Protein AF-A0A356DUK5-F1 (afdb_monomer_lite)

pLDDT: mean 92.83, std 6.84, range [61.03, 98.81]

Structure (mmCIF, N/CA/C/O backbone):
data_AF-A0A356DUK5-F1
#
_entry.id   AF-A0A356DUK5-F1
#
loop_
_atom_site.group_PDB
_atom_site.id
_atom_site.type_symbol
_atom_site.label_atom_id
_atom_site.label_alt_id
_atom_site.label_comp_id
_atom_site.label_asym_id
_atom_site.label_entity_id
_atom_site.label_seq_id
_atom_site.pdbx_PDB_ins_code
_atom_site.Cartn_x
_atom_site.Cartn_y
_atom_site.Cartn_z
_atom_site.occupancy
_atom_site.B_iso_or_equiv
_atom_site.auth_seq_id
_atom_site.auth_comp_id
_atom_site.auth_asym_id
_atom_site.auth_atom_id
_atom_site.pdbx_PDB_model_num
ATOM 1 N N . LEU A 1 1 ? -17.304 1.455 -17.296 1.00 93.19 1 LEU A N 1
ATOM 2 C CA . LEU A 1 1 ? -15.848 1.331 -17.062 1.00 93.19 1 LEU A CA 1
ATOM 3 C C . LEU A 1 1 ? -15.465 -0.087 -16.653 1.00 93.19 1 LEU A C 1
ATOM 5 O O . LEU A 1 1 ? -14.717 -0.710 -17.391 1.00 93.19 1 LEU A O 1
ATOM 9 N N . ASN A 1 2 ? -16.004 -0.648 -15.558 1.00 93.50 2 ASN A N 1
ATOM 10 C CA . ASN A 1 2 ? -15.660 -2.025 -15.156 1.00 93.50 2 ASN A CA 1
ATOM 11 C C . ASN A 1 2 ? -15.923 -3.066 -16.268 1.00 93.50 2 ASN A C 1
ATOM 13 O O . ASN A 1 2 ? -15.035 -3.828 -16.616 1.00 93.50 2 ASN A O 1
ATOM 17 N N . GLU A 1 3 ? -17.096 -3.022 -16.902 1.00 94.56 3 GLU A N 1
ATOM 18 C CA . GLU A 1 3 ? -17.495 -3.974 -17.960 1.00 94.56 3 GLU A CA 1
ATOM 19 C C . GLU A 1 3 ? -16.997 -3.605 -19.372 1.00 94.56 3 GLU A C 1
ATOM 21 O O . GLU A 1 3 ? -17.216 -4.355 -20.314 1.00 94.56 3 GLU A O 1
ATOM 26 N N . ASP A 1 4 ? -16.354 -2.447 -19.551 1.00 96.31 4 ASP A N 1
ATOM 27 C CA . ASP A 1 4 ? -15.941 -1.962 -20.877 1.00 96.31 4 ASP A CA 1
ATOM 28 C C . ASP A 1 4 ? -14.585 -2.544 -21.293 1.00 96.31 4 ASP A C 1
ATOM 30 O O . ASP A 1 4 ? -13.565 -2.145 -20.742 1.00 96.31 4 ASP A O 1
ATOM 34 N N . GLU A 1 5 ? -14.541 -3.441 -22.275 1.00 94.12 5 GLU A N 1
ATOM 35 C CA . GLU A 1 5 ? -13.305 -4.091 -22.744 1.00 94.12 5 GLU A CA 1
ATOM 36 C C . GLU A 1 5 ? -12.209 -3.111 -23.203 1.00 94.12 5 GLU A C 1
ATOM 38 O O . GLU A 1 5 ? -11.033 -3.452 -23.131 1.00 94.12 5 GLU A O 1
ATOM 43 N N . SER A 1 6 ? -12.564 -1.884 -23.609 1.00 94.38 6 SER A N 1
ATOM 44 C CA . SER A 1 6 ? -11.586 -0.859 -24.019 1.00 94.38 6 SER A CA 1
ATOM 45 C C . SER A 1 6 ? -10.944 -0.114 -22.841 1.00 94.38 6 SER A C 1
ATOM 47 O O . SER A 1 6 ? -9.972 0.615 -23.021 1.00 94.38 6 SER A O 1
ATOM 49 N N . THR A 1 7 ? -11.472 -0.276 -21.625 1.00 94.19 7 THR A N 1
ATOM 50 C CA . THR A 1 7 ? -10.896 0.297 -20.403 1.00 94.19 7 THR A CA 1
ATOM 51 C C . THR A 1 7 ? -9.955 -0.725 -19.761 1.00 94.19 7 THR A C 1
ATOM 53 O O . THR A 1 7 ? -10.429 -1.763 -19.303 1.00 94.19 7 THR A O 1
ATOM 56 N N . SER A 1 8 ? -8.662 -0.421 -19.635 1.00 91.62 8 SER A N 1
ATOM 57 C CA . SER A 1 8 ? -7.704 -1.233 -18.857 1.00 91.62 8 SER A CA 1
ATOM 58 C C . SER A 1 8 ? -7.520 -0.735 -17.419 1.00 91.62 8 SER A C 1
ATOM 60 O O . SER A 1 8 ? -7.224 -1.521 -16.524 1.00 91.62 8 SER A O 1
ATOM 62 N N . CYS A 1 9 ? -7.749 0.558 -17.179 1.00 94.69 9 CYS A N 1
ATOM 63 C CA . CYS A 1 9 ? -7.469 1.237 -15.918 1.00 94.69 9 CYS A CA 1
ATOM 64 C C . CYS A 1 9 ? -8.460 2.395 -15.689 1.00 94.69 9 CYS A C 1
ATOM 66 O O . CYS A 1 9 ? -8.948 2.988 -16.653 1.00 94.69 9 CYS A O 1
ATOM 68 N N . ILE A 1 10 ? -8.796 2.708 -14.433 1.00 97.00 10 ILE A N 1
ATOM 69 C CA . ILE A 1 10 ? -9.741 3.777 -14.073 1.00 97.00 10 ILE A CA 1
ATOM 70 C C . ILE A 1 10 ? -9.037 4.807 -13.195 1.00 97.00 10 ILE A C 1
ATOM 72 O O . ILE A 1 10 ? -8.613 4.492 -12.088 1.00 97.00 10 ILE A O 1
ATOM 76 N N . THR A 1 11 ? -9.007 6.059 -13.637 1.00 97.12 11 THR A N 1
ATOM 77 C CA . THR A 1 11 ? -8.388 7.159 -12.888 1.00 97.12 11 THR A CA 1
ATOM 78 C C . THR A 1 11 ? -9.445 8.177 -12.475 1.00 97.12 11 THR A C 1
ATOM 80 O O . THR A 1 11 ? -10.261 8.609 -13.290 1.00 97.12 11 THR A O 1
ATOM 83 N N . LEU A 1 12 ? -9.454 8.553 -11.196 1.00 97.50 12 LEU A N 1
ATOM 84 C CA . LEU A 1 12 ? -10.467 9.401 -10.578 1.00 97.50 12 LEU A CA 1
ATOM 85 C C . LEU A 1 12 ? -9.819 10.624 -9.927 1.00 97.50 12 LEU A C 1
ATOM 87 O O . LEU A 1 12 ? -8.996 10.489 -9.029 1.00 97.50 12 LEU A O 1
ATOM 91 N N . TYR A 1 13 ? -10.263 11.822 -10.298 1.00 96.00 13 TYR A N 1
ATOM 92 C CA . TYR A 1 13 ? -10.065 13.017 -9.480 1.00 96.00 13 TYR A CA 1
ATOM 93 C C . TYR A 1 13 ? -11.276 13.190 -8.561 1.00 96.00 13 TYR A C 1
ATOM 95 O O . TYR A 1 13 ? -12.410 13.275 -9.036 1.00 96.00 13 TYR A O 1
ATOM 103 N N . ILE A 1 14 ? -11.053 13.205 -7.246 1.00 93.62 14 ILE A N 1
ATOM 104 C CA . ILE A 1 14 ? -12.123 13.165 -6.244 1.00 93.62 14 ILE A CA 1
ATOM 105 C C . ILE A 1 14 ? -12.034 14.393 -5.342 1.00 93.62 14 ILE A C 1
ATOM 107 O O . ILE A 1 14 ? -11.087 14.549 -4.576 1.00 93.62 14 ILE A O 1
ATOM 111 N N . GLU A 1 15 ? -13.065 15.234 -5.356 1.00 89.50 15 GLU A N 1
ATOM 112 C CA . GLU A 1 15 ? -13.231 16.302 -4.359 1.00 89.50 15 GLU A CA 1
ATOM 113 C C . GLU A 1 15 ? -13.978 15.791 -3.122 1.00 89.50 15 GLU A C 1
ATOM 115 O O . GLU A 1 15 ? -13.580 16.069 -1.988 1.00 89.50 15 GLU A O 1
ATOM 120 N N . GLY A 1 16 ? -14.995 14.956 -3.333 1.00 88.12 16 GLY A N 1
ATOM 121 C CA . GLY A 1 16 ? -15.767 14.304 -2.284 1.00 88.12 16 GLY A CA 1
ATOM 122 C C . GLY A 1 16 ? -16.614 13.156 -2.828 1.00 88.12 16 GLY A C 1
ATOM 123 O O . GLY A 1 16 ? -16.884 13.073 -4.026 1.00 88.12 16 GLY A O 1
ATOM 124 N N . ILE A 1 17 ? -17.028 12.264 -1.934 1.00 90.88 17 ILE A N 1
ATOM 125 C CA . ILE A 1 17 ? -17.916 11.135 -2.219 1.00 90.88 17 ILE A CA 1
ATOM 126 C C . ILE A 1 17 ? -19.202 11.345 -1.425 1.00 90.88 17 ILE A C 1
ATOM 128 O O . ILE A 1 17 ? -19.162 11.690 -0.251 1.00 90.88 17 ILE A O 1
ATOM 132 N N . LYS A 1 18 ? -20.356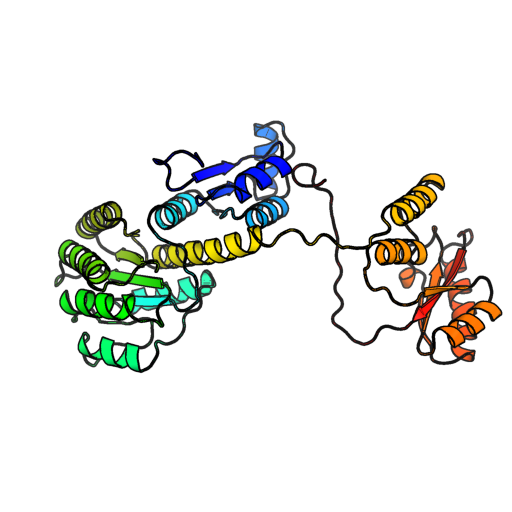 11.160 -2.073 1.00 89.00 18 LYS A N 1
ATOM 133 C CA . LYS A 1 18 ? -21.666 11.332 -1.425 1.00 89.00 18 LYS A CA 1
ATOM 134 C C . LYS A 1 18 ? -22.133 10.081 -0.678 1.00 89.00 18 LYS A C 1
ATOM 136 O O . LYS A 1 18 ? -22.774 10.196 0.356 1.00 89.00 18 LYS A O 1
ATOM 141 N N . ASP A 1 19 ? -21.862 8.909 -1.244 1.00 92.31 19 ASP A N 1
ATOM 142 C CA . ASP A 1 19 ? -22.281 7.606 -0.722 1.00 92.31 19 ASP A CA 1
ATOM 143 C C . ASP A 1 19 ? -21.044 6.701 -0.658 1.00 92.31 19 ASP A C 1
ATOM 145 O O . ASP A 1 19 ? -20.683 6.040 -1.637 1.00 92.31 19 ASP A O 1
ATOM 149 N N . GLY A 1 20 ? -20.337 6.770 0.474 1.00 92.69 20 GLY A N 1
ATOM 150 C CA . GLY A 1 20 ? -19.106 6.021 0.714 1.00 92.69 20 GLY A CA 1
ATOM 151 C C . GLY A 1 20 ? -19.314 4.509 0.634 1.00 92.69 20 GLY A C 1
ATOM 152 O O . GLY A 1 20 ? -18.604 3.870 -0.142 1.00 92.69 20 GLY A O 1
ATOM 153 N N . PRO A 1 21 ? -20.300 3.914 1.336 1.00 92.00 21 PRO A N 1
ATOM 154 C CA . PRO A 1 21 ? -20.569 2.479 1.255 1.00 92.00 21 PRO A CA 1
ATOM 155 C C . PRO A 1 21 ? -20.812 1.980 -0.174 1.00 92.00 21 PRO A C 1
ATOM 157 O O . PRO A 1 21 ? -20.276 0.939 -0.558 1.00 92.00 21 PRO A O 1
ATOM 160 N N . LYS A 1 22 ? -21.559 2.730 -0.995 1.00 94.50 22 LYS A N 1
ATOM 161 C CA . LYS A 1 22 ? -21.779 2.367 -2.401 1.00 94.50 22 LYS A CA 1
ATOM 162 C C . LYS A 1 22 ? -20.511 2.484 -3.246 1.00 94.50 22 LYS A C 1
ATOM 164 O O . LYS A 1 22 ? -20.281 1.626 -4.096 1.00 94.50 22 LYS A O 1
ATOM 169 N N . PHE A 1 23 ? -19.695 3.518 -3.029 1.00 95.31 23 PHE A N 1
ATOM 170 C CA . PHE A 1 23 ? -18.393 3.647 -3.694 1.00 95.31 23 PHE A CA 1
ATOM 171 C C . PHE A 1 23 ? -17.484 2.461 -3.357 1.00 95.31 23 PHE A C 1
ATOM 173 O O . PHE A 1 23 ? -16.947 1.827 -4.260 1.00 95.31 23 PHE A O 1
ATOM 180 N N . MET A 1 24 ? -17.378 2.125 -2.070 1.00 93.00 24 MET A N 1
ATOM 181 C CA . MET A 1 24 ? -16.581 1.008 -1.563 1.00 93.00 24 MET A CA 1
ATOM 182 C C . MET A 1 24 ? -17.000 -0.328 -2.186 1.00 93.00 24 MET A C 1
ATOM 184 O O . MET A 1 24 ? -16.155 -1.094 -2.641 1.00 93.00 24 MET A O 1
ATOM 188 N N . ASP A 1 25 ? -18.306 -0.609 -2.229 1.00 91.94 25 ASP A N 1
ATOM 189 C CA . ASP A 1 25 ? -18.846 -1.832 -2.831 1.00 91.94 25 ASP A CA 1
ATOM 190 C C . ASP A 1 25 ? -18.571 -1.905 -4.342 1.00 91.94 25 ASP A C 1
ATOM 192 O O . ASP A 1 25 ? -18.165 -2.951 -4.848 1.00 91.94 25 ASP A O 1
ATOM 196 N N . ALA A 1 26 ? -18.736 -0.790 -5.061 1.00 94.50 26 ALA A N 1
ATOM 197 C CA . ALA A 1 26 ? -18.442 -0.723 -6.490 1.00 94.50 26 ALA A CA 1
ATOM 198 C C . ALA A 1 26 ? -16.944 -0.901 -6.787 1.00 94.50 26 ALA A C 1
ATOM 200 O O . ALA A 1 26 ? -16.594 -1.636 -7.708 1.00 94.50 26 ALA A O 1
ATOM 201 N N . ALA A 1 27 ? -16.073 -0.266 -5.999 1.00 94.44 27 ALA A N 1
ATOM 202 C CA . ALA A 1 27 ? -14.626 -0.361 -6.147 1.00 94.44 27 ALA A CA 1
ATOM 203 C C . ALA A 1 27 ? -14.116 -1.787 -5.888 1.00 94.44 27 ALA A C 1
ATOM 205 O O . ALA A 1 27 ? -13.403 -2.328 -6.725 1.00 94.44 27 ALA A O 1
ATOM 206 N N . ARG A 1 28 ? -14.582 -2.452 -4.820 1.00 92.00 28 ARG A N 1
ATOM 207 C CA . ARG A 1 28 ? -14.218 -3.853 -4.520 1.00 92.00 28 ARG A CA 1
ATOM 208 C C . ARG A 1 28 ? -14.646 -4.848 -5.598 1.00 92.00 28 ARG A C 1
ATOM 210 O O . ARG A 1 28 ? -14.018 -5.885 -5.759 1.00 92.00 28 ARG A O 1
ATOM 217 N N . LYS A 1 29 ? -15.746 -4.572 -6.303 1.00 91.25 29 LYS A N 1
ATOM 218 C CA . LYS A 1 29 ? -16.244 -5.411 -7.409 1.00 91.25 29 LYS A CA 1
ATOM 219 C C . LYS A 1 29 ? -15.551 -5.113 -8.740 1.00 91.25 29 LYS A C 1
ATOM 221 O O . LYS A 1 29 ? -15.807 -5.808 -9.725 1.00 91.25 29 LYS A O 1
ATOM 226 N N . CYS A 1 30 ? -14.735 -4.064 -8.799 1.00 92.38 30 CYS A N 1
ATOM 227 C CA . CYS A 1 30 ? -14.013 -3.702 -10.002 1.00 92.38 30 CYS A CA 1
ATOM 228 C C . CYS A 1 30 ? -12.857 -4.677 -10.222 1.00 92.38 30 CYS A C 1
ATOM 230 O O . CYS A 1 30 ? -12.043 -4.895 -9.333 1.00 92.38 30 CYS A O 1
ATOM 232 N N . THR A 1 31 ? -12.768 -5.258 -11.417 1.00 89.44 31 THR A N 1
ATOM 233 C CA . THR A 1 31 ? -11.667 -6.169 -11.775 1.00 89.44 31 THR A CA 1
ATOM 234 C C . THR A 1 31 ? -10.470 -5.428 -12.363 1.00 89.44 31 THR A C 1
ATOM 236 O O . THR A 1 31 ? -9.472 -6.050 -12.716 1.00 89.44 31 THR A O 1
ATOM 239 N N . LYS A 1 32 ? -10.589 -4.107 -12.518 1.00 92.00 32 LYS A N 1
ATOM 240 C CA . LYS A 1 32 ? -9.586 -3.226 -13.115 1.00 92.00 32 LYS A CA 1
ATOM 241 C C . LYS A 1 32 ? -8.994 -2.316 -12.048 1.00 92.00 32 LYS A C 1
ATOM 243 O O . LYS A 1 32 ? -9.748 -1.905 -11.159 1.00 92.00 32 LYS A O 1
ATOM 248 N N . PRO A 1 33 ? -7.705 -1.954 -12.147 1.00 93.62 33 PRO A N 1
ATOM 249 C CA . PRO A 1 33 ? -7.096 -1.008 -11.226 1.00 93.62 33 PRO A CA 1
ATOM 250 C C . PRO A 1 33 ? -7.857 0.319 -11.185 1.00 93.62 33 PRO A C 1
ATOM 252 O O . PRO A 1 33 ? -8.283 0.838 -12.221 1.00 93.62 33 PRO A O 1
ATOM 255 N N . ILE A 1 34 ? -8.013 0.860 -9.977 1.00 96.31 34 ILE A N 1
ATOM 256 C CA . ILE A 1 34 ? -8.591 2.182 -9.742 1.00 96.31 34 ILE A CA 1
ATOM 257 C C . ILE A 1 34 ? -7.532 3.040 -9.058 1.00 96.31 34 ILE A C 1
ATOM 259 O O . ILE A 1 34 ? -7.051 2.677 -7.987 1.00 96.31 34 ILE A O 1
ATOM 263 N N . ILE A 1 35 ? -7.212 4.186 -9.656 1.00 97.44 35 ILE A N 1
ATOM 264 C CA . ILE A 1 35 ? -6.346 5.214 -9.084 1.00 97.44 35 ILE A CA 1
ATOM 265 C C . ILE A 1 35 ? -7.221 6.406 -8.702 1.00 97.44 35 ILE A C 1
ATOM 267 O O . ILE A 1 35 ? -8.024 6.872 -9.510 1.00 97.44 35 ILE A O 1
ATOM 271 N N . ALA A 1 36 ? -7.064 6.927 -7.491 1.00 97.31 36 ALA A N 1
ATOM 272 C CA . ALA A 1 36 ? -7.776 8.101 -7.010 1.00 97.31 36 ALA A CA 1
ATOM 273 C C . ALA A 1 36 ? -6.808 9.200 -6.560 1.00 97.31 36 ALA A C 1
ATOM 275 O O . ALA A 1 36 ? -6.010 9.008 -5.648 1.00 97.31 36 ALA A O 1
ATOM 276 N N . LEU A 1 37 ? -6.941 10.390 -7.141 1.00 96.62 37 LEU A N 1
ATOM 277 C CA . LEU A 1 37 ? -6.345 11.619 -6.635 1.00 96.62 37 LEU A CA 1
ATOM 278 C C . LEU A 1 37 ? -7.388 12.370 -5.801 1.00 96.62 37 LEU A C 1
ATOM 280 O O . LEU A 1 37 ? -8.357 12.917 -6.334 1.00 96.62 37 LEU A O 1
ATOM 284 N N . LYS A 1 38 ? -7.198 12.400 -4.478 1.00 94.19 38 LYS A N 1
ATOM 285 C CA . LYS A 1 38 ? -8.086 13.120 -3.555 1.00 94.19 38 LYS A CA 1
ATOM 286 C C . LYS A 1 38 ? -7.652 14.578 -3.426 1.00 94.19 38 LYS A C 1
ATOM 288 O O . LYS A 1 38 ? -6.584 14.873 -2.902 1.00 94.19 38 LYS A O 1
ATOM 293 N N . ALA A 1 39 ? -8.522 15.504 -3.811 1.00 91.06 39 ALA A N 1
ATOM 294 C CA . ALA A 1 39 ? -8.337 16.922 -3.527 1.00 91.06 39 ALA A CA 1
ATOM 295 C C . ALA A 1 39 ? -8.656 17.245 -2.057 1.00 91.06 39 ALA A C 1
ATOM 297 O O . ALA A 1 39 ? -9.448 16.559 -1.414 1.00 91.06 39 ALA A O 1
ATOM 298 N N . GLY A 1 40 ? -8.084 18.318 -1.510 1.00 86.88 40 GLY A N 1
ATOM 299 C CA . GLY A 1 40 ? -8.428 18.795 -0.165 1.00 86.88 40 GLY A CA 1
ATOM 300 C C . GLY A 1 40 ? -7.966 17.885 0.980 1.00 86.88 40 GLY A C 1
ATOM 301 O O . GLY A 1 40 ? -8.688 17.710 1.955 1.00 86.88 40 GLY A O 1
ATOM 302 N N . THR A 1 41 ? -6.773 17.298 0.864 1.00 85.06 41 THR A N 1
ATOM 303 C CA . THR A 1 41 ? -6.163 16.435 1.895 1.00 85.06 41 THR A CA 1
ATOM 304 C C . THR A 1 41 ? -5.584 17.209 3.084 1.00 85.06 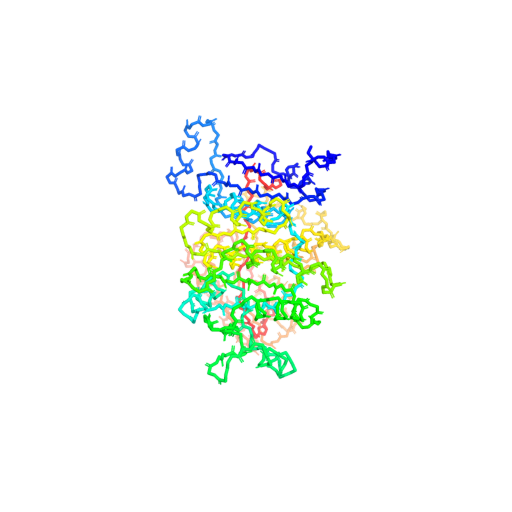41 THR A C 1
ATOM 306 O O . THR A 1 41 ? -5.441 16.656 4.173 1.00 85.06 41 THR A O 1
ATOM 309 N N . SER A 1 42 ? -5.277 18.499 2.914 1.00 84.88 42 SER A N 1
ATOM 310 C CA . SER A 1 42 ? -4.842 19.391 3.997 1.00 84.88 42 SER A CA 1
ATOM 311 C C . SER A 1 42 ? -6.024 20.114 4.644 1.00 84.88 42 SER A C 1
ATOM 313 O O . SER A 1 42 ? -7.062 20.285 4.015 1.00 84.88 42 SER A O 1
ATOM 315 N N . ALA A 1 43 ? -5.868 20.622 5.872 1.00 81.06 43 ALA A N 1
ATOM 316 C CA . ALA A 1 43 ? -6.937 21.363 6.557 1.00 81.06 43 ALA A CA 1
ATOM 317 C C . ALA A 1 43 ? -7.453 22.569 5.740 1.00 81.06 43 ALA A C 1
ATOM 319 O O . ALA A 1 43 ? -8.660 22.770 5.613 1.00 81.06 43 ALA A O 1
ATOM 320 N N . HIS A 1 44 ? -6.544 23.340 5.133 1.00 84.44 44 HIS A N 1
ATOM 321 C CA . HIS A 1 44 ? -6.912 24.464 4.266 1.00 84.44 44 HIS A CA 1
ATOM 322 C C . HIS A 1 44 ? -7.507 23.996 2.935 1.00 84.44 44 HIS A C 1
ATOM 324 O O . HIS A 1 44 ? -8.481 24.580 2.467 1.00 84.44 44 HIS A O 1
ATOM 330 N N . GLY A 1 45 ? -6.961 22.932 2.338 1.00 83.06 45 GLY A N 1
ATOM 331 C CA . GLY A 1 45 ? -7.501 22.360 1.106 1.00 83.06 45 GLY A CA 1
ATOM 332 C C . GLY A 1 45 ? -8.912 21.801 1.300 1.00 83.06 45 GLY A C 1
ATOM 333 O O . GLY A 1 45 ? -9.775 22.016 0.457 1.00 83.06 45 GLY A O 1
ATOM 334 N N . ALA A 1 46 ? -9.164 21.142 2.431 1.00 80.31 46 ALA A N 1
ATOM 335 C CA . ALA A 1 46 ? -10.474 20.658 2.844 1.00 80.31 46 ALA A CA 1
ATOM 336 C C . ALA A 1 46 ? -11.468 21.823 2.978 1.00 80.31 46 ALA A C 1
ATOM 338 O O . ALA A 1 46 ? -12.546 21.784 2.392 1.00 80.31 46 ALA A O 1
ATOM 339 N N . ALA A 1 47 ? -11.090 22.904 3.670 1.00 78.56 47 ALA A N 1
ATOM 340 C CA . ALA A 1 47 ? -11.934 24.094 3.797 1.00 78.56 47 ALA A CA 1
ATOM 341 C C . ALA A 1 47 ? -12.227 24.773 2.443 1.00 78.56 47 ALA A C 1
ATOM 343 O O . ALA A 1 47 ? -13.359 25.194 2.187 1.00 78.56 47 ALA A O 1
ATOM 344 N N . ALA A 1 48 ? -11.228 24.851 1.558 1.00 81.06 48 ALA A N 1
ATOM 345 C CA . ALA A 1 48 ? -11.392 25.392 0.211 1.00 81.06 48 ALA A CA 1
ATOM 346 C C . ALA A 1 48 ? -12.340 24.526 -0.638 1.00 81.06 48 ALA A C 1
ATOM 348 O O . ALA A 1 48 ? -13.281 25.052 -1.230 1.00 81.06 48 ALA A O 1
ATOM 349 N N . ALA A 1 49 ? -12.154 23.202 -0.633 1.00 77.88 49 ALA A N 1
ATOM 350 C CA . ALA A 1 49 ? -13.020 22.261 -1.342 1.00 77.88 49 ALA A CA 1
ATOM 351 C C . ALA A 1 49 ? -14.464 22.295 -0.812 1.00 77.88 49 ALA A C 1
ATOM 353 O O . ALA A 1 49 ? -15.413 22.286 -1.596 1.00 77.88 49 ALA A O 1
ATOM 354 N N . ALA A 1 50 ? -14.647 22.404 0.508 1.00 75.75 50 ALA A N 1
ATOM 355 C CA . ALA A 1 50 ? -15.966 22.545 1.122 1.00 75.75 50 ALA A CA 1
ATOM 356 C C . ALA A 1 50 ? -16.678 23.832 0.680 1.00 75.75 50 ALA A C 1
ATOM 358 O O . ALA A 1 50 ? -17.862 23.813 0.352 1.00 75.75 50 ALA A O 1
ATOM 359 N N . SER A 1 51 ? -15.941 24.943 0.610 1.00 74.38 51 SER A N 1
ATOM 360 C CA . SER A 1 51 ? -16.479 26.232 0.156 1.00 74.38 51 SER A CA 1
ATOM 361 C C . SER A 1 51 ? -16.824 26.226 -1.337 1.00 74.38 51 SER A C 1
ATOM 363 O O . SER A 1 51 ? -17.783 26.875 -1.744 1.00 74.38 51 SER A O 1
ATOM 365 N N . HIS A 1 52 ? -16.063 25.479 -2.145 1.00 78.12 52 HIS A N 1
ATOM 366 C CA . HIS A 1 52 ? -16.284 25.334 -3.586 1.00 78.12 52 HIS A CA 1
ATOM 367 C C . HIS A 1 52 ? -17.478 24.422 -3.912 1.00 78.12 52 HIS A C 1
ATOM 369 O O . HIS A 1 52 ? -18.277 24.731 -4.791 1.00 78.12 52 HIS A O 1
ATOM 375 N N . THR A 1 53 ? -17.623 23.312 -3.186 1.00 69.88 53 THR A N 1
ATOM 376 C CA . THR A 1 53 ? -18.635 22.277 -3.471 1.00 69.88 53 THR A CA 1
ATOM 377 C C . THR A 1 53 ? -19.915 22.413 -2.650 1.00 69.88 53 THR A C 1
ATOM 379 O O . THR A 1 53 ? -20.916 21.770 -2.962 1.00 69.88 53 THR A O 1
ATOM 382 N N . GLY A 1 54 ? -19.897 23.212 -1.578 1.00 61.31 54 GLY A N 1
ATOM 383 C CA . GLY A 1 54 ? -21.006 23.324 -0.628 1.00 61.31 54 GLY A CA 1
ATOM 384 C C . GLY A 1 54 ? -21.225 22.069 0.229 1.00 61.31 54 GLY A C 1
ATOM 385 O O . GLY A 1 54 ? -22.293 21.921 0.820 1.00 61.31 54 GLY A O 1
ATOM 386 N N . SER A 1 55 ? -20.247 21.157 0.291 1.00 63.00 55 SER A N 1
ATOM 387 C CA . SER A 1 55 ? -20.300 19.918 1.079 1.00 63.00 55 SER A CA 1
ATOM 388 C C . SER A 1 55 ? -19.272 19.927 2.213 1.00 63.00 55 SER A C 1
ATOM 390 O O . SER A 1 55 ? -18.270 20.636 2.145 1.00 63.00 55 SER A O 1
ATOM 392 N N . LEU A 1 56 ? -19.511 19.164 3.285 1.00 61.47 56 LEU A N 1
ATOM 393 C CA . LEU A 1 56 ? -18.531 19.039 4.365 1.00 61.47 56 LEU A CA 1
ATOM 394 C C . LEU A 1 56 ? -17.311 18.266 3.841 1.00 61.47 56 LEU A C 1
ATOM 396 O O . LEU A 1 56 ? -17.456 17.153 3.336 1.00 61.47 56 LEU A O 1
ATOM 400 N N . ALA A 1 57 ? -16.109 18.827 3.967 1.00 62.75 57 ALA A N 1
ATOM 401 C CA . ALA A 1 57 ? -14.904 18.101 3.588 1.00 62.75 57 ALA A CA 1
ATOM 402 C C . ALA A 1 57 ? -14.612 16.990 4.606 1.00 62.75 57 ALA A C 1
ATOM 404 O O . ALA A 1 57 ? -14.434 17.256 5.795 1.00 62.75 57 ALA A O 1
ATOM 405 N N . GLY A 1 58 ? -14.583 15.742 4.136 1.00 68.19 58 GLY A N 1
ATOM 406 C CA . GLY A 1 58 ? -14.266 14.588 4.976 1.00 68.19 58 GLY A CA 1
ATOM 407 C C . GLY A 1 58 ? -12.777 14.490 5.320 1.00 68.19 58 GLY A C 1
ATOM 408 O O . GLY A 1 58 ? -11.922 15.108 4.684 1.00 68.19 58 GLY A O 1
ATOM 409 N N . SER A 1 59 ? -12.464 13.694 6.342 1.00 81.50 59 SER A N 1
ATOM 410 C CA . SER A 1 59 ? -11.095 13.508 6.835 1.00 81.50 59 SER A CA 1
ATOM 411 C C . SER A 1 59 ? -10.212 12.787 5.812 1.00 81.50 59 SER A C 1
ATOM 413 O O . SER A 1 59 ? -10.556 11.696 5.359 1.00 81.50 59 SER A O 1
ATOM 415 N N . ALA A 1 60 ? -9.037 13.345 5.497 1.00 85.94 60 ALA A N 1
ATOM 416 C CA . ALA A 1 60 ? -8.085 12.739 4.559 1.00 85.94 60 ALA A CA 1
ATOM 417 C C . ALA A 1 60 ? -7.704 11.302 4.951 1.00 85.94 60 ALA A C 1
ATOM 419 O O . ALA A 1 60 ? -7.721 10.416 4.105 1.00 85.94 60 ALA A O 1
ATOM 420 N N . LYS A 1 61 ? -7.478 11.057 6.250 1.00 87.50 61 LYS A N 1
ATOM 421 C CA . LYS A 1 61 ? -7.169 9.719 6.781 1.00 87.50 61 LYS A CA 1
ATOM 422 C C . LYS A 1 61 ? -8.314 8.721 6.605 1.00 87.50 61 LYS A C 1
ATOM 424 O O . LYS A 1 61 ? -8.072 7.529 6.478 1.00 87.50 61 LYS A O 1
ATOM 429 N N . VAL A 1 62 ? -9.564 9.194 6.628 1.00 90.25 62 VAL A N 1
ATOM 430 C CA . VAL A 1 62 ? -10.731 8.327 6.402 1.00 90.25 62 VAL A CA 1
ATOM 431 C C . VAL A 1 62 ? -10.829 7.953 4.925 1.00 90.25 62 VAL A C 1
ATOM 433 O O . VAL A 1 62 ? -11.092 6.796 4.625 1.00 90.25 62 VAL A O 1
ATOM 436 N N . TYR A 1 63 ? -10.572 8.896 4.012 1.00 92.56 63 TYR A N 1
ATOM 437 C CA . TYR A 1 63 ? -10.507 8.602 2.575 1.00 92.56 63 TYR A CA 1
ATOM 438 C C . TYR A 1 63 ? -9.380 7.622 2.239 1.00 92.56 63 TYR A C 1
ATOM 440 O O . TYR A 1 63 ? -9.628 6.672 1.509 1.00 92.56 63 TYR A O 1
ATOM 448 N N . GLU A 1 64 ? -8.186 7.822 2.800 1.00 92.06 64 GLU A N 1
ATOM 449 C CA . GLU A 1 64 ? -7.046 6.909 2.643 1.00 92.06 64 GLU A CA 1
ATOM 450 C C . GLU A 1 64 ? -7.416 5.491 3.098 1.00 92.06 64 GLU A C 1
ATOM 452 O O . GLU A 1 64 ? -7.384 4.558 2.299 1.00 92.06 64 GLU A O 1
ATOM 457 N N . ALA A 1 65 ? -7.909 5.340 4.333 1.00 91.00 65 ALA A N 1
ATOM 458 C CA . ALA A 1 65 ? -8.332 4.042 4.856 1.00 91.00 65 ALA A CA 1
ATOM 459 C C . ALA A 1 65 ? -9.472 3.407 4.036 1.00 91.00 65 ALA A C 1
ATOM 461 O O . ALA A 1 65 ? -9.514 2.188 3.865 1.00 91.00 65 ALA A O 1
ATOM 462 N N . ALA A 1 66 ? -10.405 4.214 3.522 1.00 92.44 66 ALA A N 1
ATOM 463 C CA . ALA A 1 66 ? -11.472 3.737 2.652 1.00 92.44 66 ALA A CA 1
ATOM 464 C C . ALA A 1 66 ? -10.914 3.227 1.314 1.00 92.44 66 ALA A C 1
ATOM 466 O O . ALA A 1 66 ? -11.249 2.124 0.894 1.00 92.44 66 ALA A O 1
ATOM 467 N N . PHE A 1 67 ? -10.024 3.978 0.664 1.00 94.19 67 PHE A N 1
ATOM 468 C CA . PHE A 1 67 ? -9.383 3.550 -0.579 1.00 94.19 67 PHE A CA 1
ATOM 469 C C . PHE A 1 67 ? -8.594 2.254 -0.397 1.00 94.19 67 PHE A C 1
ATOM 471 O O . PHE A 1 67 ? -8.792 1.320 -1.177 1.00 94.19 67 PHE A O 1
ATOM 478 N N . GLU A 1 68 ? -7.817 2.136 0.681 1.00 92.25 68 GLU A N 1
ATOM 479 C CA . GLU A 1 68 ? -7.076 0.912 0.989 1.00 92.25 68 GLU A CA 1
ATOM 480 C C . GLU A 1 68 ? -8.011 -0.296 1.153 1.00 92.25 68 GLU A C 1
ATOM 482 O O . GLU A 1 68 ? -7.827 -1.337 0.522 1.00 92.25 68 GLU A O 1
ATOM 487 N N . GLN A 1 69 ? -9.090 -0.141 1.926 1.00 89.75 69 GLN A N 1
ATOM 488 C CA . GLN A 1 69 ? -10.097 -1.189 2.121 1.00 89.75 69 GLN A CA 1
ATOM 489 C C . GLN A 1 69 ? -10.912 -1.520 0.860 1.00 89.75 69 GLN A C 1
ATOM 491 O O . GLN A 1 69 ? -11.645 -2.518 0.855 1.00 89.75 69 GLN A O 1
ATOM 496 N N . ALA A 1 70 ? -10.880 -0.663 -0.160 1.00 92.56 70 ALA A N 1
ATOM 497 C CA . ALA A 1 70 ? -11.581 -0.843 -1.427 1.00 92.56 70 ALA A CA 1
ATOM 498 C C . ALA A 1 70 ? -10.690 -1.381 -2.551 1.00 92.56 70 ALA A C 1
ATOM 500 O O . ALA A 1 70 ? -11.223 -1.710 -3.608 1.00 92.56 70 ALA A O 1
ATOM 501 N N . GLY A 1 71 ? -9.374 -1.474 -2.348 1.00 93.62 71 GLY A N 1
ATOM 502 C CA . GLY A 1 71 ? -8.446 -1.846 -3.417 1.00 93.62 71 GLY A CA 1
ATOM 503 C C . GLY A 1 71 ? -8.111 -0.693 -4.373 1.00 93.62 71 GLY A C 1
ATOM 504 O O . GLY A 1 71 ? -7.708 -0.942 -5.510 1.00 93.62 71 GLY A O 1
ATOM 505 N N . VAL A 1 72 ? -8.320 0.557 -3.946 1.00 95.56 72 VAL A N 1
ATOM 506 C CA . VAL A 1 72 ? -8.074 1.769 -4.741 1.00 95.56 72 VAL A CA 1
ATOM 507 C C . VAL A 1 72 ? -6.687 2.317 -4.408 1.00 95.56 72 VAL A C 1
ATOM 509 O O . VAL A 1 72 ? -6.409 2.645 -3.255 1.00 95.56 72 VAL A O 1
ATOM 512 N N . ALA A 1 73 ? -5.829 2.467 -5.416 1.00 94.88 73 ALA A N 1
ATOM 513 C CA . ALA A 1 73 ? -4.547 3.144 -5.268 1.00 94.88 73 ALA A CA 1
ATOM 514 C C . ALA A 1 73 ? -4.766 4.655 -5.132 1.00 94.88 73 ALA A C 1
ATOM 516 O O . ALA A 1 73 ? -5.484 5.260 -5.926 1.00 94.88 73 ALA A O 1
ATOM 517 N N . GLN A 1 74 ? -4.140 5.288 -4.144 1.00 95.00 74 GLN A N 1
ATOM 518 C CA . GLN A 1 74 ? -4.216 6.736 -3.972 1.00 95.00 74 GLN A CA 1
ATOM 519 C C . GLN A 1 74 ? -2.976 7.416 -4.556 1.00 95.00 74 GLN A C 1
ATOM 521 O O . GLN A 1 74 ? -1.860 7.053 -4.196 1.00 95.00 74 GLN A O 1
ATOM 526 N N . ALA A 1 75 ? -3.190 8.415 -5.412 1.00 95.50 75 ALA A N 1
ATOM 527 C CA . ALA A 1 75 ? -2.143 9.288 -5.936 1.00 95.50 75 ALA A CA 1
ATOM 528 C C . ALA A 1 75 ? -2.001 10.560 -5.084 1.00 95.50 75 ALA A C 1
ATOM 530 O O . ALA A 1 75 ? -2.988 11.078 -4.547 1.00 95.50 75 ALA A O 1
ATOM 531 N N . GLU A 1 76 ? -0.776 11.072 -4.983 1.00 92.75 76 GLU A N 1
ATOM 532 C CA . GLU A 1 76 ? -0.437 12.263 -4.190 1.00 92.75 76 GLU A CA 1
ATOM 533 C C . GLU A 1 76 ? -0.675 13.571 -4.956 1.00 92.75 76 GLU A C 1
ATOM 535 O O . GLU A 1 76 ? -1.119 14.570 -4.383 1.00 92.75 76 GLU A O 1
ATOM 540 N N . ASP A 1 77 ? -0.410 13.557 -6.261 1.00 94.81 77 ASP A N 1
ATOM 541 C CA . ASP A 1 77 ? -0.582 14.684 -7.170 1.00 94.81 77 ASP A CA 1
ATOM 542 C C . ASP A 1 77 ? -0.925 14.213 -8.596 1.00 94.81 77 ASP A C 1
ATOM 544 O O . ASP A 1 77 ? -1.163 13.029 -8.842 1.00 94.81 77 ASP A O 1
ATOM 548 N N . LEU A 1 78 ? -1.017 15.153 -9.543 1.00 96.19 78 LEU A N 1
ATOM 549 C CA . LEU A 1 78 ? -1.358 14.842 -10.933 1.00 96.19 78 LEU A CA 1
ATOM 550 C C . LEU A 1 78 ? -0.272 14.034 -11.651 1.00 96.19 78 LEU A C 1
ATOM 552 O O . LEU A 1 78 ? -0.621 13.154 -12.431 1.00 96.19 78 LEU A O 1
ATOM 556 N N . ASN A 1 79 ? 1.008 14.318 -11.401 1.00 96.50 79 ASN A N 1
ATOM 557 C CA . ASN A 1 79 ? 2.097 13.586 -12.046 1.00 96.50 79 ASN A CA 1
ATOM 558 C C . ASN A 1 79 ? 2.095 12.144 -11.551 1.00 96.50 79 ASN A C 1
ATOM 560 O O . ASN A 1 79 ? 2.044 11.221 -12.353 1.00 96.50 79 ASN A O 1
ATOM 564 N N . ASP A 1 80 ? 1.997 11.960 -10.234 1.00 96.38 80 ASP A N 1
ATOM 565 C CA . ASP A 1 80 ? 1.879 10.643 -9.620 1.00 96.38 80 ASP A CA 1
ATOM 566 C C . ASP A 1 80 ? 0.666 9.859 -10.133 1.00 96.38 80 ASP A C 1
ATOM 568 O O . ASP A 1 80 ? 0.746 8.662 -10.410 1.00 96.38 80 ASP A O 1
ATOM 572 N N . MET A 1 81 ? -0.468 10.544 -10.301 1.00 97.12 81 MET A N 1
ATOM 573 C CA . MET A 1 81 ? -1.675 9.945 -10.854 1.00 97.12 81 MET A CA 1
ATOM 574 C C . MET A 1 81 ? -1.434 9.413 -12.270 1.00 97.12 81 MET A C 1
ATOM 576 O O . MET A 1 81 ? -1.841 8.287 -12.557 1.00 97.12 81 MET A O 1
ATOM 580 N N . PHE A 1 82 ? -0.777 10.177 -13.146 1.00 97.12 82 PHE A N 1
ATOM 581 C CA . PHE A 1 82 ? -0.469 9.731 -14.507 1.00 97.12 82 PHE A CA 1
ATOM 582 C C . PHE A 1 82 ? 0.604 8.640 -14.534 1.00 97.12 82 PHE A C 1
ATOM 584 O O . PHE A 1 82 ? 0.401 7.626 -15.200 1.00 97.12 82 PHE A O 1
ATOM 591 N N . ASP A 1 83 ? 1.677 8.788 -13.758 1.00 97.44 83 ASP A N 1
ATOM 592 C CA . ASP A 1 83 ? 2.772 7.818 -13.690 1.00 97.44 83 ASP A CA 1
ATOM 593 C C . ASP A 1 83 ? 2.291 6.455 -13.177 1.00 97.44 83 ASP A C 1
ATOM 595 O O . ASP A 1 83 ? 2.611 5.410 -13.753 1.00 97.44 83 ASP A O 1
ATOM 599 N N . THR A 1 84 ? 1.462 6.464 -12.130 1.00 97.06 84 THR A N 1
ATOM 600 C CA . THR A 1 84 ? 0.849 5.259 -11.561 1.00 97.06 84 THR A CA 1
ATOM 601 C C . THR A 1 84 ? -0.207 4.669 -12.501 1.00 97.06 84 THR A C 1
ATOM 603 O O . THR A 1 84 ? -0.285 3.447 -12.641 1.00 97.06 84 THR A O 1
ATOM 606 N N . THR A 1 85 ? -0.988 5.511 -13.193 1.00 97.50 85 THR A N 1
ATOM 607 C CA . THR A 1 85 ? -1.951 5.048 -14.210 1.00 97.50 85 THR A CA 1
ATOM 608 C C . THR A 1 85 ? -1.233 4.334 -15.352 1.00 97.50 85 THR A C 1
ATOM 610 O O . THR A 1 85 ? -1.668 3.252 -15.739 1.00 97.50 85 THR A O 1
ATOM 613 N N . LEU A 1 86 ? -0.126 4.894 -15.854 1.00 97.69 86 LEU A N 1
ATOM 614 C CA . LEU A 1 86 ? 0.676 4.297 -16.920 1.00 97.69 86 LEU A CA 1
ATOM 615 C C . LEU A 1 86 ? 1.127 2.885 -16.525 1.00 97.69 86 LEU A C 1
ATOM 617 O O . LEU A 1 86 ? 0.826 1.929 -17.236 1.00 97.69 86 LEU A O 1
ATOM 621 N N . ALA A 1 87 ? 1.737 2.737 -15.345 1.00 97.81 87 ALA A N 1
ATOM 622 C CA . ALA A 1 87 ? 2.184 1.443 -14.832 1.00 97.81 87 ALA A CA 1
ATOM 623 C C . ALA A 1 87 ? 1.038 0.425 -14.726 1.00 97.81 87 ALA A C 1
ATOM 625 O O . ALA A 1 87 ? 1.112 -0.657 -15.303 1.00 97.81 87 ALA A O 1
ATOM 626 N N . LEU A 1 88 ? -0.043 0.785 -14.025 1.00 96.38 88 LEU A N 1
ATOM 627 C CA . LEU A 1 88 ? -1.181 -0.107 -13.774 1.00 96.38 88 LEU A CA 1
ATOM 628 C C . LEU A 1 88 ? -1.986 -0.442 -15.033 1.00 96.38 88 LEU A C 1
ATOM 630 O O . LEU A 1 88 ? -2.683 -1.454 -15.055 1.00 96.38 88 LEU A O 1
ATOM 634 N N . SER A 1 89 ? -1.918 0.401 -16.065 1.00 96.06 89 SER A N 1
ATOM 635 C CA . SER A 1 89 ? -2.595 0.157 -17.340 1.00 96.06 89 SER A CA 1
ATOM 636 C C . SER A 1 89 ? -1.839 -0.803 -18.259 1.00 96.06 89 SER A C 1
ATOM 638 O O . SER A 1 89 ? -2.484 -1.462 -19.073 1.00 96.06 89 SER A O 1
ATOM 640 N N . LEU A 1 90 ? -0.510 -0.888 -18.120 1.00 96.44 90 LEU A N 1
ATOM 641 C CA . LEU A 1 90 ? 0.366 -1.633 -19.031 1.00 96.44 90 LEU A CA 1
ATOM 642 C C . LEU A 1 90 ? 0.967 -2.902 -18.412 1.00 96.44 90 LEU A C 1
ATOM 644 O O . LEU A 1 90 ? 1.374 -3.805 -19.138 1.00 96.44 90 LEU A O 1
ATOM 648 N N . GLN A 1 91 ? 1.053 -2.991 -17.081 1.00 97.12 91 GLN A N 1
ATOM 649 C CA . GLN A 1 91 ? 1.794 -4.054 -16.398 1.00 97.12 91 GLN A CA 1
ATOM 650 C C . GLN A 1 91 ? 0.940 -4.826 -15.381 1.00 97.12 91 GLN A C 1
ATOM 652 O O . GLN A 1 91 ? 0.026 -4.268 -14.770 1.00 97.12 91 GLN A O 1
ATOM 657 N N . PRO A 1 92 ? 1.246 -6.120 -15.148 1.00 95.88 92 PRO A N 1
ATOM 658 C CA . PRO A 1 92 ? 0.656 -6.873 -14.046 1.00 95.88 92 PRO A CA 1
ATOM 659 C C . PRO A 1 92 ? 1.140 -6.342 -12.688 1.00 95.88 92 PRO A C 1
ATOM 661 O O . PRO A 1 92 ? 2.186 -5.702 -12.590 1.00 95.88 92 PRO A O 1
ATOM 664 N N . THR A 1 93 ? 0.421 -6.665 -11.611 1.00 95.88 93 THR A N 1
ATOM 665 C CA . THR A 1 93 ? 0.879 -6.366 -10.247 1.00 95.88 93 THR A CA 1
ATOM 666 C C . THR A 1 93 ? 2.149 -7.147 -9.888 1.00 95.88 93 THR A C 1
ATOM 668 O O . THR A 1 93 ? 2.391 -8.250 -10.390 1.00 95.88 93 THR A O 1
ATOM 671 N N . MET A 1 94 ? 2.973 -6.583 -9.001 1.00 96.88 94 MET A N 1
ATOM 672 C CA . MET A 1 94 ? 4.170 -7.255 -8.484 1.00 96.88 94 MET A CA 1
ATOM 673 C C . MET A 1 94 ? 3.782 -8.099 -7.266 1.00 96.88 94 MET A C 1
ATOM 675 O O . MET A 1 94 ? 3.407 -7.556 -6.233 1.00 96.88 94 MET A O 1
ATOM 679 N N . LYS A 1 95 ? 3.875 -9.427 -7.380 1.00 94.56 95 LYS A N 1
ATOM 680 C CA . LYS A 1 95 ? 3.378 -10.370 -6.354 1.00 94.56 95 LYS A CA 1
ATOM 681 C C . LYS A 1 95 ? 4.360 -10.673 -5.219 1.00 94.56 95 LYS A C 1
ATOM 683 O O . LYS A 1 95 ? 4.016 -11.396 -4.288 1.00 94.56 95 LYS A O 1
ATOM 688 N N . GLY A 1 96 ? 5.596 -10.199 -5.329 1.00 94.50 96 GLY A N 1
ATOM 689 C CA . GLY A 1 96 ? 6.665 -10.494 -4.382 1.00 94.50 96 GLY A CA 1
ATOM 690 C C . GLY A 1 96 ? 7.543 -9.282 -4.107 1.00 94.50 96 GLY A C 1
ATOM 691 O O . GLY A 1 96 ? 7.239 -8.165 -4.517 1.00 94.50 96 GLY A O 1
ATOM 692 N N . ASP A 1 97 ? 8.641 -9.515 -3.396 1.00 95.81 97 ASP A N 1
ATOM 693 C CA . ASP A 1 97 ? 9.510 -8.457 -2.867 1.00 95.81 97 ASP A CA 1
ATOM 694 C C . ASP A 1 97 ? 10.851 -8.356 -3.597 1.00 95.81 97 ASP A C 1
ATOM 696 O O . ASP A 1 97 ? 11.675 -7.510 -3.260 1.00 95.81 97 ASP A O 1
ATOM 700 N N . ASN A 1 98 ? 11.142 -9.256 -4.535 1.00 97.62 98 ASN A N 1
ATOM 701 C CA . ASN A 1 98 ? 12.465 -9.337 -5.137 1.00 97.62 98 ASN A CA 1
ATOM 702 C C . ASN A 1 98 ? 12.525 -8.486 -6.412 1.00 97.62 98 ASN A C 1
ATOM 704 O O . ASN A 1 98 ? 12.393 -8.985 -7.534 1.00 97.62 98 ASN A O 1
ATOM 708 N N . LEU A 1 99 ? 12.722 -7.181 -6.218 1.00 98.38 99 LEU A N 1
ATOM 709 C CA . LEU A 1 99 ? 13.041 -6.243 -7.290 1.00 98.38 99 LEU A CA 1
ATOM 710 C C . LEU A 1 99 ? 14.474 -6.473 -7.783 1.00 98.38 99 LEU A C 1
ATOM 712 O O . LEU A 1 99 ? 15.401 -6.491 -6.971 1.00 98.38 99 LEU A O 1
ATOM 716 N N . LEU A 1 100 ? 14.679 -6.542 -9.100 1.00 98.56 100 LEU A N 1
ATOM 717 C CA . LEU A 1 100 ? 16.007 -6.412 -9.706 1.00 98.56 100 LEU A CA 1
ATOM 718 C C . LEU A 1 100 ? 16.118 -5.116 -10.513 1.00 98.56 100 LEU A C 1
ATOM 720 O O . LEU A 1 100 ? 15.274 -4.831 -11.359 1.00 98.56 100 LEU A O 1
ATOM 724 N N . ILE A 1 101 ? 17.192 -4.363 -10.285 1.00 98.62 101 ILE A N 1
ATOM 725 C CA . ILE A 1 101 ? 17.512 -3.149 -11.036 1.00 98.62 101 ILE A CA 1
ATOM 726 C C . ILE A 1 101 ? 18.710 -3.431 -11.944 1.00 98.62 101 ILE A C 1
ATOM 728 O O . ILE A 1 101 ? 19.749 -3.868 -11.453 1.00 98.62 101 ILE A O 1
ATOM 732 N N . VAL A 1 102 ? 18.602 -3.150 -13.243 1.00 98.12 102 VAL A N 1
ATOM 733 C CA . VAL A 1 102 ? 19.714 -3.214 -14.212 1.00 98.12 102 VAL A CA 1
ATOM 734 C C . VAL A 1 102 ? 20.023 -1.808 -14.713 1.00 98.12 102 VAL A C 1
ATOM 736 O O . VAL A 1 102 ? 19.109 -1.088 -15.092 1.00 98.12 102 VAL A O 1
ATOM 739 N N . THR A 1 103 ? 21.289 -1.393 -14.711 1.00 97.12 103 THR A N 1
ATOM 740 C CA . THR A 1 103 ? 21.707 -0.031 -15.081 1.00 97.12 103 THR A CA 1
ATOM 741 C C . THR A 1 103 ? 23.052 -0.012 -15.802 1.00 97.12 103 THR A C 1
ATOM 743 O O . THR A 1 103 ? 23.935 -0.801 -15.477 1.00 97.12 103 THR A O 1
ATOM 746 N N . ASN A 1 104 ? 23.251 0.918 -16.739 1.00 94.50 104 ASN A N 1
ATOM 747 C CA . ASN A 1 104 ? 24.567 1.209 -17.326 1.00 94.50 104 ASN A CA 1
ATOM 748 C C . ASN A 1 104 ? 25.348 2.309 -16.583 1.00 94.50 104 ASN A C 1
ATOM 750 O O . ASN A 1 104 ? 26.452 2.667 -17.002 1.00 94.50 104 ASN A O 1
ATOM 754 N N . GLY A 1 105 ? 24.786 2.868 -15.510 1.00 90.12 105 GLY A N 1
ATOM 755 C CA . GLY A 1 105 ? 25.414 3.929 -14.732 1.00 90.12 105 GLY A CA 1
ATOM 756 C C . GLY A 1 105 ? 25.175 3.780 -13.234 1.00 90.12 105 GLY A C 1
ATOM 757 O O . GLY A 1 105 ? 24.040 3.891 -12.759 1.00 90.12 105 GLY A O 1
ATOM 758 N N . GLY A 1 106 ? 26.260 3.622 -12.473 1.00 90.06 106 GLY A N 1
ATOM 759 C CA . GLY A 1 106 ? 26.212 3.496 -11.016 1.00 90.06 106 GLY A CA 1
ATOM 760 C C . GLY A 1 106 ? 25.521 4.661 -10.302 1.00 90.06 106 GLY A C 1
ATOM 761 O O . GLY A 1 106 ? 24.761 4.426 -9.372 1.00 90.06 106 GLY A O 1
ATOM 762 N N . GLY A 1 107 ? 25.694 5.907 -10.765 1.00 91.75 107 GLY A N 1
ATOM 763 C CA . GLY A 1 107 ? 25.030 7.072 -10.157 1.00 91.75 107 GLY A CA 1
ATOM 764 C C . GLY A 1 107 ? 23.500 6.991 -10.210 1.00 91.75 107 GLY A C 1
ATOM 765 O O . GLY A 1 107 ? 22.824 7.284 -9.229 1.00 91.75 107 GLY A O 1
ATOM 766 N N . VAL A 1 108 ? 22.953 6.510 -11.325 1.00 93.69 108 VAL A N 1
ATOM 767 C CA . VAL A 1 108 ? 21.506 6.318 -11.495 1.00 93.69 108 VAL A CA 1
ATOM 768 C C . VAL A 1 108 ? 21.014 5.080 -10.747 1.00 93.69 108 VAL A C 1
ATOM 770 O O . VAL A 1 108 ? 19.915 5.096 -10.201 1.00 93.69 108 VAL A O 1
ATOM 773 N N . GLY A 1 109 ? 21.860 4.053 -10.615 1.00 96.75 109 GLY A N 1
ATOM 774 C CA . GLY A 1 109 ? 21.603 2.926 -9.714 1.00 96.75 109 GLY A CA 1
ATOM 775 C C . GLY A 1 109 ? 21.502 3.341 -8.241 1.00 96.75 109 GLY A C 1
ATOM 776 O O . GLY A 1 109 ? 20.638 2.835 -7.527 1.00 96.75 109 GLY A O 1
ATOM 777 N N . VAL A 1 110 ? 22.329 4.291 -7.787 1.00 97.12 110 VAL A N 1
ATOM 778 C CA . VAL A 1 110 ? 22.241 4.850 -6.425 1.00 97.12 110 VAL A CA 1
ATOM 779 C C . VAL A 1 110 ? 20.922 5.598 -6.232 1.00 97.12 110 VAL A C 1
ATOM 781 O O . VAL A 1 110 ? 20.204 5.298 -5.287 1.00 97.12 110 VAL A O 1
ATOM 784 N N . LEU A 1 111 ? 20.539 6.477 -7.166 1.00 98.00 111 LEU A N 1
ATOM 785 C CA . LEU A 1 111 ? 19.252 7.187 -7.094 1.00 98.00 111 LEU A CA 1
ATOM 786 C C . LEU A 1 111 ? 18.053 6.225 -7.056 1.00 98.00 111 LEU A C 1
ATOM 788 O O . LEU A 1 111 ? 17.104 6.443 -6.308 1.00 98.00 111 LEU A O 1
ATOM 792 N N . ALA A 1 112 ? 18.105 5.140 -7.832 1.00 98.25 112 ALA A N 1
ATOM 793 C CA . ALA A 1 112 ? 17.075 4.107 -7.808 1.00 98.25 112 ALA A CA 1
ATOM 794 C C . ALA A 1 112 ? 17.049 3.324 -6.484 1.00 98.25 112 ALA A C 1
ATOM 796 O O . ALA A 1 112 ? 15.980 2.929 -6.027 1.00 98.25 112 ALA A O 1
ATOM 797 N N . THR A 1 113 ? 18.210 3.122 -5.855 1.00 98.00 113 THR A N 1
ATOM 798 C CA . THR A 1 113 ? 18.318 2.483 -4.534 1.00 98.00 113 THR A CA 1
ATOM 799 C C . THR A 1 113 ? 17.665 3.348 -3.459 1.00 98.00 113 THR A C 1
ATOM 801 O O . THR A 1 113 ? 16.805 2.859 -2.729 1.00 98.00 113 THR A O 1
ATOM 804 N N . ASP A 1 114 ? 17.991 4.642 -3.427 1.00 98.12 114 ASP A N 1
ATOM 805 C CA . ASP A 1 114 ? 17.380 5.597 -2.496 1.00 98.12 114 ASP A CA 1
ATOM 806 C C . ASP A 1 114 ? 15.859 5.688 -2.713 1.00 98.12 114 ASP A C 1
ATOM 808 O O . ASP A 1 114 ? 15.082 5.757 -1.760 1.00 98.12 114 ASP A O 1
ATOM 812 N N . ALA A 1 115 ? 15.410 5.644 -3.973 1.00 98.12 115 ALA A N 1
ATOM 813 C CA . ALA A 1 115 ? 13.990 5.616 -4.306 1.00 98.12 115 ALA A CA 1
ATOM 814 C C . ALA A 1 115 ? 13.298 4.330 -3.827 1.00 98.12 115 ALA A C 1
ATOM 816 O O . ALA A 1 115 ? 12.177 4.399 -3.323 1.00 98.12 115 ALA A O 1
ATOM 817 N N . ALA A 1 116 ? 13.950 3.169 -3.946 1.00 97.81 116 ALA A N 1
ATOM 818 C CA . ALA A 1 116 ? 13.398 1.900 -3.474 1.00 97.81 116 ALA A CA 1
ATOM 819 C C . ALA A 1 116 ? 13.177 1.940 -1.956 1.00 97.81 116 ALA A C 1
ATOM 821 O O . ALA A 1 116 ? 12.087 1.610 -1.490 1.00 97.81 116 ALA A O 1
ATOM 822 N N . GLU A 1 117 ? 14.150 2.454 -1.196 1.00 97.00 117 GLU A N 1
ATOM 823 C CA . GLU A 1 117 ? 13.994 2.672 0.247 1.00 97.00 117 GLU A CA 1
ATOM 824 C C . GLU A 1 117 ? 12.882 3.682 0.561 1.00 97.00 117 GLU A C 1
ATOM 826 O O . GLU A 1 117 ? 12.009 3.403 1.386 1.00 97.00 117 GLU A O 1
ATOM 831 N N . LYS A 1 118 ? 12.864 4.831 -0.129 1.00 97.50 118 LYS A N 1
ATOM 832 C CA . LYS A 1 118 ? 11.848 5.883 0.050 1.00 97.50 118 LYS A CA 1
ATOM 833 C C . LYS A 1 118 ? 10.425 5.356 -0.147 1.00 97.50 118 LYS A C 1
ATOM 835 O O . LYS A 1 118 ? 9.532 5.732 0.608 1.00 97.50 118 LYS A O 1
ATOM 840 N N . TYR A 1 119 ? 10.211 4.515 -1.157 1.00 96.19 119 TYR A N 1
ATOM 841 C CA . TYR A 1 119 ? 8.898 3.962 -1.498 1.00 96.19 119 TYR A CA 1
ATOM 842 C C . TYR A 1 119 ? 8.634 2.587 -0.871 1.00 96.19 119 TYR A C 1
ATOM 844 O O . TYR A 1 119 ? 7.672 1.922 -1.257 1.00 96.19 119 TYR A O 1
ATOM 852 N N . GLY A 1 120 ? 9.467 2.154 0.084 1.00 95.56 120 GLY A N 1
ATOM 853 C CA . GLY A 1 120 ? 9.272 0.918 0.843 1.00 95.56 120 GLY A CA 1
ATOM 854 C C . GLY A 1 120 ? 9.364 -0.365 0.013 1.00 95.56 120 GLY A C 1
ATOM 855 O O . GLY A 1 120 ? 8.823 -1.389 0.426 1.00 95.56 120 GLY A O 1
ATOM 856 N N . LEU A 1 121 ? 10.024 -0.323 -1.147 1.00 96.19 121 LEU A N 1
ATOM 857 C CA . LEU A 1 121 ? 10.209 -1.467 -2.034 1.00 96.19 121 LEU A CA 1
ATOM 858 C C . LEU A 1 121 ? 11.513 -2.195 -1.657 1.00 96.19 121 LEU A C 1
ATOM 860 O O . LEU A 1 121 ? 12.592 -1.619 -1.819 1.00 96.19 121 LEU A O 1
ATOM 864 N N . PRO A 1 122 ? 11.465 -3.437 -1.135 1.00 95.50 122 PRO A N 1
ATOM 865 C CA . PRO A 1 122 ? 12.662 -4.098 -0.625 1.00 95.50 122 PRO A CA 1
ATOM 866 C C . PRO A 1 122 ? 13.723 -4.324 -1.710 1.00 95.50 122 PRO A C 1
ATOM 868 O O . PRO A 1 122 ? 13.478 -5.010 -2.701 1.00 95.50 122 PRO A O 1
ATOM 871 N N . LEU A 1 123 ? 14.939 -3.816 -1.490 1.00 95.81 123 LEU A N 1
ATOM 872 C CA . LEU A 1 123 ? 16.075 -4.059 -2.378 1.00 95.81 123 LEU A CA 1
ATOM 873 C C . LEU A 1 123 ? 17.042 -5.063 -1.746 1.00 95.81 123 LEU A C 1
ATOM 875 O O . LEU A 1 123 ? 17.851 -4.737 -0.878 1.00 95.81 123 LEU A O 1
ATOM 879 N N . LYS A 1 124 ? 16.938 -6.322 -2.173 1.00 96.19 124 LYS A N 1
ATOM 880 C CA . LYS A 1 124 ? 17.800 -7.418 -1.709 1.00 96.19 124 LYS A CA 1
ATOM 881 C C . LYS A 1 124 ? 18.958 -7.626 -2.676 1.00 96.19 124 LYS A C 1
ATOM 883 O O . LYS A 1 124 ? 18.804 -7.440 -3.884 1.00 96.19 124 LYS A O 1
ATOM 888 N N . PHE A 1 125 ? 20.091 -8.100 -2.164 1.00 96.88 125 PHE A N 1
ATOM 889 C CA . PHE A 1 125 ? 21.169 -8.555 -3.036 1.00 96.88 125 PHE A CA 1
ATOM 890 C C . PHE A 1 125 ? 20.698 -9.714 -3.922 1.00 96.88 125 PHE A C 1
ATOM 892 O O . PHE A 1 125 ? 20.021 -10.627 -3.444 1.00 96.88 125 PHE A O 1
ATOM 899 N N . ALA A 1 126 ? 21.088 -9.684 -5.197 1.00 97.00 126 ALA A N 1
ATOM 900 C CA . ALA A 1 126 ? 20.807 -10.757 -6.140 1.00 97.00 126 ALA A CA 1
ATOM 901 C C . ALA A 1 126 ? 21.463 -12.073 -5.665 1.00 97.00 126 ALA A C 1
ATOM 903 O O . ALA A 1 126 ? 22.589 -12.036 -5.159 1.00 97.00 126 ALA A O 1
ATOM 904 N N . PRO A 1 127 ? 20.818 -13.239 -5.827 1.00 97.69 127 PRO A N 1
ATOM 905 C CA . PRO A 1 127 ? 21.410 -14.527 -5.472 1.00 97.69 127 PRO A CA 1
ATOM 906 C C . PRO A 1 127 ? 22.633 -14.870 -6.335 1.00 97.69 127 PRO A C 1
ATOM 908 O O . PRO A 1 127 ? 22.805 -14.336 -7.429 1.00 97.69 127 PRO A O 1
ATOM 911 N N . GLU A 1 128 ? 23.509 -15.749 -5.841 1.00 97.44 128 GLU A N 1
ATOM 912 C CA . GLU A 1 128 ? 24.810 -16.028 -6.469 1.00 97.44 128 GLU A CA 1
ATOM 913 C C . GLU A 1 128 ? 24.715 -16.504 -7.925 1.00 97.44 128 GLU A C 1
ATOM 915 O O . GLU A 1 128 ? 25.549 -16.108 -8.739 1.00 97.44 128 GLU A O 1
ATOM 920 N N . ASP A 1 129 ? 23.702 -17.303 -8.261 1.00 96.69 129 ASP A N 1
ATOM 921 C CA . ASP A 1 129 ? 23.418 -17.777 -9.619 1.00 96.69 129 ASP A CA 1
ATOM 922 C C . ASP A 1 129 ? 23.023 -16.627 -10.557 1.00 96.69 129 ASP A C 1
ATOM 924 O O . ASP A 1 129 ? 23.578 -16.506 -11.650 1.00 96.69 129 ASP A O 1
ATOM 928 N N . VAL A 1 130 ? 22.157 -15.716 -10.102 1.00 96.56 130 VAL A N 1
ATOM 929 C CA . VAL A 1 130 ? 21.810 -14.487 -10.831 1.00 96.56 130 VAL A CA 1
ATOM 930 C C . VAL A 1 130 ? 23.046 -13.621 -11.050 1.00 96.56 130 VAL A C 1
ATOM 932 O O . VAL A 1 130 ? 23.308 -13.172 -12.167 1.00 96.56 130 VAL A O 1
ATOM 935 N N . GLN A 1 131 ? 23.853 -13.426 -10.004 1.00 97.69 131 GLN A N 1
ATOM 936 C CA . GLN A 1 131 ? 25.082 -12.647 -10.124 1.00 97.69 131 GLN A CA 1
ATOM 937 C C . GLN A 1 131 ? 26.086 -13.293 -11.088 1.00 97.69 131 GLN A C 1
ATOM 939 O O . GLN A 1 131 ? 26.792 -12.589 -11.809 1.00 97.69 131 GLN A O 1
ATOM 944 N N . ALA A 1 132 ? 26.218 -14.622 -11.059 1.00 96.38 132 ALA A N 1
ATOM 945 C CA . ALA A 1 132 ? 27.155 -15.360 -11.898 1.00 96.38 132 ALA A CA 1
ATOM 946 C C . ALA A 1 132 ? 26.804 -15.237 -13.382 1.00 96.38 132 ALA A C 1
ATOM 948 O O . ALA A 1 132 ? 27.712 -15.049 -14.192 1.00 96.38 132 ALA A O 1
ATOM 949 N N . GLU A 1 133 ? 25.517 -15.286 -13.729 1.00 95.00 133 GLU A N 1
ATOM 950 C CA . GLU A 1 133 ? 25.089 -15.101 -15.113 1.00 95.00 133 GLU A CA 1
ATOM 951 C C . GLU A 1 133 ? 25.314 -13.665 -15.583 1.00 95.00 133 GLU A C 1
ATOM 953 O O . GLU A 1 133 ? 25.978 -13.440 -16.591 1.00 95.00 133 GLU A O 1
ATOM 958 N N . LEU A 1 134 ? 24.861 -12.676 -14.808 1.00 94.69 134 LEU A N 1
ATOM 959 C CA . LEU A 1 134 ? 24.973 -11.266 -15.190 1.00 94.69 134 LEU A CA 1
ATOM 960 C C . LEU A 1 134 ? 26.428 -10.822 -15.390 1.00 94.69 134 LEU A C 1
ATOM 962 O O . LEU A 1 134 ? 26.711 -10.033 -16.290 1.00 94.69 134 LEU A O 1
ATOM 966 N N . ARG A 1 135 ? 27.376 -11.378 -14.620 1.00 95.50 135 ARG A N 1
ATOM 967 C CA . ARG A 1 135 ? 28.818 -11.124 -14.800 1.00 95.50 135 ARG A CA 1
ATOM 968 C C . ARG A 1 135 ? 29.341 -11.482 -16.192 1.00 95.50 135 ARG A C 1
ATOM 970 O O . ARG A 1 135 ? 30.346 -10.913 -16.601 1.00 95.50 135 ARG A O 1
ATOM 977 N N . LYS A 1 136 ? 28.696 -12.397 -16.923 1.00 94.00 136 LYS A N 1
ATOM 978 C CA . LYS A 1 136 ? 29.099 -12.763 -18.292 1.00 94.00 136 LYS A CA 1
ATOM 979 C C . LYS A 1 136 ? 28.800 -11.658 -19.308 1.00 94.00 136 LYS A C 1
ATOM 981 O O . LYS A 1 136 ? 29.409 -11.641 -20.374 1.00 94.00 136 LYS A O 1
ATOM 986 N N . HIS A 1 137 ? 27.889 -10.745 -18.971 1.00 90.94 137 HIS A N 1
ATOM 987 C CA . HIS A 1 137 ? 27.360 -9.713 -19.866 1.00 90.94 137 HIS A CA 1
ATOM 988 C C . HIS A 1 137 ? 27.797 -8.296 -19.470 1.00 90.94 137 HIS A C 1
ATOM 990 O O . HIS A 1 137 ? 27.274 -7.314 -19.991 1.00 90.94 137 HIS A O 1
ATOM 996 N N . MET A 1 138 ? 28.763 -8.176 -18.556 1.00 91.69 138 MET A N 1
ATOM 997 C CA . MET A 1 138 ? 29.337 -6.904 -18.117 1.00 91.69 138 MET A CA 1
ATOM 998 C C . MET A 1 138 ? 30.868 -6.991 -18.036 1.00 91.69 138 MET A C 1
ATOM 1000 O O . MET A 1 138 ? 31.424 -8.083 -17.894 1.00 91.69 138 MET A O 1
ATOM 1004 N N . PRO A 1 139 ? 31.583 -5.856 -18.085 1.00 88.56 139 PRO A N 1
ATOM 1005 C CA . PRO A 1 139 ? 33.016 -5.826 -17.814 1.00 88.56 139 PRO A CA 1
ATOM 1006 C C . PRO A 1 139 ? 33.360 -6.291 -16.391 1.00 88.56 139 PRO A C 1
ATOM 1008 O O . PRO A 1 139 ? 32.540 -6.221 -15.478 1.00 88.56 139 PRO A O 1
ATOM 1011 N N . SER A 1 140 ? 34.620 -6.673 -16.158 1.00 89.25 140 SER A N 1
ATOM 1012 C CA . SER A 1 140 ? 35.088 -7.185 -14.855 1.00 89.25 140 SER A CA 1
ATOM 1013 C C . SER A 1 140 ? 34.973 -6.192 -13.690 1.00 89.25 140 SER A C 1
ATOM 1015 O O . SER A 1 140 ? 35.099 -6.590 -12.536 1.00 89.25 140 SER A O 1
ATOM 1017 N N . PHE A 1 141 ? 34.795 -4.904 -13.989 1.00 88.06 141 PHE A N 1
ATOM 1018 C CA . PHE A 1 141 ? 34.604 -3.827 -13.015 1.00 88.06 141 PHE A CA 1
ATOM 1019 C C . PHE A 1 141 ? 33.128 -3.432 -12.828 1.00 88.06 141 PHE A C 1
ATOM 1021 O O . PHE A 1 141 ? 32.847 -2.527 -12.046 1.00 88.06 141 PHE A O 1
ATOM 1028 N N . GLY A 1 142 ? 32.198 -4.092 -13.528 1.00 91.38 142 GLY A N 1
ATOM 1029 C CA . GLY A 1 142 ? 30.764 -3.976 -13.275 1.00 91.38 142 GLY A CA 1
ATOM 1030 C C . GLY A 1 142 ? 30.355 -4.621 -11.948 1.00 91.38 142 GLY A C 1
ATOM 1031 O O . GLY A 1 142 ? 31.108 -5.382 -11.331 1.00 91.38 142 GLY A O 1
ATOM 1032 N N . SER A 1 143 ? 29.139 -4.321 -11.498 1.00 95.56 143 SER A N 1
ATOM 1033 C CA . SER A 1 143 ? 28.572 -4.861 -10.260 1.00 95.56 143 SER A CA 1
ATOM 1034 C C . SER A 1 143 ? 27.355 -5.719 -10.567 1.00 95.56 143 SER A C 1
ATOM 1036 O O . SER A 1 143 ? 26.399 -5.242 -11.159 1.00 95.56 143 SER A O 1
ATOM 1038 N N . ALA A 1 144 ? 27.334 -6.962 -10.089 1.00 95.69 144 ALA A N 1
ATOM 1039 C CA . ALA A 1 144 ? 26.185 -7.856 -10.248 1.00 95.69 144 ALA A CA 1
ATOM 1040 C C . ALA A 1 144 ? 25.268 -7.911 -9.009 1.00 95.69 144 ALA A C 1
ATOM 1042 O O . ALA A 1 144 ? 24.388 -8.757 -8.944 1.00 95.69 144 ALA A O 1
ATOM 1043 N N . LYS A 1 145 ? 25.482 -7.061 -7.994 1.00 93.44 145 LYS A N 1
ATOM 1044 C CA . LYS A 1 145 ? 24.900 -7.247 -6.651 1.00 93.44 145 LYS A CA 1
ATOM 1045 C C . LYS A 1 145 ? 23.413 -6.899 -6.510 1.00 93.44 145 LYS A C 1
ATOM 1047 O O . LYS A 1 145 ? 22.807 -7.445 -5.600 1.00 93.44 145 LYS A O 1
ATOM 1052 N N . ASN A 1 146 ? 22.842 -6.078 -7.392 1.00 96.75 146 ASN A N 1
ATOM 1053 C CA . ASN A 1 146 ? 21.559 -5.365 -7.254 1.00 96.75 146 ASN A CA 1
ATOM 1054 C C . ASN A 1 146 ? 21.696 -4.033 -6.473 1.00 96.75 146 ASN A C 1
ATOM 1056 O O . ASN A 1 146 ? 21.837 -4.069 -5.250 1.00 96.75 146 ASN A O 1
ATOM 1060 N N . PRO A 1 147 ? 21.700 -2.876 -7.163 1.00 97.56 147 PRO A N 1
ATOM 1061 C CA . PRO A 1 147 ? 21.580 -2.736 -8.614 1.00 97.56 147 PRO A CA 1
ATOM 1062 C C . PRO A 1 147 ? 22.703 -3.446 -9.380 1.00 97.56 147 PRO A C 1
ATOM 1064 O O . PRO A 1 147 ? 23.837 -3.586 -8.911 1.00 97.56 147 PRO A O 1
ATOM 1067 N N . VAL A 1 148 ? 22.346 -3.962 -10.547 1.00 97.25 148 VAL A N 1
ATOM 1068 C CA . VAL A 1 148 ? 23.244 -4.597 -11.503 1.00 97.25 148 VAL A CA 1
ATOM 1069 C C . VAL A 1 148 ? 23.790 -3.491 -12.399 1.00 97.25 148 VAL A C 1
ATOM 1071 O O . VAL A 1 148 ? 23.109 -3.042 -13.315 1.00 97.25 148 VAL A O 1
ATOM 1074 N N . ASP A 1 149 ? 25.002 -3.030 -12.109 1.00 96.19 149 ASP A N 1
ATOM 1075 C CA . ASP A 1 149 ? 25.709 -2.045 -12.924 1.00 96.19 149 ASP A CA 1
ATOM 1076 C C . ASP A 1 149 ? 26.493 -2.766 -14.023 1.00 96.19 149 ASP A C 1
ATOM 1078 O O . ASP A 1 149 ? 27.607 -3.255 -13.802 1.00 96.19 149 ASP A O 1
ATOM 1082 N N . ILE A 1 150 ? 25.883 -2.849 -15.206 1.00 93.50 150 ILE A N 1
ATOM 1083 C CA . ILE A 1 150 ? 26.510 -3.402 -16.410 1.00 93.50 150 ILE A CA 1
ATOM 1084 C C . ILE A 1 150 ? 27.540 -2.439 -17.010 1.00 93.50 150 ILE A C 1
ATOM 1086 O O . ILE A 1 150 ? 28.329 -2.846 -17.861 1.00 93.50 150 ILE A O 1
ATOM 1090 N N . THR A 1 151 ? 27.618 -1.199 -16.511 1.00 89.12 151 THR A N 1
ATOM 1091 C CA . THR A 1 151 ? 28.473 -0.107 -16.990 1.00 89.12 151 THR A CA 1
ATOM 1092 C C . THR A 1 151 ? 28.128 0.360 -18.408 1.00 89.12 151 THR A C 1
ATOM 1094 O O . THR A 1 151 ? 27.550 -0.371 -19.213 1.00 89.12 151 THR A O 1
ATOM 1097 N N . GLY A 1 152 ? 28.557 1.572 -18.772 1.00 80.56 152 GLY A N 1
ATOM 1098 C CA . GLY A 1 152 ? 28.378 2.095 -20.133 1.00 80.56 152 GLY A CA 1
ATOM 1099 C C . GLY A 1 152 ? 29.077 1.268 -21.222 1.00 80.56 152 GLY A C 1
ATOM 1100 O O . GLY A 1 152 ? 28.741 1.397 -22.394 1.00 80.56 152 GLY A O 1
ATOM 1101 N N . GLY A 1 153 ? 30.032 0.408 -20.849 1.00 72.75 153 GLY A N 1
ATOM 1102 C CA . GLY A 1 153 ? 30.795 -0.421 -21.783 1.00 72.75 153 GLY A CA 1
ATOM 1103 C C . GLY A 1 153 ? 30.118 -1.728 -22.202 1.00 72.75 153 GLY A C 1
ATOM 1104 O O . GLY A 1 153 ? 30.594 -2.353 -23.145 1.00 72.75 153 GLY A O 1
ATOM 1105 N N . ALA A 1 154 ? 29.040 -2.160 -21.537 1.00 75.19 154 ALA A N 1
ATOM 1106 C CA . ALA A 1 154 ? 28.356 -3.409 -21.894 1.00 75.19 154 ALA A CA 1
ATOM 1107 C C . ALA A 1 154 ? 27.507 -3.303 -23.174 1.00 75.19 154 ALA A C 1
ATOM 1109 O O . ALA A 1 154 ? 27.217 -4.319 -23.811 1.00 75.19 154 ALA A O 1
ATOM 1110 N N . GLY A 1 155 ? 27.149 -2.077 -23.573 1.00 84.94 155 GLY A N 1
ATOM 1111 C CA . GLY A 1 155 ? 26.423 -1.798 -24.810 1.00 84.94 155 GLY A CA 1
ATOM 1112 C C . GLY A 1 155 ? 25.107 -2.573 -24.935 1.00 84.94 155 GLY A C 1
ATOM 1113 O O . GLY A 1 155 ? 24.491 -2.967 -23.945 1.00 84.94 155 GLY A O 1
ATOM 1114 N N . LEU A 1 156 ? 24.690 -2.803 -26.179 1.00 91.31 156 LEU A N 1
ATOM 1115 C CA . LEU A 1 156 ? 23.431 -3.469 -26.521 1.00 91.31 156 LEU A CA 1
ATOM 1116 C C . LEU A 1 156 ? 23.327 -4.896 -25.957 1.00 91.31 156 LEU A C 1
ATOM 1118 O O . LEU A 1 156 ? 22.296 -5.281 -25.407 1.00 91.31 156 LEU A O 1
ATOM 1122 N N . ALA A 1 157 ? 24.412 -5.671 -26.060 1.00 90.62 157 ALA A N 1
ATOM 1123 C CA . ALA A 1 157 ? 24.441 -7.068 -25.631 1.00 90.62 157 ALA A CA 1
ATOM 1124 C C . ALA A 1 157 ? 24.236 -7.217 -24.115 1.00 90.62 157 ALA A C 1
ATOM 1126 O O . ALA A 1 157 ? 23.570 -8.154 -23.681 1.00 90.62 157 ALA A O 1
ATOM 1127 N N . GLY A 1 158 ? 24.764 -6.280 -23.319 1.00 91.75 158 GLY A N 1
ATOM 1128 C CA . GLY A 1 158 ? 24.566 -6.262 -21.871 1.00 91.75 158 GLY A CA 1
ATOM 1129 C C . GLY A 1 158 ? 23.105 -6.100 -21.469 1.00 91.75 158 GLY A C 1
ATOM 1130 O O . GLY A 1 158 ? 22.622 -6.830 -20.604 1.00 91.75 158 GLY A O 1
ATOM 1131 N N . TYR A 1 159 ? 22.396 -5.178 -22.126 1.00 95.56 159 TYR A N 1
ATOM 1132 C CA . TYR A 1 159 ? 20.963 -4.992 -21.908 1.00 95.56 159 TYR A CA 1
ATOM 1133 C C . TYR A 1 159 ? 20.166 -6.205 -22.372 1.00 95.56 159 TYR A C 1
ATOM 1135 O O . TYR A 1 159 ? 19.394 -6.745 -21.587 1.00 95.56 159 TYR A O 1
ATOM 1143 N N . TYR A 1 160 ? 20.373 -6.666 -23.606 1.00 97.25 160 TYR A N 1
ATOM 1144 C CA . TYR A 1 160 ? 19.583 -7.767 -2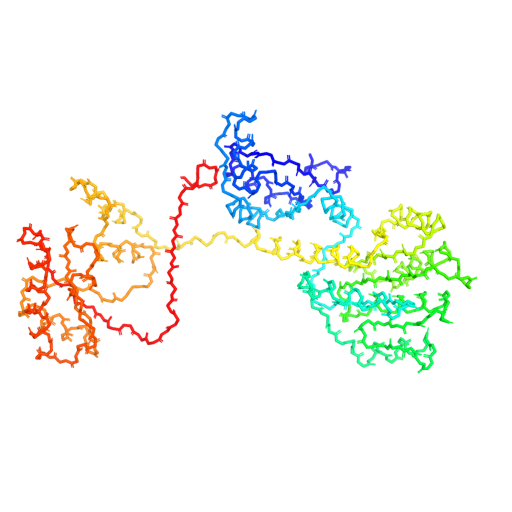4.147 1.00 97.25 160 TYR A CA 1
ATOM 1145 C C . TYR A 1 160 ? 19.754 -9.063 -23.335 1.00 97.25 160 TYR A C 1
ATOM 1147 O O . TYR A 1 160 ? 18.776 -9.602 -22.820 1.00 97.25 160 TYR A O 1
ATOM 1155 N N . GLU A 1 161 ? 20.985 -9.550 -23.161 1.00 96.00 161 GLU A N 1
ATOM 1156 C CA . GLU A 1 161 ? 21.221 -10.829 -22.477 1.00 96.00 161 GLU A CA 1
ATOM 1157 C C . GLU A 1 161 ? 20.916 -10.737 -20.977 1.00 96.00 161 GLU A C 1
ATOM 1159 O O . GLU A 1 161 ? 20.279 -11.626 -20.404 1.00 96.00 161 GLU A O 1
ATOM 1164 N N . GLY A 1 162 ? 21.318 -9.628 -20.343 1.00 94.75 162 GLY A N 1
ATOM 1165 C CA . GLY A 1 162 ? 21.094 -9.400 -18.920 1.00 94.75 162 GLY A CA 1
ATOM 1166 C C . GLY A 1 162 ? 19.608 -9.350 -18.571 1.00 94.75 162 GLY A C 1
ATOM 1167 O O . GLY A 1 162 ? 19.177 -10.040 -17.646 1.00 94.75 162 GLY A O 1
ATOM 1168 N N . VAL A 1 163 ? 18.814 -8.592 -19.336 1.00 97.06 163 VAL A N 1
ATOM 1169 C CA . VAL A 1 163 ? 17.358 -8.500 -19.142 1.00 97.06 163 VAL A CA 1
ATOM 1170 C C . VAL A 1 163 ? 16.686 -9.833 -19.459 1.00 97.06 163 VAL A C 1
ATOM 1172 O O . VAL A 1 163 ? 15.875 -10.296 -18.658 1.00 97.06 163 VAL A O 1
ATOM 1175 N N . LYS A 1 164 ? 17.045 -10.492 -20.569 1.00 97.94 164 LYS A N 1
ATOM 1176 C CA . LYS A 1 164 ? 16.413 -11.749 -21.004 1.00 97.94 164 LYS A CA 1
ATOM 1177 C C . LYS A 1 164 ? 16.548 -12.839 -19.948 1.00 97.94 164 LYS A C 1
ATOM 1179 O O . LYS A 1 164 ? 15.555 -13.469 -19.583 1.00 97.94 164 LYS A O 1
ATOM 1184 N N . TYR A 1 165 ? 17.759 -13.033 -19.426 1.00 96.94 165 TYR A N 1
ATOM 1185 C CA . TYR A 1 165 ? 17.996 -14.001 -18.362 1.00 96.94 165 TYR A CA 1
ATOM 1186 C C . TYR A 1 165 ? 17.309 -13.590 -17.058 1.00 96.94 165 TYR A C 1
ATOM 1188 O O . TYR A 1 165 ? 16.559 -14.373 -16.470 1.00 96.94 165 TYR A O 1
ATOM 1196 N N . ALA A 1 166 ? 17.554 -12.362 -16.593 1.00 96.62 166 ALA A N 1
ATOM 1197 C CA . ALA A 1 166 ? 17.092 -11.951 -15.277 1.00 96.62 166 ALA A CA 1
ATOM 1198 C C . ALA A 1 166 ? 15.562 -11.891 -15.185 1.00 96.62 166 ALA A C 1
ATOM 1200 O O . ALA A 1 166 ? 15.003 -12.279 -14.163 1.00 96.62 166 ALA A O 1
ATOM 1201 N N . TYR A 1 167 ? 14.869 -11.477 -16.248 1.00 97.75 167 TYR A N 1
ATOM 1202 C CA . TYR A 1 167 ? 13.409 -11.412 -16.260 1.00 97.75 167 TYR A CA 1
ATOM 1203 C C . TYR A 1 167 ? 12.784 -12.815 -16.179 1.00 97.75 167 TYR A C 1
ATOM 1205 O O . TYR A 1 167 ? 11.810 -13.029 -15.450 1.00 97.75 167 TYR A O 1
ATOM 1213 N N . ALA A 1 168 ? 13.396 -13.814 -16.828 1.00 97.50 168 ALA A N 1
ATOM 1214 C CA . ALA A 1 168 ? 12.979 -15.210 -16.706 1.00 97.50 168 ALA A CA 1
ATOM 1215 C C . ALA A 1 168 ? 13.273 -15.826 -15.330 1.00 97.50 168 ALA A C 1
ATOM 1217 O O . ALA A 1 168 ? 12.593 -16.767 -14.915 1.00 97.50 168 ALA A O 1
ATOM 1218 N N . HIS A 1 169 ? 14.250 -15.294 -14.596 1.00 97.94 169 HIS A N 1
ATOM 1219 C CA . HIS A 1 169 ? 14.736 -15.922 -13.376 1.00 97.94 169 HIS A CA 1
ATOM 1220 C C . HIS A 1 169 ? 13.660 -15.993 -12.272 1.00 97.94 169 HIS A C 1
ATOM 1222 O O . HIS A 1 169 ? 13.071 -14.962 -11.939 1.00 97.94 169 HIS A O 1
ATOM 1228 N N . PRO A 1 170 ? 13.399 -17.159 -11.641 1.00 96.88 170 PRO A N 1
ATOM 1229 C CA . PRO A 1 170 ? 12.326 -17.313 -10.648 1.00 96.88 170 PRO A CA 1
ATOM 1230 C C . PRO A 1 170 ? 12.450 -16.419 -9.412 1.00 96.88 170 PRO A C 1
ATOM 1232 O O . PRO A 1 170 ? 11.450 -16.139 -8.767 1.00 96.88 170 PRO A O 1
ATOM 1235 N N . TRP A 1 171 ? 13.667 -15.982 -9.078 1.00 97.62 171 TRP A N 1
ATOM 1236 C CA . TRP A 1 171 ? 13.889 -15.053 -7.968 1.00 97.62 171 TRP A CA 1
ATOM 1237 C C . TRP A 1 171 ? 13.394 -13.634 -8.262 1.00 97.62 171 TRP A C 1
ATOM 1239 O O . TRP A 1 171 ? 13.107 -12.915 -7.323 1.00 97.62 171 TRP A O 1
ATOM 1249 N N . VAL A 1 172 ? 13.317 -13.213 -9.528 1.00 98.25 172 VAL A N 1
ATOM 1250 C CA . VAL A 1 172 ? 12.918 -11.845 -9.886 1.00 98.25 172 VAL A CA 1
ATOM 1251 C C . VAL A 1 172 ? 11.398 -11.767 -9.958 1.00 98.25 172 VAL A C 1
ATOM 1253 O O . VAL A 1 172 ? 10.797 -12.412 -10.821 1.00 98.25 172 VAL A O 1
ATOM 1256 N N . ASP A 1 173 ? 10.800 -10.962 -9.079 1.00 98.31 173 ASP A N 1
ATOM 1257 C CA . ASP A 1 173 ? 9.352 -10.714 -9.027 1.00 98.31 173 ASP A CA 1
ATOM 1258 C C . ASP A 1 173 ? 8.944 -9.503 -9.877 1.00 98.31 173 ASP A C 1
ATOM 1260 O O . ASP A 1 173 ? 7.829 -9.449 -10.387 1.00 98.31 173 ASP A O 1
ATOM 1264 N N . GLY A 1 174 ? 9.858 -8.547 -10.051 1.00 98.38 174 GLY A N 1
ATOM 1265 C CA . GLY A 1 174 ? 9.688 -7.340 -10.855 1.00 98.38 174 GLY A CA 1
ATOM 1266 C C . GLY A 1 174 ? 11.046 -6.744 -11.219 1.00 98.38 174 GLY A C 1
ATOM 1267 O O . GLY A 1 174 ? 12.045 -6.990 -10.535 1.00 98.38 174 GLY A O 1
ATOM 1268 N N . MET A 1 175 ? 11.103 -5.986 -12.312 1.00 98.62 175 MET A N 1
ATOM 1269 C CA . MET A 1 175 ? 12.358 -5.453 -12.842 1.00 98.62 175 MET A CA 1
ATOM 1270 C C . MET A 1 175 ? 12.262 -3.968 -13.182 1.00 98.62 175 MET A C 1
ATOM 1272 O O . MET A 1 175 ? 11.272 -3.510 -13.748 1.00 98.62 175 MET A O 1
ATOM 1276 N N . VAL A 1 176 ? 13.335 -3.238 -12.884 1.00 98.81 176 VAL A N 1
ATOM 1277 C CA . VAL A 1 176 ? 13.563 -1.877 -13.375 1.00 98.81 176 VAL A CA 1
ATOM 1278 C C . VAL A 1 176 ? 14.822 -1.862 -14.233 1.00 98.81 176 VAL A C 1
ATOM 1280 O O . VAL A 1 176 ? 15.882 -2.314 -13.797 1.00 98.81 176 VAL A O 1
ATOM 1283 N N . VAL A 1 177 ? 14.724 -1.322 -15.446 1.00 98.62 177 VAL A N 1
ATOM 1284 C CA . VAL A 1 177 ? 15.877 -1.131 -16.336 1.00 98.62 177 VAL A CA 1
ATOM 1285 C C . VAL A 1 177 ? 16.154 0.358 -16.496 1.00 98.62 177 VAL A C 1
ATOM 1287 O O . VAL A 1 177 ? 15.294 1.130 -16.906 1.00 98.62 177 VAL A O 1
ATOM 1290 N N . LEU A 1 178 ? 17.367 0.772 -16.157 1.00 98.38 178 LEU A N 1
ATOM 1291 C CA . LEU A 1 178 ? 17.813 2.157 -16.170 1.00 98.38 178 LEU A CA 1
ATOM 1292 C C . LEU A 1 178 ? 18.826 2.343 -17.295 1.00 98.38 178 LEU A C 1
ATOM 1294 O O . LEU A 1 178 ? 19.764 1.555 -17.447 1.00 98.38 178 LEU A O 1
ATOM 1298 N N . TYR A 1 179 ? 18.654 3.403 -18.069 1.00 97.38 179 TYR A N 1
ATOM 1299 C CA . TYR A 1 179 ? 19.548 3.768 -19.153 1.00 97.38 179 TYR A CA 1
ATOM 1300 C C . TYR A 1 179 ? 19.884 5.254 -19.091 1.00 97.38 179 TYR A C 1
ATOM 1302 O O . TYR A 1 179 ? 19.004 6.114 -19.103 1.00 97.38 179 TYR A O 1
ATOM 1310 N N . CYS A 1 180 ? 21.180 5.545 -19.051 1.00 95.00 180 CYS A N 1
ATOM 1311 C CA . CYS A 1 180 ? 21.722 6.864 -19.335 1.00 95.00 180 CYS A CA 1
ATOM 1312 C C . CYS A 1 180 ? 22.273 6.911 -20.751 1.00 95.00 180 CYS A C 1
ATOM 1314 O O . CYS A 1 180 ? 23.128 6.097 -21.115 1.00 95.00 180 CYS A O 1
ATOM 1316 N N . GLU A 1 181 ? 21.839 7.916 -21.506 1.00 93.38 181 GLU A N 1
ATOM 1317 C CA . GLU A 1 181 ? 22.350 8.186 -22.839 1.00 93.38 181 GLU A CA 1
ATOM 1318 C C . GLU A 1 181 ? 23.852 8.491 -22.800 1.00 93.38 181 GLU A C 1
ATOM 1320 O O . GLU A 1 181 ? 24.345 9.289 -22.000 1.00 93.38 181 GLU A O 1
ATOM 1325 N N . THR A 1 182 ? 24.595 7.850 -23.699 1.00 89.94 182 THR A N 1
ATOM 1326 C CA . THR A 1 182 ? 26.025 8.091 -23.906 1.00 89.94 182 THR A CA 1
ATOM 1327 C C . THR A 1 182 ? 26.317 8.186 -25.397 1.00 89.94 182 THR A C 1
ATOM 1329 O O . THR A 1 182 ? 25.522 7.750 -26.229 1.00 89.94 182 THR A O 1
ATOM 1332 N N . SER A 1 183 ? 27.489 8.706 -25.760 1.00 86.31 183 SER A N 1
ATOM 1333 C CA . SER A 1 183 ? 27.905 8.830 -27.164 1.00 86.31 183 SER A CA 1
ATOM 1334 C C . SER A 1 183 ? 28.120 7.494 -27.887 1.00 86.31 183 SER A C 1
ATOM 1336 O O . SER A 1 183 ? 28.258 7.491 -29.106 1.00 86.31 183 SER A O 1
ATOM 1338 N N . VAL A 1 184 ? 28.172 6.375 -27.160 1.00 84.56 184 VAL A N 1
ATOM 1339 C CA . VAL A 1 184 ? 28.491 5.039 -27.696 1.00 84.56 184 VAL A CA 1
ATOM 1340 C C . VAL A 1 184 ? 27.274 4.118 -27.804 1.00 84.56 184 VAL A C 1
ATOM 1342 O O . VAL A 1 184 ? 27.421 2.961 -28.183 1.00 84.56 184 VAL A O 1
ATOM 1345 N N . THR A 1 185 ? 26.082 4.611 -27.465 1.00 89.94 185 THR A N 1
ATOM 1346 C CA . THR A 1 185 ? 24.829 3.840 -27.505 1.00 89.94 185 THR A CA 1
ATOM 1347 C C . THR A 1 185 ? 23.755 4.613 -28.256 1.00 89.94 185 THR A C 1
ATOM 1349 O O . THR A 1 185 ? 23.745 5.847 -28.229 1.00 89.94 185 THR A O 1
ATOM 1352 N N . ASP A 1 186 ? 22.852 3.884 -28.906 1.00 94.62 186 ASP A N 1
ATOM 1353 C CA . ASP A 1 186 ? 21.641 4.444 -29.487 1.00 94.62 186 ASP A CA 1
ATOM 1354 C C . ASP A 1 186 ? 20.426 4.080 -28.612 1.00 94.62 186 ASP A C 1
ATOM 1356 O O . ASP A 1 186 ? 20.195 2.891 -28.379 1.00 94.62 186 ASP A O 1
ATOM 1360 N N . PRO A 1 187 ? 19.664 5.061 -28.091 1.00 96.44 187 PRO A N 1
ATOM 1361 C CA . PRO A 1 187 ? 18.524 4.778 -27.222 1.00 96.44 187 PRO A CA 1
ATOM 1362 C C . PRO A 1 187 ? 17.466 3.873 -27.867 1.00 96.44 187 PRO A C 1
ATOM 1364 O O . PRO A 1 187 ? 16.911 3.021 -27.178 1.00 96.44 187 PRO A O 1
ATOM 1367 N N . GLN A 1 188 ? 17.209 4.006 -29.173 1.00 97.94 188 GLN A N 1
ATOM 1368 C CA . GLN A 1 188 ? 16.209 3.188 -29.861 1.00 97.94 188 GLN A CA 1
ATOM 1369 C C . GLN A 1 188 ? 16.645 1.720 -29.909 1.00 97.94 188 GLN A C 1
ATOM 1371 O O . GLN A 1 188 ? 15.852 0.833 -29.600 1.00 97.94 188 GLN A O 1
ATOM 1376 N N . GLU A 1 189 ? 17.922 1.456 -30.202 1.00 97.62 189 GLU A N 1
ATOM 1377 C CA . GLU A 1 189 ? 18.458 0.090 -30.168 1.00 97.62 189 GLU A CA 1
ATOM 1378 C C . GLU A 1 189 ? 18.357 -0.521 -28.759 1.00 97.62 189 GLU A C 1
ATOM 1380 O O . GLU A 1 189 ? 17.997 -1.690 -28.615 1.00 97.62 189 GLU A O 1
ATOM 1385 N N . ILE A 1 190 ? 18.621 0.262 -27.703 1.00 97.56 190 ILE A N 1
ATOM 1386 C CA . ILE A 1 190 ? 18.474 -0.207 -26.314 1.00 97.56 190 ILE A CA 1
ATOM 1387 C C . ILE A 1 190 ? 17.009 -0.518 -25.980 1.00 97.56 190 ILE A C 1
ATOM 1389 O O . ILE A 1 190 ? 16.738 -1.547 -25.360 1.00 97.56 190 ILE A O 1
ATOM 1393 N N . ALA A 1 191 ? 16.065 0.327 -26.397 1.00 98.31 191 ALA A N 1
ATOM 1394 C CA . ALA A 1 191 ? 14.635 0.089 -26.205 1.00 98.31 191 ALA A CA 1
ATOM 1395 C C . ALA A 1 191 ? 14.180 -1.211 -26.886 1.00 98.31 191 ALA A C 1
ATOM 1397 O O . ALA A 1 191 ? 13.571 -2.072 -26.245 1.00 98.31 191 ALA A O 1
ATOM 1398 N N . GLU A 1 192 ? 14.552 -1.403 -28.152 1.00 98.50 192 GLU A N 1
ATOM 1399 C CA . GLU A 1 192 ? 14.255 -2.627 -28.898 1.00 98.50 192 GLU A CA 1
ATOM 1400 C C . GLU A 1 192 ? 14.896 -3.859 -28.250 1.00 98.50 192 GLU A C 1
ATOM 1402 O O . GLU A 1 192 ? 14.264 -4.913 -28.159 1.00 98.50 192 GLU A O 1
ATOM 1407 N N . ALA A 1 193 ? 16.125 -3.741 -27.742 1.00 98.25 193 ALA A N 1
ATOM 1408 C CA . ALA A 1 193 ? 16.783 -4.819 -27.012 1.00 98.25 193 ALA A CA 1
ATOM 1409 C C . ALA A 1 193 ? 16.047 -5.198 -25.725 1.00 98.25 193 ALA A C 1
ATOM 1411 O O . ALA A 1 193 ? 15.877 -6.388 -25.476 1.00 98.25 193 ALA A O 1
ATOM 1412 N N . ILE A 1 194 ? 15.591 -4.227 -24.928 1.00 98.38 194 ILE A N 1
ATOM 1413 C CA . ILE A 1 194 ? 14.820 -4.488 -23.702 1.00 98.38 194 ILE A CA 1
ATOM 1414 C C . ILE A 1 194 ? 13.501 -5.193 -24.042 1.00 98.38 194 ILE A C 1
ATOM 1416 O O . ILE A 1 194 ? 13.181 -6.215 -23.431 1.00 98.38 194 ILE A O 1
ATOM 1420 N N . TYR A 1 195 ? 12.770 -4.694 -25.042 1.00 98.44 195 TYR A N 1
ATOM 1421 C CA . TYR A 1 195 ? 11.516 -5.297 -25.501 1.00 98.44 195 TYR A CA 1
ATOM 1422 C C . TYR A 1 195 ? 11.719 -6.737 -25.993 1.00 98.44 195 TYR A C 1
ATOM 1424 O O . TYR A 1 195 ? 11.044 -7.662 -25.534 1.00 98.44 195 TYR A O 1
ATOM 1432 N N . ASN A 1 196 ? 12.687 -6.957 -26.888 1.00 98.38 196 ASN A N 1
ATOM 1433 C CA . ASN A 1 196 ? 12.967 -8.285 -27.431 1.00 98.38 196 ASN A CA 1
ATOM 1434 C C . ASN A 1 196 ? 13.464 -9.243 -26.341 1.00 98.38 196 ASN A C 1
ATOM 1436 O O . ASN A 1 196 ? 13.043 -10.396 -26.304 1.00 98.38 196 ASN A O 1
ATOM 1440 N N . ALA A 1 197 ? 14.298 -8.771 -25.413 1.00 98.19 197 ALA A N 1
ATOM 1441 C CA . ALA A 1 197 ? 14.755 -9.555 -24.274 1.00 98.19 197 ALA A CA 1
ATOM 1442 C C . ALA A 1 197 ? 13.596 -10.008 -23.378 1.00 98.19 197 ALA A C 1
ATOM 1444 O O . ALA A 1 197 ? 13.513 -11.189 -23.037 1.00 98.19 197 ALA A O 1
ATOM 1445 N N . GLN A 1 198 ? 12.678 -9.099 -23.034 1.00 97.69 198 GLN A N 1
ATOM 1446 C CA . GLN A 1 198 ? 11.497 -9.420 -22.233 1.00 97.69 198 GLN A CA 1
ATOM 1447 C C . GLN A 1 198 ? 10.599 -10.432 -22.957 1.00 97.69 198 GLN A C 1
ATOM 1449 O O . GLN A 1 198 ? 10.266 -11.471 -22.384 1.00 97.69 198 GLN A O 1
ATOM 1454 N N . LYS A 1 199 ? 10.295 -10.206 -24.238 1.00 97.25 199 LYS A N 1
ATOM 1455 C CA . LYS A 1 199 ? 9.464 -11.097 -25.059 1.00 97.25 199 LYS A CA 1
ATOM 1456 C C . LY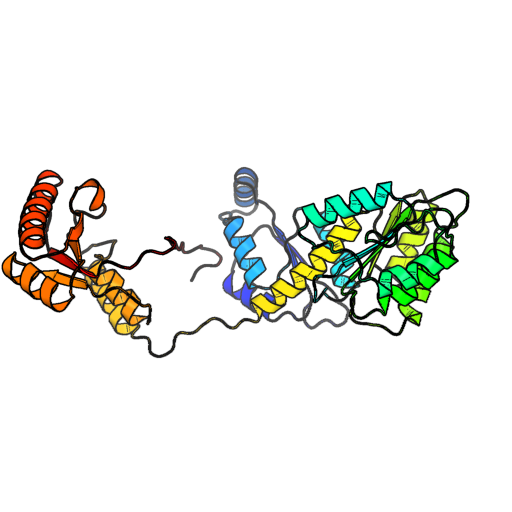S A 1 199 ? 10.073 -12.486 -25.254 1.00 97.25 199 LYS A C 1
ATOM 1458 O O . LYS A 1 199 ? 9.384 -13.498 -25.136 1.00 97.25 199 LYS A O 1
ATOM 1463 N N . GLU A 1 200 ? 11.365 -12.556 -25.554 1.00 98.06 200 GLU A N 1
ATOM 1464 C CA . GLU A 1 200 ? 12.062 -13.812 -25.842 1.00 98.06 200 GLU A CA 1
ATOM 1465 C C . GLU A 1 200 ? 12.533 -14.562 -24.593 1.00 98.06 200 GLU A C 1
ATOM 1467 O O . GLU A 1 200 ? 12.985 -15.703 -24.701 1.00 98.06 200 GLU A O 1
ATOM 1472 N N . SER A 1 201 ? 12.427 -13.955 -23.409 1.00 97.00 201 SER A N 1
ATOM 1473 C CA . SER A 1 201 ? 12.648 -14.641 -22.132 1.00 97.00 201 SER A CA 1
ATOM 1474 C C . SER A 1 201 ? 11.664 -15.802 -21.913 1.00 97.00 201 SER A C 1
ATOM 1476 O O . SER A 1 201 ? 11.948 -16.726 -21.152 1.00 97.00 201 SER A O 1
ATOM 1478 N N . GLY A 1 202 ? 10.488 -15.748 -22.558 1.00 93.62 202 GLY A N 1
ATOM 1479 C CA . GLY A 1 202 ? 9.388 -16.696 -22.368 1.00 93.62 202 GLY A CA 1
ATOM 1480 C C . GLY A 1 202 ? 8.671 -16.574 -21.017 1.00 93.62 202 GLY A C 1
ATOM 1481 O O . GLY A 1 202 ? 7.735 -17.333 -20.760 1.00 93.62 202 GLY A O 1
ATOM 1482 N N . ALA A 1 203 ? 9.081 -15.638 -20.155 1.00 94.06 203 ALA A N 1
ATOM 1483 C CA . ALA A 1 203 ? 8.424 -15.367 -18.885 1.00 94.06 203 ALA A CA 1
ATOM 1484 C C . ALA A 1 203 ? 7.287 -14.351 -19.041 1.00 94.06 203 ALA A C 1
ATOM 1486 O O . ALA A 1 203 ? 7.269 -13.528 -19.951 1.00 94.06 203 ALA A O 1
ATOM 1487 N N . SER A 1 204 ? 6.311 -14.424 -18.141 1.00 92.81 204 SER A N 1
ATOM 1488 C CA . SER A 1 204 ? 5.153 -13.530 -18.112 1.00 92.81 204 SER A CA 1
ATOM 1489 C C . SER A 1 204 ? 4.679 -13.326 -16.674 1.00 92.81 204 SER A C 1
ATOM 1491 O O . SER A 1 204 ? 5.117 -14.028 -15.760 1.00 92.81 204 SER A O 1
ATOM 1493 N N . GLY A 1 205 ? 3.792 -12.351 -16.464 1.00 93.44 205 GLY A N 1
ATOM 1494 C CA . GLY A 1 205 ? 3.194 -12.080 -15.153 1.00 93.44 205 GLY A CA 1
ATOM 1495 C C . GLY A 1 205 ? 4.108 -11.360 -14.158 1.00 93.44 205 GLY A C 1
ATOM 1496 O O . GLY A 1 205 ? 3.771 -11.313 -12.979 1.00 93.44 205 GLY A O 1
ATOM 1497 N N . LYS A 1 206 ? 5.235 -10.807 -14.623 1.00 97.44 206 LYS A N 1
ATOM 1498 C CA . LYS A 1 206 ? 6.163 -9.989 -13.834 1.00 97.44 206 LYS A CA 1
ATOM 1499 C C . LYS A 1 206 ? 6.209 -8.575 -14.405 1.00 97.44 206 LYS A C 1
ATOM 1501 O O . LYS A 1 206 ? 6.394 -8.450 -15.619 1.00 97.44 206 LYS A O 1
ATOM 1506 N N . PRO A 1 207 ? 6.069 -7.523 -13.594 1.00 98.38 207 PRO A N 1
ATOM 1507 C CA . PRO A 1 207 ? 6.155 -6.173 -14.115 1.00 98.38 207 PRO A CA 1
ATOM 1508 C C . PRO A 1 207 ? 7.580 -5.764 -14.492 1.00 98.38 207 PRO A C 1
ATOM 1510 O O . PRO A 1 207 ? 8.552 -6.120 -13.818 1.00 98.38 207 PRO A O 1
ATOM 1513 N N . LEU A 1 208 ? 7.680 -4.982 -15.563 1.00 98.69 208 LEU A N 1
ATOM 1514 C CA . LEU A 1 208 ? 8.888 -4.315 -16.033 1.00 98.69 208 LEU A CA 1
ATOM 1515 C C . LEU A 1 208 ? 8.599 -2.819 -16.193 1.00 98.69 208 LEU A C 1
ATOM 1517 O O . LEU A 1 208 ? 7.640 -2.453 -16.865 1.00 98.69 208 LEU A O 1
ATOM 1521 N N . ALA A 1 209 ? 9.448 -1.968 -15.620 1.00 98.75 209 ALA A N 1
ATOM 1522 C CA . ALA A 1 209 ? 9.474 -0.541 -15.935 1.00 98.75 209 ALA A CA 1
ATOM 1523 C C . ALA A 1 209 ? 10.871 -0.106 -16.367 1.00 98.75 209 ALA A C 1
ATOM 1525 O O . ALA A 1 209 ? 11.884 -0.696 -15.978 1.00 98.75 209 ALA A O 1
ATOM 1526 N N . VAL A 1 210 ? 10.920 0.950 -17.168 1.00 98.75 210 VAL A N 1
ATOM 1527 C CA . VAL A 1 210 ? 12.161 1.463 -17.742 1.00 98.75 210 VAL A CA 1
ATOM 1528 C C . VAL A 1 210 ? 12.328 2.939 -17.391 1.00 98.75 210 VAL A C 1
ATOM 1530 O O . VAL A 1 210 ? 11.354 3.676 -17.276 1.00 98.75 210 VAL A O 1
ATOM 1533 N N . SER A 1 211 ? 13.568 3.390 -17.213 1.00 98.38 211 SER A N 1
ATOM 1534 C CA . SER A 1 211 ? 13.899 4.814 -17.142 1.00 98.38 211 SER A CA 1
ATOM 1535 C C . SER A 1 211 ? 14.972 5.155 -18.161 1.00 98.38 211 SER A C 1
ATOM 1537 O O . SER A 1 211 ? 16.087 4.639 -18.068 1.00 98.38 211 SER A O 1
ATOM 1539 N N . PHE A 1 212 ? 14.669 6.067 -19.080 1.00 97.81 212 PHE A N 1
ATOM 1540 C CA . PHE A 1 212 ? 15.606 6.589 -20.071 1.00 97.81 212 PHE A CA 1
ATOM 1541 C C . PHE A 1 212 ? 15.950 8.043 -19.753 1.00 97.81 212 PHE A C 1
ATOM 1543 O O . PHE A 1 212 ? 15.100 8.927 -19.786 1.00 97.81 212 PHE A O 1
ATOM 1550 N N . ILE A 1 213 ? 17.221 8.296 -19.454 1.00 95.88 213 ILE A N 1
ATOM 1551 C CA . ILE A 1 213 ? 17.733 9.619 -19.097 1.00 95.88 213 ILE A CA 1
ATOM 1552 C C . ILE A 1 213 ? 18.604 10.106 -20.251 1.00 95.88 213 ILE A C 1
ATOM 1554 O O . ILE A 1 213 ? 19.686 9.568 -20.496 1.00 95.88 213 ILE A O 1
ATOM 1558 N N . GLY A 1 214 ? 18.128 11.118 -20.967 1.00 94.38 214 GLY A N 1
ATOM 1559 C CA . GLY A 1 214 ? 18.795 11.682 -22.137 1.00 94.38 214 GLY A CA 1
ATOM 1560 C C . GLY A 1 214 ? 17.970 12.793 -22.779 1.00 94.38 214 GLY A C 1
ATOM 1561 O O . GLY A 1 214 ? 17.094 13.362 -22.133 1.00 94.38 214 GLY A O 1
ATOM 1562 N N . GLY A 1 215 ? 18.282 13.118 -24.033 1.00 95.38 215 GLY A N 1
ATOM 1563 C CA . GLY A 1 215 ? 17.565 14.132 -24.814 1.00 95.38 215 GLY A CA 1
ATOM 1564 C C . GLY A 1 215 ? 16.459 13.550 -25.702 1.00 95.38 215 GLY A C 1
ATOM 1565 O O . GLY A 1 215 ? 15.921 12.479 -25.440 1.00 95.38 215 GLY A O 1
ATOM 1566 N N . GLU A 1 216 ? 16.184 14.226 -26.820 1.00 96.62 216 GLU A N 1
ATOM 1567 C CA . GLU A 1 216 ? 15.124 13.885 -27.791 1.00 96.62 216 GLU A CA 1
ATOM 1568 C C . GLU A 1 216 ? 15.164 12.419 -28.279 1.00 96.62 216 GLU A C 1
ATOM 1570 O O . GLU A 1 216 ? 14.131 11.818 -28.569 1.00 96.62 216 GLU A O 1
ATOM 1575 N N . ARG A 1 217 ? 16.355 11.805 -28.365 1.00 97.19 217 ARG A N 1
ATOM 1576 C CA . ARG A 1 217 ? 16.486 10.387 -28.753 1.00 97.19 217 ARG A CA 1
ATOM 1577 C C . ARG A 1 217 ? 15.900 9.443 -27.700 1.00 97.19 217 ARG A C 1
ATOM 1579 O O . ARG A 1 217 ? 15.270 8.455 -28.061 1.00 97.19 217 ARG A O 1
ATOM 1586 N N . CYS A 1 218 ? 16.082 9.756 -26.418 1.00 97.38 218 CYS A N 1
ATOM 1587 C CA . CYS A 1 218 ? 15.480 9.006 -25.318 1.00 97.38 218 CYS A CA 1
ATOM 1588 C C . CYS A 1 218 ? 13.965 9.208 -25.246 1.00 97.38 218 CYS A C 1
ATOM 1590 O O . CYS A 1 218 ? 13.260 8.254 -24.931 1.00 97.38 218 CYS A O 1
ATOM 1592 N N . GLU A 1 219 ? 13.460 10.403 -25.568 1.00 97.56 219 GLU A N 1
ATOM 1593 C CA . GLU A 1 219 ? 12.014 10.673 -25.630 1.00 97.56 219 GLU A CA 1
ATOM 1594 C C . GLU A 1 219 ? 11.332 9.792 -26.688 1.00 97.56 219 GLU A C 1
ATOM 1596 O O . GLU A 1 219 ? 10.377 9.090 -26.372 1.00 97.56 219 GLU A O 1
ATOM 1601 N N . LYS A 1 220 ? 11.890 9.707 -27.904 1.00 97.88 220 LYS A N 1
ATOM 1602 C CA . LYS A 1 220 ? 11.356 8.830 -28.967 1.00 97.88 220 LYS A CA 1
ATOM 1603 C C . LYS A 1 220 ? 11.375 7.349 -28.585 1.00 97.88 220 LYS A C 1
ATOM 1605 O O . LYS A 1 220 ? 10.408 6.633 -28.823 1.00 97.88 220 LYS A O 1
ATOM 1610 N N . ALA A 1 221 ? 12.463 6.888 -27.970 1.00 98.25 221 ALA A N 1
ATOM 1611 C CA . ALA A 1 221 ? 12.570 5.504 -27.513 1.00 98.25 221 ALA A CA 1
ATOM 1612 C C . ALA A 1 221 ? 11.614 5.199 -26.339 1.00 98.25 221 ALA A C 1
ATOM 1614 O O . ALA A 1 221 ? 11.099 4.088 -26.228 1.00 98.25 221 ALA A O 1
ATOM 1615 N N . THR A 1 222 ? 11.339 6.198 -25.492 1.00 98.38 222 THR A N 1
ATOM 1616 C CA . THR A 1 222 ? 10.338 6.135 -24.413 1.00 98.38 222 THR A CA 1
ATOM 1617 C C . THR A 1 222 ? 8.932 5.967 -24.982 1.00 98.38 222 THR A C 1
ATOM 1619 O O . THR A 1 222 ? 8.218 5.061 -24.560 1.00 98.38 222 THR A O 1
ATOM 1622 N N . GLU A 1 223 ? 8.551 6.792 -25.963 1.00 98.31 223 GLU A N 1
ATOM 1623 C CA . GLU A 1 223 ? 7.266 6.673 -26.667 1.00 98.31 223 GLU A CA 1
ATOM 1624 C C . GLU A 1 223 ? 7.110 5.281 -27.287 1.00 98.31 223 GLU A C 1
ATOM 1626 O O . GLU A 1 223 ? 6.101 4.614 -27.064 1.00 98.31 223 GLU A O 1
ATOM 1631 N N . TRP A 1 224 ? 8.151 4.798 -27.971 1.00 98.69 224 TRP A N 1
ATOM 1632 C CA . TRP A 1 224 ? 8.148 3.475 -28.589 1.00 98.69 224 TRP A CA 1
ATOM 1633 C C . TRP A 1 224 ? 7.942 2.344 -27.570 1.00 98.69 224 TRP A C 1
ATOM 1635 O O . TRP A 1 224 ? 7.148 1.440 -27.819 1.00 98.69 224 TRP A O 1
ATOM 1645 N N . LEU A 1 225 ? 8.611 2.383 -26.410 1.00 98.69 225 LEU A N 1
ATOM 1646 C CA . LEU A 1 225 ? 8.426 1.375 -25.357 1.00 98.69 225 LEU A CA 1
ATOM 1647 C C . LEU A 1 225 ? 7.008 1.396 -24.778 1.00 98.69 225 LEU A C 1
ATOM 1649 O O . LEU A 1 225 ? 6.430 0.332 -24.562 1.00 98.69 225 LEU A O 1
ATOM 1653 N N . ILE A 1 226 ? 6.435 2.585 -24.571 1.00 98.44 226 ILE A N 1
ATOM 1654 C CA . ILE A 1 226 ? 5.062 2.741 -24.073 1.00 98.44 226 ILE A CA 1
ATOM 1655 C C . ILE A 1 226 ? 4.051 2.170 -25.076 1.00 98.44 226 ILE A C 1
ATOM 1657 O O . ILE A 1 226 ? 3.137 1.457 -24.670 1.00 98.44 226 ILE A O 1
ATOM 1661 N N . GLU A 1 227 ? 4.238 2.413 -26.378 1.00 97.94 227 GLU A N 1
ATOM 1662 C CA . GLU A 1 227 ? 3.421 1.812 -27.448 1.00 97.94 227 GLU A CA 1
ATOM 1663 C C . GLU A 1 227 ? 3.534 0.277 -27.511 1.00 97.94 227 GLU A C 1
ATOM 1665 O O . GLU A 1 227 ? 2.664 -0.383 -28.077 1.00 97.94 227 GLU A O 1
ATOM 1670 N N . HIS A 1 228 ? 4.586 -0.292 -26.915 1.00 97.88 228 HIS A N 1
ATOM 1671 C CA . HIS A 1 228 ? 4.824 -1.732 -26.785 1.00 97.88 228 HIS A CA 1
ATOM 1672 C C . HIS A 1 228 ? 4.574 -2.247 -25.357 1.00 97.88 228 HIS A C 1
ATOM 1674 O O . HIS A 1 228 ? 5.164 -3.246 -24.939 1.00 97.88 228 HIS A O 1
ATOM 1680 N N . ASP A 1 229 ? 3.690 -1.570 -24.621 1.00 97.06 229 ASP A N 1
ATOM 1681 C CA . ASP A 1 229 ? 3.209 -1.933 -23.287 1.00 97.06 229 ASP A CA 1
ATOM 1682 C C . ASP A 1 229 ? 4.284 -1.936 -22.181 1.00 97.06 229 ASP A C 1
ATOM 1684 O O . ASP A 1 229 ? 4.090 -2.544 -21.129 1.00 97.06 229 ASP A O 1
ATOM 1688 N N . ILE A 1 230 ? 5.414 -1.241 -22.360 1.00 98.44 230 ILE A N 1
ATOM 1689 C CA . ILE A 1 230 ? 6.462 -1.103 -21.336 1.00 98.44 230 ILE A CA 1
ATOM 1690 C C . ILE A 1 230 ? 6.450 0.330 -20.774 1.00 98.44 230 ILE A C 1
ATOM 1692 O O . ILE A 1 230 ? 6.898 1.263 -21.450 1.00 98.44 230 ILE A O 1
ATOM 1696 N N . PRO A 1 231 ? 5.981 0.543 -19.526 1.00 98.50 231 PRO A N 1
ATOM 1697 C CA . PRO A 1 231 ? 5.941 1.869 -18.924 1.00 98.50 231 PRO A CA 1
ATOM 1698 C C . PRO A 1 231 ? 7.363 2.408 -18.767 1.00 98.50 231 PRO A C 1
ATOM 1700 O O . PRO A 1 231 ? 8.218 1.797 -18.115 1.00 98.50 231 PRO A O 1
ATOM 1703 N N . THR A 1 232 ? 7.606 3.557 -19.390 1.00 98.69 232 THR A N 1
ATOM 1704 C CA . THR A 1 232 ? 8.933 4.159 -19.475 1.00 98.69 232 THR A CA 1
ATOM 1705 C C . THR A 1 232 ? 8.894 5.600 -18.990 1.00 98.69 232 THR A C 1
ATOM 1707 O O . THR A 1 232 ? 8.013 6.369 -19.363 1.00 98.69 232 THR A O 1
ATOM 1710 N N . TYR A 1 233 ? 9.855 5.950 -18.141 1.00 98.38 233 TYR A N 1
ATOM 1711 C CA . TYR A 1 233 ? 9.940 7.231 -17.446 1.00 98.38 233 TYR A CA 1
ATOM 1712 C C . TYR A 1 233 ? 11.262 7.934 -17.766 1.00 98.38 233 TYR A C 1
ATOM 1714 O O . TYR A 1 233 ? 12.205 7.330 -18.275 1.00 98.38 233 TYR A O 1
ATOM 1722 N N . ASN A 1 234 ? 11.360 9.216 -17.426 1.00 96.38 234 ASN A N 1
ATOM 1723 C CA . ASN A 1 234 ? 12.567 10.022 -17.643 1.00 96.38 234 ASN A CA 1
ATOM 1724 C C . ASN A 1 234 ? 13.465 10.144 -16.396 1.00 96.38 234 ASN A C 1
ATOM 1726 O O . ASN A 1 234 ? 14.456 10.876 -16.417 1.00 96.38 234 ASN A O 1
ATOM 1730 N N . ALA A 1 235 ? 13.121 9.450 -15.308 1.00 96.94 235 ALA A N 1
ATOM 1731 C CA . ALA A 1 235 ? 13.855 9.485 -14.052 1.00 96.94 235 ALA A CA 1
ATOM 1732 C C . ALA A 1 235 ? 13.796 8.126 -13.325 1.00 96.94 235 ALA A C 1
ATOM 1734 O O . ALA A 1 235 ? 12.769 7.437 -13.365 1.00 96.94 235 ALA A O 1
ATOM 1735 N N . PRO A 1 236 ? 14.888 7.728 -12.642 1.00 97.44 236 PRO A N 1
ATOM 1736 C CA . PRO A 1 236 ? 15.000 6.398 -12.049 1.00 97.44 236 PRO A CA 1
ATOM 1737 C C . PRO A 1 236 ? 14.020 6.197 -10.894 1.00 97.44 236 PRO A C 1
ATOM 1739 O O . PRO A 1 236 ? 13.491 5.102 -10.713 1.00 97.44 236 PRO A O 1
ATOM 1742 N N . ASP A 1 237 ? 13.753 7.248 -10.122 1.00 97.88 237 ASP A N 1
ATOM 1743 C CA . ASP A 1 237 ? 12.835 7.209 -8.993 1.00 97.88 237 ASP A CA 1
ATOM 1744 C C . ASP A 1 237 ? 11.381 7.029 -9.435 1.00 97.88 237 ASP A C 1
ATOM 1746 O O . ASP A 1 237 ? 10.637 6.345 -8.736 1.00 97.88 237 ASP A O 1
ATOM 1750 N N . LEU A 1 238 ? 10.991 7.548 -10.605 1.00 98.25 238 LEU A N 1
ATOM 1751 C CA . LEU A 1 238 ? 9.658 7.333 -11.179 1.00 98.25 238 LEU A CA 1
ATOM 1752 C C . LEU A 1 238 ? 9.459 5.876 -11.615 1.00 98.25 238 LEU A C 1
ATOM 1754 O O . LEU A 1 238 ? 8.448 5.268 -11.269 1.00 98.25 238 LEU A O 1
ATOM 1758 N N . ALA A 1 239 ? 10.451 5.275 -12.283 1.00 98.44 239 ALA A N 1
ATOM 1759 C CA . ALA A 1 239 ? 10.394 3.859 -12.655 1.00 98.44 239 ALA A CA 1
ATOM 1760 C C . ALA A 1 239 ? 10.342 2.941 -11.422 1.00 98.44 239 ALA A C 1
ATOM 1762 O O . ALA A 1 239 ? 9.595 1.966 -11.399 1.00 98.44 239 ALA A O 1
ATOM 1763 N N . VAL A 1 240 ? 11.085 3.265 -10.360 1.00 98.56 240 VAL A N 1
ATOM 1764 C CA . VAL A 1 240 ? 11.006 2.523 -9.091 1.00 98.56 240 VAL A CA 1
ATOM 1765 C C . VAL A 1 240 ? 9.658 2.736 -8.397 1.00 98.56 240 VAL A C 1
ATOM 1767 O O . VAL A 1 240 ? 9.070 1.771 -7.901 1.00 98.56 240 VAL A O 1
ATOM 1770 N N . LYS A 1 241 ? 9.129 3.967 -8.394 1.00 98.06 241 LYS A N 1
ATOM 1771 C CA . LYS A 1 241 ? 7.800 4.271 -7.848 1.00 98.06 241 LYS A CA 1
ATOM 1772 C C . LYS A 1 241 ? 6.712 3.479 -8.569 1.00 98.06 241 LYS A C 1
ATOM 1774 O O . LYS A 1 241 ? 5.848 2.927 -7.901 1.00 98.06 241 LYS A O 1
ATOM 1779 N N . ALA A 1 242 ? 6.796 3.340 -9.891 1.00 97.81 242 ALA A N 1
ATOM 1780 C CA . ALA A 1 242 ? 5.870 2.532 -10.680 1.00 97.81 242 ALA A CA 1
ATOM 1781 C C . ALA A 1 242 ? 5.802 1.073 -10.192 1.00 97.81 242 ALA A C 1
ATOM 1783 O O . ALA A 1 242 ? 4.710 0.550 -9.968 1.00 97.81 242 ALA A O 1
ATOM 1784 N N . LEU A 1 243 ? 6.952 0.430 -9.948 1.00 98.25 243 LEU A N 1
ATOM 1785 C CA . LEU A 1 243 ? 6.992 -0.928 -9.385 1.00 98.25 243 LEU A CA 1
ATOM 1786 C C . LEU A 1 243 ? 6.452 -0.976 -7.952 1.00 98.25 243 LEU A C 1
ATOM 1788 O O . LEU A 1 243 ? 5.744 -1.921 -7.604 1.00 98.25 243 LEU A O 1
ATOM 1792 N N . SER A 1 244 ? 6.733 0.045 -7.135 1.00 97.31 244 SER A N 1
ATOM 1793 C CA . SER A 1 244 ? 6.153 0.154 -5.790 1.00 97.31 244 SER A CA 1
ATOM 1794 C C . SER A 1 244 ? 4.623 0.267 -5.847 1.00 97.31 244 SER A C 1
ATOM 1796 O O . SER A 1 244 ? 3.934 -0.464 -5.137 1.00 97.31 244 SER A O 1
ATOM 1798 N N . SER A 1 245 ? 4.068 1.072 -6.760 1.00 96.75 245 SER A N 1
ATOM 1799 C CA . SER A 1 245 ? 2.621 1.177 -6.986 1.00 96.75 245 SER A CA 1
ATOM 1800 C C . SER A 1 245 ? 2.008 -0.154 -7.438 1.00 96.75 245 SER A C 1
ATOM 1802 O O . SER A 1 245 ? 0.955 -0.544 -6.936 1.00 96.75 245 SER A O 1
ATOM 1804 N N . LEU A 1 246 ? 2.675 -0.894 -8.332 1.00 97.38 246 LEU A N 1
ATOM 1805 C CA . LEU A 1 246 ? 2.233 -2.222 -8.781 1.00 97.38 246 LEU A CA 1
ATOM 1806 C C . LEU A 1 246 ? 2.263 -3.268 -7.657 1.00 97.38 246 LEU A C 1
ATOM 1808 O O . LEU A 1 246 ? 1.385 -4.131 -7.611 1.00 97.38 246 LEU A O 1
ATOM 1812 N N . ARG A 1 247 ? 3.245 -3.198 -6.749 1.00 96.44 247 ARG A N 1
ATOM 1813 C CA . ARG A 1 247 ? 3.323 -4.049 -5.550 1.00 96.44 247 ARG A CA 1
ATOM 1814 C C . ARG A 1 247 ? 2.240 -3.688 -4.538 1.00 96.44 247 ARG A C 1
ATOM 1816 O O . ARG A 1 247 ? 1.503 -4.560 -4.089 1.00 96.44 247 ARG A O 1
ATOM 1823 N N . LYS A 1 248 ? 2.096 -2.398 -4.222 1.00 94.38 248 LYS A N 1
ATOM 1824 C CA . LYS A 1 248 ? 1.066 -1.897 -3.305 1.00 94.38 248 LYS A CA 1
ATOM 1825 C C . LYS A 1 248 ? -0.330 -2.263 -3.806 1.00 94.38 248 LYS A C 1
ATOM 1827 O O . LYS A 1 248 ? -1.165 -2.681 -3.014 1.00 94.38 248 LYS A O 1
ATOM 1832 N N . GLN A 1 249 ? -0.582 -2.184 -5.113 1.00 94.12 249 GLN A N 1
ATOM 1833 C CA . GLN A 1 249 ? -1.858 -2.619 -5.679 1.00 94.12 249 GLN A CA 1
ATOM 1834 C C . GLN A 1 249 ? -2.131 -4.109 -5.422 1.00 94.12 249 GLN A C 1
ATOM 1836 O O . GLN A 1 249 ? -3.272 -4.459 -5.124 1.00 94.12 249 GLN A O 1
ATOM 1841 N N . ASP A 1 250 ? -1.121 -4.981 -5.499 1.00 93.56 250 ASP A N 1
ATOM 1842 C CA . ASP A 1 250 ? -1.283 -6.400 -5.157 1.00 93.56 250 ASP A CA 1
ATOM 1843 C C . ASP A 1 250 ? -1.731 -6.572 -3.697 1.00 93.56 250 ASP A C 1
ATOM 1845 O O . ASP A 1 250 ? -2.735 -7.229 -3.422 1.00 93.56 250 ASP A O 1
ATOM 1849 N N . GLU A 1 251 ? -1.045 -5.902 -2.766 1.00 91.81 251 GLU A N 1
ATOM 1850 C CA . GLU A 1 251 ? -1.355 -5.919 -1.328 1.00 91.81 251 GLU A CA 1
ATOM 1851 C C . GLU A 1 251 ? -2.772 -5.399 -1.035 1.00 91.81 251 GLU A C 1
ATOM 1853 O O . GLU A 1 251 ? -3.520 -5.978 -0.235 1.00 91.81 251 GLU A O 1
ATOM 1858 N N . LEU A 1 252 ? -3.168 -4.321 -1.716 1.00 90.50 252 LEU A N 1
ATOM 1859 C CA . LEU A 1 252 ? -4.498 -3.733 -1.608 1.00 90.50 252 LEU A CA 1
ATOM 1860 C C . LEU A 1 252 ? -5.580 -4.685 -2.122 1.00 90.50 252 LEU A C 1
ATOM 1862 O O . LEU A 1 252 ? -6.599 -4.860 -1.456 1.00 90.50 252 LEU A O 1
ATOM 1866 N N . LEU A 1 253 ? -5.366 -5.345 -3.263 1.00 87.31 253 LEU A N 1
ATOM 1867 C CA . LEU A 1 253 ? -6.317 -6.315 -3.814 1.00 87.31 253 LEU A CA 1
ATOM 1868 C C . LEU A 1 253 ? -6.446 -7.562 -2.929 1.00 87.31 253 LEU A C 1
ATOM 1870 O O . LEU A 1 253 ? -7.551 -8.076 -2.753 1.00 87.31 253 LEU A O 1
ATOM 1874 N N . GLN A 1 254 ? -5.350 -8.031 -2.325 1.00 84.62 254 GLN A N 1
ATOM 1875 C CA . GLN A 1 254 ? -5.394 -9.116 -1.341 1.00 84.62 254 GLN A CA 1
ATOM 1876 C C . GLN A 1 254 ? -6.200 -8.707 -0.098 1.00 84.62 254 GLN A C 1
ATOM 1878 O O . GLN A 1 254 ? -7.039 -9.468 0.387 1.00 84.62 254 GLN A O 1
ATOM 1883 N N . THR A 1 255 ? -6.000 -7.480 0.386 1.00 80.00 255 THR A N 1
ATOM 1884 C CA . THR A 1 255 ? -6.689 -6.956 1.572 1.00 80.00 255 THR A CA 1
ATOM 1885 C C . THR A 1 255 ? -8.170 -6.686 1.311 1.00 80.00 255 THR A C 1
ATOM 1887 O O . THR A 1 255 ? -9.012 -7.052 2.128 1.00 80.00 255 THR A O 1
ATOM 1890 N N . ALA A 1 256 ? -8.516 -6.099 0.166 1.00 79.50 256 ALA A N 1
ATOM 1891 C CA . ALA A 1 256 ? -9.895 -5.793 -0.212 1.00 79.50 256 ALA A CA 1
ATOM 1892 C C . ALA A 1 256 ? -10.757 -7.057 -0.374 1.00 79.50 256 ALA A C 1
ATOM 1894 O O . ALA A 1 256 ? -11.965 -7.022 -0.123 1.00 79.50 256 ALA A O 1
ATOM 1895 N N . HIS A 1 257 ? -10.138 -8.178 -0.759 1.00 71.56 257 HIS A N 1
ATOM 1896 C CA . HIS A 1 257 ? -10.793 -9.481 -0.873 1.00 71.56 257 HIS A CA 1
ATOM 1897 C C . HIS A 1 257 ? -10.801 -10.299 0.423 1.00 71.56 257 HIS A C 1
ATOM 1899 O O . HIS A 1 257 ? -11.509 -11.311 0.486 1.00 71.56 257 HIS A O 1
ATOM 1905 N N . ASN A 1 258 ? -10.096 -9.868 1.475 1.00 67.75 258 ASN A N 1
ATOM 1906 C CA . ASN A 1 258 ? -10.284 -10.444 2.800 1.00 67.75 258 ASN A CA 1
ATOM 1907 C C . ASN A 1 258 ? -11.700 -10.092 3.266 1.00 67.75 258 ASN A C 1
ATOM 1909 O O . ASN A 1 258 ? -12.003 -8.956 3.633 1.00 67.75 258 ASN A O 1
ATOM 1913 N N . GLY A 1 259 ? -12.601 -11.075 3.192 1.00 61.03 259 GLY A N 1
ATOM 1914 C CA . GLY A 1 259 ? -13.989 -10.900 3.597 1.00 61.03 259 GLY A CA 1
ATOM 1915 C C . GLY A 1 259 ? -14.076 -10.314 5.006 1.00 61.03 259 GLY A C 1
ATOM 1916 O O . GLY A 1 259 ? -13.302 -10.683 5.890 1.00 61.03 259 GLY A O 1
ATOM 1917 N N . MET A 1 260 ? -15.029 -9.402 5.226 1.00 66.88 260 MET A N 1
ATOM 1918 C CA . MET A 1 260 ? -15.277 -8.861 6.562 1.00 66.88 260 MET A CA 1
ATOM 1919 C C . MET A 1 260 ? -15.482 -10.010 7.547 1.00 66.88 260 MET A C 1
ATOM 1921 O O . MET A 1 260 ? -16.385 -10.831 7.357 1.00 66.88 260 MET A O 1
ATOM 1925 N N . TYR A 1 261 ? -14.677 -10.041 8.611 1.00 72.12 261 TYR A N 1
ATOM 1926 C CA . TYR A 1 261 ? -14.903 -10.958 9.716 1.00 72.12 261 TYR A CA 1
ATOM 1927 C C . TYR A 1 261 ? -16.304 -10.707 10.277 1.00 72.12 261 TYR A C 1
ATOM 1929 O O . TYR A 1 261 ? -16.599 -9.641 10.822 1.00 72.12 261 TYR A O 1
ATOM 1937 N N . LYS A 1 262 ? -17.186 -11.690 10.102 1.00 75.50 262 LYS A N 1
ATOM 1938 C CA . LYS A 1 262 ? -18.506 -11.706 10.720 1.00 75.50 262 LYS A CA 1
ATOM 1939 C C . LYS A 1 262 ? -18.418 -12.640 11.919 1.00 75.50 262 LYS A C 1
ATOM 1941 O O . LYS A 1 262 ? -18.333 -13.848 11.701 1.00 75.50 262 LYS A O 1
ATOM 1946 N N . PRO A 1 263 ? -18.403 -12.118 13.156 1.00 76.44 263 PRO A N 1
ATOM 1947 C CA . PRO A 1 263 ? -18.397 -12.982 14.325 1.00 76.44 263 PRO A CA 1
ATOM 1948 C C . PRO A 1 263 ? -19.641 -13.883 14.308 1.00 76.44 263 PRO A C 1
ATOM 1950 O O . PRO A 1 263 ? -20.758 -13.401 14.100 1.00 76.44 263 PRO A O 1
ATOM 1953 N N . SER A 1 264 ? -19.443 -15.189 14.494 1.00 78.75 264 SER A N 1
ATOM 1954 C CA . SER A 1 264 ? -20.529 -16.130 14.782 1.00 78.75 264 SER A CA 1
ATOM 1955 C C . SER A 1 264 ? -20.950 -16.013 16.249 1.00 78.75 264 SER A C 1
ATOM 1957 O O . SER A 1 264 ? -20.182 -15.542 17.085 1.00 78.75 264 SER A O 1
ATOM 1959 N N . ASP A 1 265 ? -22.176 -16.438 16.560 1.00 83.00 265 ASP A N 1
ATOM 1960 C CA . ASP A 1 265 ? -22.666 -16.590 17.939 1.00 83.00 265 ASP A CA 1
ATOM 1961 C C . ASP A 1 265 ? -22.668 -15.301 18.784 1.00 83.00 265 ASP A C 1
ATOM 1963 O O . ASP A 1 265 ? -22.383 -15.314 19.982 1.00 83.00 265 ASP A O 1
ATOM 1967 N N . VAL A 1 266 ? -23.023 -14.170 18.163 1.00 91.19 266 VAL A N 1
ATOM 1968 C CA . VAL A 1 266 ? -23.177 -12.885 18.862 1.00 91.19 266 VAL A CA 1
ATOM 1969 C C . VAL A 1 266 ? -24.584 -12.688 19.425 1.00 91.19 266 VAL A C 1
ATOM 1971 O O . VAL A 1 266 ? -25.589 -12.913 18.749 1.00 91.19 266 VAL A O 1
ATOM 1974 N N . ASP A 1 267 ? -24.663 -12.154 20.640 1.00 94.25 267 ASP A N 1
ATOM 1975 C CA . ASP A 1 267 ? -25.905 -11.747 21.300 1.00 94.25 267 ASP A CA 1
ATOM 1976 C C . ASP A 1 267 ? -26.125 -10.235 21.124 1.00 94.25 267 ASP A C 1
ATOM 1978 O O . ASP A 1 267 ? -26.015 -9.419 22.047 1.00 94.25 267 ASP A O 1
ATOM 1982 N N . SER A 1 268 ? -26.399 -9.839 19.876 1.00 92.31 268 SER A N 1
ATOM 1983 C CA . SER A 1 268 ? -26.598 -8.423 19.531 1.00 92.31 268 SER A CA 1
ATOM 1984 C C . SER A 1 268 ? -27.791 -7.796 20.261 1.00 92.31 268 SER A C 1
ATOM 1986 O O . SER A 1 268 ? -27.808 -6.586 20.486 1.00 92.31 268 SER A O 1
ATOM 1988 N N . GLU A 1 269 ? -28.778 -8.604 20.649 1.00 95.19 269 GLU A N 1
ATOM 1989 C CA . GLU A 1 269 ? -29.959 -8.137 21.366 1.00 95.19 269 GLU A CA 1
ATOM 1990 C C . GLU A 1 269 ? -29.608 -7.741 22.801 1.00 95.19 269 GLU A C 1
ATOM 1992 O O . GLU A 1 269 ? -29.894 -6.617 23.212 1.00 95.19 269 GLU A O 1
ATOM 1997 N N . LYS A 1 270 ? -28.867 -8.583 23.530 1.00 95.25 270 LYS A N 1
ATOM 1998 C CA . LYS A 1 270 ? -28.355 -8.231 24.860 1.00 95.25 270 LYS A CA 1
ATOM 1999 C C . LYS A 1 270 ? -27.483 -6.980 24.836 1.00 95.25 270 LYS A C 1
ATOM 2001 O O . LYS A 1 270 ? -27.623 -6.117 25.704 1.00 95.25 270 LYS A O 1
ATOM 2006 N N . ALA A 1 271 ? -26.610 -6.842 23.835 1.00 95.50 271 ALA A N 1
ATOM 2007 C CA . ALA A 1 271 ? -25.801 -5.635 23.676 1.00 95.50 271 ALA A CA 1
ATOM 2008 C C . ALA A 1 271 ? -26.677 -4.379 23.501 1.00 95.50 271 ALA A C 1
ATOM 2010 O O . ALA A 1 271 ? -26.453 -3.369 24.174 1.00 95.50 271 ALA A O 1
ATOM 2011 N N . ARG A 1 272 ? -27.709 -4.446 22.645 1.00 95.81 272 ARG A N 1
ATOM 2012 C CA . ARG A 1 272 ? -28.665 -3.341 22.449 1.00 95.81 272 ARG A CA 1
ATOM 2013 C C . ARG A 1 272 ? -29.450 -3.027 23.718 1.00 95.81 272 ARG A C 1
ATOM 2015 O O . ARG A 1 272 ? -29.632 -1.849 24.011 1.00 95.81 272 ARG A O 1
ATOM 2022 N N . GLN A 1 273 ? -29.864 -4.033 24.485 1.00 97.31 273 GLN A N 1
ATOM 2023 C CA . GLN A 1 273 ? -30.586 -3.844 25.746 1.00 97.31 273 GLN A CA 1
ATOM 2024 C C . GLN A 1 273 ? -29.742 -3.111 26.795 1.00 97.31 273 GLN A C 1
ATOM 2026 O O . GLN A 1 273 ? -30.238 -2.177 27.423 1.00 97.31 273 GLN A O 1
ATOM 2031 N N . ILE A 1 274 ? -28.459 -3.463 26.939 1.00 95.81 274 ILE A N 1
ATOM 2032 C CA . ILE A 1 274 ? -27.529 -2.759 27.841 1.00 95.81 274 ILE A CA 1
ATOM 2033 C C . ILE A 1 274 ? -27.398 -1.284 27.431 1.00 95.81 274 ILE A C 1
ATOM 2035 O O . ILE A 1 274 ? -27.551 -0.385 28.261 1.00 95.81 274 ILE A O 1
ATOM 2039 N N . ILE A 1 275 ? -27.180 -1.022 26.137 1.00 96.19 275 ILE A N 1
ATOM 2040 C CA . ILE A 1 275 ? -27.047 0.343 25.602 1.00 96.19 275 ILE A CA 1
ATOM 2041 C C . ILE A 1 275 ? -28.349 1.137 25.779 1.00 96.19 275 ILE A C 1
ATOM 2043 O O . ILE A 1 275 ? -28.318 2.304 26.176 1.00 96.19 275 ILE A O 1
ATOM 2047 N N . ALA A 1 276 ? -29.500 0.519 25.512 1.00 96.50 276 ALA A N 1
ATOM 2048 C CA . ALA A 1 276 ? -30.808 1.137 25.692 1.00 96.50 276 ALA A CA 1
ATOM 2049 C C . ALA A 1 276 ? -31.078 1.471 27.166 1.00 96.50 276 ALA A C 1
ATOM 2051 O O . ALA A 1 276 ? -31.560 2.564 27.456 1.00 96.50 276 ALA A O 1
ATOM 2052 N N . GLY A 1 277 ? -30.706 0.586 28.096 1.00 95.81 277 GLY A N 1
ATOM 2053 C CA . GLY A 1 277 ? -30.822 0.822 29.535 1.00 95.81 277 GLY A CA 1
ATOM 2054 C C . GLY A 1 277 ? -29.997 2.021 30.006 1.00 95.81 277 GLY A C 1
ATOM 2055 O O . GLY A 1 277 ? -30.489 2.846 30.776 1.00 95.81 277 GLY A O 1
ATOM 2056 N N . ALA A 1 278 ? -28.772 2.178 29.497 1.00 93.75 278 ALA A N 1
ATOM 2057 C CA . ALA A 1 278 ? -27.954 3.354 29.789 1.00 93.75 278 ALA A CA 1
ATOM 2058 C C . ALA A 1 278 ? -28.571 4.650 29.247 1.00 93.75 278 ALA A C 1
ATOM 2060 O O . ALA A 1 278 ? -28.682 5.636 29.979 1.00 93.75 278 ALA A O 1
ATOM 2061 N N . ARG A 1 279 ? -29.058 4.627 28.001 1.00 95.44 279 ARG A N 1
ATOM 2062 C CA . ARG A 1 279 ? -29.729 5.777 27.375 1.00 95.44 279 ARG A CA 1
ATOM 2063 C C . ARG A 1 279 ? -31.031 6.160 28.075 1.00 95.44 279 ARG A C 1
ATOM 2065 O O . ARG A 1 279 ? -31.295 7.345 28.236 1.00 95.44 279 ARG A O 1
ATOM 2072 N N . ALA A 1 280 ? -31.822 5.185 28.524 1.00 95.75 280 ALA A N 1
ATOM 2073 C CA . ALA A 1 280 ? -33.060 5.427 29.267 1.00 95.75 280 ALA A CA 1
ATOM 2074 C C . ALA A 1 280 ? -32.811 6.155 30.600 1.00 95.75 280 ALA A C 1
ATOM 2076 O O . ALA A 1 280 ? -33.666 6.904 31.061 1.00 95.75 280 ALA A O 1
ATOM 2077 N N . LYS A 1 281 ? -31.616 5.984 31.181 1.00 92.06 281 LYS A N 1
ATOM 2078 C CA . LYS A 1 281 ? -31.137 6.730 32.355 1.00 92.06 281 LYS A CA 1
ATOM 2079 C C . LYS A 1 281 ? -30.467 8.070 31.998 1.00 92.06 281 LYS A C 1
ATOM 2081 O O . LYS A 1 281 ? -29.830 8.672 32.850 1.00 92.06 281 LYS A O 1
ATOM 2086 N N . GLY A 1 282 ? -30.552 8.525 30.745 1.00 92.62 282 GLY A N 1
ATOM 2087 C CA . GLY A 1 282 ? -29.959 9.787 30.288 1.00 92.62 282 GLY A CA 1
ATOM 2088 C C . GLY A 1 282 ? -28.433 9.773 30.146 1.00 92.62 282 GLY A C 1
ATOM 2089 O O . GLY A 1 282 ? -27.830 10.834 30.004 1.00 92.62 282 GLY A O 1
ATOM 2090 N N . ARG A 1 283 ? -27.787 8.598 30.174 1.00 90.94 283 ARG A N 1
ATOM 2091 C CA . ARG A 1 283 ? -26.323 8.489 30.101 1.00 90.94 283 ARG A CA 1
ATOM 2092 C C . ARG A 1 283 ? -25.822 8.458 28.659 1.00 90.94 283 ARG A C 1
ATOM 2094 O O . ARG A 1 283 ? -26.394 7.787 27.799 1.00 90.94 283 ARG A O 1
ATOM 2101 N N . SER A 1 284 ? -24.697 9.131 28.422 1.00 89.75 284 SER A N 1
ATOM 2102 C CA . SER A 1 284 ? -23.941 9.098 27.161 1.00 89.75 284 SER A CA 1
ATOM 2103 C C . SER A 1 284 ? -22.793 8.080 27.163 1.00 89.75 284 SER A C 1
ATOM 2105 O O . SER A 1 284 ? -22.184 7.849 26.121 1.00 89.75 284 SER A O 1
ATOM 2107 N N . ALA A 1 285 ? -22.516 7.451 28.308 1.00 89.94 285 ALA A N 1
ATOM 2108 C CA . ALA A 1 285 ? -21.458 6.464 28.485 1.00 89.94 285 ALA A CA 1
ATOM 2109 C C . ALA A 1 285 ? -21.959 5.227 29.248 1.00 89.94 285 ALA A C 1
ATOM 2111 O O . ALA A 1 285 ? -22.823 5.312 30.129 1.00 89.94 285 ALA A O 1
ATOM 2112 N N . LEU A 1 286 ? -21.389 4.073 28.903 1.00 91.50 286 LEU A N 1
ATOM 2113 C CA . LEU A 1 286 ? -21.551 2.829 29.652 1.00 91.50 286 LEU A CA 1
ATOM 2114 C C . LEU A 1 286 ? -20.588 2.806 30.838 1.00 91.50 286 LEU A C 1
ATOM 2116 O O . LEU A 1 286 ? -19.475 3.328 30.752 1.00 91.50 286 LEU A O 1
ATOM 2120 N N . THR A 1 287 ? -20.982 2.140 31.920 1.00 89.25 287 THR A N 1
ATOM 2121 C CA . THR A 1 287 ? -20.020 1.760 32.955 1.00 89.25 287 THR A CA 1
ATOM 2122 C C . THR A 1 287 ? -19.079 0.679 32.422 1.00 89.25 287 THR A C 1
ATOM 2124 O O . THR A 1 287 ? -19.364 -0.003 31.438 1.00 89.25 287 THR A O 1
ATOM 2127 N N . GLU A 1 288 ? -17.942 0.475 33.082 1.00 87.69 288 GLU A N 1
ATOM 2128 C CA . GLU A 1 288 ? -16.977 -0.560 32.683 1.00 87.69 288 GLU A CA 1
ATOM 2129 C C . GLU A 1 288 ? -17.592 -1.972 32.662 1.00 87.69 288 GLU A C 1
ATOM 2131 O O . GLU A 1 288 ? -17.293 -2.765 31.770 1.00 87.69 288 GLU A O 1
ATOM 2136 N N . VAL A 1 289 ? -18.479 -2.275 33.617 1.00 88.31 289 VAL A N 1
ATOM 2137 C CA . VAL A 1 289 ? -19.177 -3.567 33.701 1.00 88.31 289 VAL A CA 1
ATOM 2138 C C . VAL A 1 289 ? -20.129 -3.735 32.515 1.00 88.31 289 VAL A C 1
ATOM 2140 O O . VAL A 1 289 ? -20.135 -4.776 31.859 1.00 88.31 289 VAL A O 1
ATOM 2143 N N . GLU A 1 290 ? -20.899 -2.695 32.193 1.00 92.38 290 GLU A N 1
ATOM 2144 C CA . GLU A 1 290 ? -21.790 -2.678 31.030 1.00 92.38 290 GLU A CA 1
ATOM 2145 C C . GLU A 1 290 ? -21.008 -2.817 29.718 1.00 92.38 290 GLU A C 1
ATOM 2147 O O . GLU A 1 290 ? -21.353 -3.659 28.889 1.00 92.38 290 GLU A O 1
ATOM 2152 N N . ALA A 1 291 ? -19.924 -2.054 29.549 1.00 92.75 291 ALA A N 1
ATOM 2153 C CA . ALA A 1 291 ? -19.078 -2.094 28.359 1.00 92.75 291 ALA A CA 1
ATOM 2154 C C . ALA A 1 291 ? -18.454 -3.482 28.142 1.00 92.75 291 ALA A C 1
ATOM 2156 O O . ALA A 1 291 ? -18.507 -4.019 27.036 1.00 92.75 291 ALA A O 1
ATOM 2157 N N . LYS A 1 292 ? -17.935 -4.121 29.200 1.00 92.44 292 LYS A N 1
ATOM 2158 C CA . LYS A 1 292 ? -17.412 -5.496 29.122 1.00 92.44 292 LYS A CA 1
ATOM 2159 C C . LYS A 1 292 ? -18.492 -6.515 28.781 1.00 92.44 292 LYS A C 1
ATOM 2161 O O . LYS A 1 292 ? -18.229 -7.439 28.018 1.00 92.44 292 LYS A O 1
ATOM 2166 N N . ASN A 1 293 ? -19.706 -6.346 29.300 1.00 92.88 293 ASN A N 1
ATOM 2167 C CA . ASN A 1 293 ? -20.830 -7.208 28.942 1.00 92.88 293 ASN A CA 1
ATOM 2168 C C . ASN A 1 293 ? -21.251 -7.035 27.476 1.00 92.88 293 ASN A C 1
ATOM 2170 O O . ASN A 1 293 ? -21.592 -8.028 26.836 1.00 92.88 293 ASN A O 1
ATOM 2174 N N . VAL A 1 294 ? -21.175 -5.815 26.930 1.00 94.69 294 VAL A N 1
ATOM 2175 C CA . VAL A 1 294 ? -21.363 -5.563 25.492 1.00 94.69 294 VAL A CA 1
ATOM 2176 C C . VAL A 1 294 ? -20.271 -6.258 24.678 1.00 94.69 294 VAL A C 1
ATOM 2178 O O . VAL A 1 294 ? -20.591 -6.988 23.745 1.00 94.69 294 VAL A O 1
ATOM 2181 N N . PHE A 1 295 ? -18.996 -6.113 25.046 1.00 92.94 295 PHE A N 1
ATOM 2182 C CA . PHE A 1 295 ? -17.897 -6.795 24.355 1.00 92.94 295 PHE A CA 1
ATOM 2183 C C . PHE A 1 295 ? -18.030 -8.321 24.407 1.00 92.94 295 PHE A C 1
ATOM 2185 O O . PHE A 1 295 ? -17.933 -8.980 23.372 1.00 92.94 295 PHE A O 1
ATOM 2192 N N . LYS A 1 296 ? -18.368 -8.879 25.573 1.00 92.31 296 LYS A N 1
ATOM 2193 C CA . LYS A 1 296 ? -18.639 -10.311 25.741 1.00 92.31 296 LYS A CA 1
ATOM 2194 C C . LYS A 1 296 ? -19.801 -10.789 24.867 1.00 92.31 296 LYS A C 1
ATOM 2196 O O . LYS A 1 296 ? -19.731 -11.888 24.328 1.00 92.31 296 LYS A O 1
ATOM 2201 N N . ALA A 1 297 ? -20.847 -9.976 24.697 1.00 93.75 297 ALA A N 1
ATOM 2202 C CA . ALA A 1 297 ? -21.974 -10.291 23.816 1.00 93.75 297 ALA A CA 1
ATOM 2203 C C . ALA A 1 297 ? -21.572 -10.363 22.329 1.00 93.75 297 ALA A C 1
ATOM 2205 O O . ALA A 1 297 ? -22.230 -11.052 21.557 1.00 93.75 297 ALA A O 1
ATOM 2206 N N . TYR A 1 298 ? -20.471 -9.714 21.938 1.00 92.06 298 TYR A N 1
ATOM 2207 C CA . TYR A 1 298 ? -19.862 -9.830 20.608 1.00 92.06 298 TYR A CA 1
ATOM 2208 C C . TYR A 1 298 ? -18.693 -10.831 20.551 1.00 92.06 298 TYR A C 1
ATOM 2210 O O . TYR A 1 298 ? -17.939 -10.838 19.580 1.00 92.06 298 TYR A O 1
ATOM 2218 N N . GLY A 1 299 ? -18.524 -11.672 21.578 1.00 90.12 299 GLY A N 1
ATOM 2219 C CA . GLY A 1 299 ? -17.484 -12.704 21.623 1.00 90.12 299 GLY A CA 1
ATOM 2220 C C . GLY A 1 299 ? -16.070 -12.180 21.890 1.00 90.12 299 GLY A C 1
ATOM 2221 O O . GLY A 1 299 ? -15.110 -12.939 21.780 1.00 90.12 299 GLY A O 1
ATOM 2222 N N . LEU A 1 300 ? -15.914 -10.903 22.252 1.00 90.69 300 LEU A N 1
ATOM 2223 C CA . LEU A 1 300 ? -14.607 -10.351 22.598 1.00 90.69 300 LEU A CA 1
ATOM 2224 C C . LEU A 1 300 ? -14.191 -10.828 23.999 1.00 90.69 300 LEU A C 1
ATOM 2226 O O . LEU A 1 300 ? -14.985 -10.720 24.944 1.00 90.69 300 LEU A O 1
ATOM 2230 N N . PRO A 1 301 ? -12.955 -11.334 24.164 1.00 90.00 301 PRO A N 1
ATOM 2231 C CA . PRO A 1 301 ? -12.460 -11.755 25.462 1.00 90.00 301 PRO A CA 1
ATOM 2232 C C . PRO A 1 301 ? -12.331 -10.538 26.379 1.00 90.00 301 PRO A C 1
ATOM 2234 O O . PRO A 1 301 ? -11.694 -9.540 26.046 1.00 90.00 301 PRO A O 1
ATOM 2237 N N . VAL A 1 302 ? -12.939 -10.633 27.556 1.00 92.75 302 VAL A N 1
ATOM 2238 C CA . VAL A 1 302 ? -12.846 -9.625 28.611 1.00 92.75 302 VAL A CA 1
ATOM 2239 C C . VAL A 1 302 ? -12.413 -10.304 29.898 1.00 92.75 302 VAL A C 1
ATOM 2241 O O . VAL A 1 302 ? -12.828 -11.427 30.184 1.00 92.75 302 VAL A O 1
ATOM 2244 N N . THR A 1 303 ? -11.608 -9.612 30.699 1.00 92.56 303 THR A N 1
ATOM 2245 C CA . THR A 1 303 ? -11.262 -10.076 32.047 1.00 92.56 303 THR A CA 1
ATOM 2246 C C . THR A 1 303 ? -12.538 -10.276 32.876 1.00 92.56 303 THR A C 1
ATOM 2248 O O . THR A 1 303 ? -13.384 -9.366 32.864 1.00 92.56 303 THR A O 1
ATOM 2251 N N . PRO A 1 304 ? -12.668 -11.371 33.645 1.00 90.69 304 PRO A N 1
ATOM 2252 C CA . PRO A 1 304 ? -13.693 -11.528 34.668 1.00 90.69 304 PRO A CA 1
ATOM 2253 C C . PRO A 1 304 ? -13.808 -10.261 35.511 1.00 90.69 304 PRO A C 1
ATOM 2255 O O . PRO A 1 304 ? -12.813 -9.686 35.955 1.00 90.69 304 PRO A O 1
ATOM 2258 N N . THR A 1 305 ? -15.027 -9.753 35.641 1.00 93.25 305 THR A N 1
ATOM 2259 C CA . THR A 1 305 ? -15.328 -8.537 36.395 1.00 93.25 305 THR A CA 1
ATOM 2260 C C . THR A 1 305 ? -16.675 -8.731 37.068 1.00 93.25 305 THR A C 1
ATOM 2262 O O . THR A 1 305 ? -17.663 -9.003 36.385 1.00 93.25 305 THR A O 1
ATOM 2265 N N . LEU A 1 306 ? -16.700 -8.604 38.389 1.00 92.62 306 LEU A N 1
ATOM 2266 C CA . LEU A 1 306 ? -17.893 -8.720 39.225 1.00 92.62 306 LEU A CA 1
ATOM 2267 C C . LEU A 1 306 ? -18.078 -7.406 39.993 1.00 92.62 306 LEU A C 1
ATOM 2269 O O . LEU A 1 306 ? -17.103 -6.701 40.249 1.00 92.62 306 LEU A O 1
ATOM 2273 N N . LEU A 1 307 ? -19.319 -7.040 40.303 1.00 95.00 307 LEU A N 1
ATOM 2274 C CA . LEU A 1 307 ? -19.639 -5.802 41.015 1.00 95.00 307 LEU A CA 1
ATOM 2275 C C . LEU A 1 307 ? -19.955 -6.133 42.473 1.00 95.00 307 LEU A C 1
ATOM 2277 O O . LEU A 1 307 ? -20.827 -6.958 42.716 1.00 95.00 307 LEU A O 1
ATOM 2281 N N . ALA A 1 308 ? -19.251 -5.494 43.405 1.00 96.50 308 ALA A N 1
ATOM 2282 C CA . ALA A 1 308 ? -19.491 -5.603 44.839 1.00 96.50 308 ALA A CA 1
ATOM 2283 C C . ALA A 1 308 ? -20.210 -4.356 45.370 1.00 96.50 308 ALA A C 1
ATOM 2285 O O . ALA A 1 308 ? -19.829 -3.229 45.036 1.00 96.50 308 ALA A O 1
ATOM 2286 N N . HIS A 1 309 ? -21.186 -4.558 46.250 1.00 96.50 309 HIS A N 1
ATOM 2287 C CA . HIS A 1 309 ? -21.943 -3.514 46.941 1.00 96.50 309 HIS A CA 1
ATOM 2288 C C . HIS A 1 309 ? -21.560 -3.376 48.426 1.00 96.50 309 HIS A C 1
ATOM 2290 O O . HIS A 1 309 ? -21.973 -2.414 49.074 1.00 96.50 309 HIS A O 1
ATOM 2296 N N . SER A 1 310 ? -20.736 -4.282 48.966 1.00 97.19 310 SER A N 1
ATOM 2297 C CA . SER A 1 310 ? -20.138 -4.165 50.304 1.00 97.19 310 SER A CA 1
ATOM 2298 C C . SER A 1 310 ? -18.682 -4.643 50.353 1.00 97.19 310 SER A C 1
ATOM 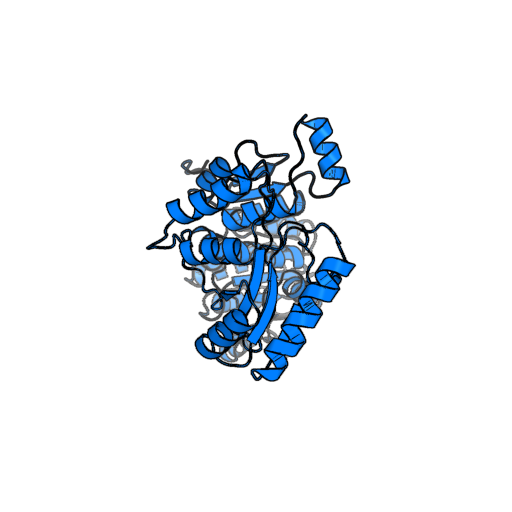2300 O O . SER A 1 310 ? -18.207 -5.331 49.447 1.00 97.19 310 SER A O 1
ATOM 2302 N N . GLU A 1 311 ? -17.977 -4.297 51.437 1.00 97.62 311 GLU A N 1
ATOM 2303 C CA . GLU A 1 311 ? -16.604 -4.759 51.692 1.00 97.62 311 GLU A CA 1
ATOM 2304 C C . GLU A 1 311 ? -16.553 -6.293 51.784 1.00 97.62 311 GLU A C 1
ATOM 2306 O O . GLU A 1 311 ? -15.674 -6.927 51.202 1.00 97.62 311 GLU A O 1
ATOM 2311 N N . GLU A 1 312 ? -17.523 -6.905 52.467 1.00 97.50 312 GLU A N 1
ATOM 2312 C CA . GLU A 1 312 ? -17.626 -8.359 52.607 1.00 97.50 312 GLU A CA 1
ATOM 2313 C C . GLU A 1 312 ? -17.871 -9.048 51.262 1.00 97.50 312 GLU A C 1
ATOM 2315 O O . GLU A 1 312 ? -17.260 -10.079 50.978 1.00 97.50 312 GLU A O 1
ATOM 2320 N N . GLU A 1 313 ? -18.727 -8.471 50.417 1.00 97.75 313 GLU A N 1
ATOM 2321 C CA . GLU A 1 313 ? -18.978 -8.989 49.073 1.00 97.75 313 GLU A CA 1
ATOM 2322 C C . GLU A 1 313 ? -17.729 -8.855 48.192 1.00 97.75 313 GLU A C 1
ATOM 2324 O O . GLU A 1 313 ? -17.372 -9.790 47.478 1.00 97.75 313 GLU A O 1
ATOM 2329 N N . ALA A 1 314 ? -16.998 -7.739 48.291 1.00 97.50 314 ALA A N 1
ATOM 2330 C CA . ALA A 1 314 ? -15.755 -7.536 47.550 1.00 97.50 314 ALA A CA 1
ATOM 2331 C C . ALA A 1 314 ? -14.710 -8.619 47.853 1.00 97.50 314 ALA A C 1
ATOM 2333 O O . ALA A 1 314 ? -14.013 -9.069 46.944 1.00 97.50 314 ALA A O 1
ATOM 2334 N N . ILE A 1 315 ? -14.626 -9.065 49.108 1.00 97.94 315 ILE A N 1
ATOM 2335 C CA . ILE A 1 315 ? -13.714 -10.134 49.534 1.00 97.94 315 ILE A CA 1
ATOM 2336 C C . ILE A 1 315 ? -14.127 -11.476 48.939 1.00 97.94 315 ILE A C 1
ATOM 2338 O O . ILE A 1 315 ? -13.295 -12.156 48.342 1.00 97.94 315 ILE A O 1
ATOM 2342 N N . GLN A 1 316 ? -15.410 -11.830 49.035 1.00 97.62 316 GLN A N 1
ATOM 2343 C CA . GLN A 1 316 ? -15.924 -13.083 48.475 1.00 97.62 316 GLN A CA 1
ATOM 2344 C C . GLN A 1 316 ? -15.699 -13.155 46.959 1.00 97.62 316 GLN A C 1
ATOM 2346 O O . GLN A 1 316 ? -15.234 -14.168 46.435 1.00 97.62 316 GLN A O 1
ATOM 2351 N N . LEU A 1 317 ? -15.970 -12.058 46.246 1.00 97.38 317 LEU A N 1
ATOM 2352 C CA . LEU A 1 317 ? -15.754 -11.976 44.801 1.00 97.38 317 LEU A CA 1
ATOM 2353 C C . LEU A 1 317 ? -14.260 -11.991 44.439 1.00 97.38 317 LEU A C 1
ATOM 2355 O O . LEU A 1 317 ? -13.891 -12.551 43.406 1.00 97.38 317 LEU A O 1
ATOM 2359 N N . ALA A 1 318 ? -13.389 -11.420 45.278 1.00 97.25 318 ALA A N 1
ATOM 2360 C CA . ALA A 1 318 ? -11.939 -11.472 45.089 1.00 97.25 318 ALA A CA 1
ATOM 2361 C C . ALA A 1 318 ? -11.395 -12.902 45.210 1.00 97.25 318 ALA A C 1
ATOM 2363 O O . ALA A 1 318 ? -10.582 -13.317 44.385 1.00 97.25 318 ALA A O 1
ATOM 2364 N N . GLU A 1 319 ? -11.873 -13.671 46.191 1.00 96.25 319 GLU A N 1
ATOM 2365 C CA . GLU A 1 319 ? -11.529 -15.089 46.348 1.00 96.25 319 GLU A CA 1
ATOM 2366 C C . GLU A 1 319 ? -12.049 -15.935 45.183 1.00 96.25 319 GLU A C 1
ATOM 2368 O O . GLU A 1 319 ? -11.340 -16.817 44.700 1.00 96.25 319 GLU A O 1
ATOM 2373 N N . GLN A 1 320 ? -13.257 -15.635 44.694 1.00 96.38 320 GLN A N 1
ATOM 2374 C CA . GLN A 1 320 ? -13.841 -16.310 43.535 1.00 96.38 320 GLN A CA 1
ATOM 2375 C C . GLN A 1 320 ? -13.040 -16.063 42.247 1.00 96.38 320 GLN A C 1
ATOM 2377 O O . GLN A 1 320 ? -12.877 -16.984 41.447 1.00 96.38 320 GLN A O 1
ATOM 2382 N N . ILE A 1 321 ? -12.579 -14.829 42.017 1.00 95.62 321 ILE A N 1
ATOM 2383 C CA . ILE A 1 321 ? -11.782 -14.468 40.832 1.00 95.62 321 ILE A CA 1
ATOM 2384 C C . ILE A 1 321 ? -10.347 -15.000 40.951 1.00 95.62 321 ILE A C 1
ATOM 2386 O O . ILE A 1 321 ? -9.788 -15.473 39.963 1.00 95.62 321 ILE A O 1
ATOM 2390 N N . GLY A 1 322 ? -9.768 -14.950 42.152 1.00 96.19 322 GLY A N 1
ATOM 2391 C CA . GLY A 1 322 ? -8.377 -15.301 42.415 1.00 96.19 322 GLY A CA 1
ATOM 2392 C C . GLY A 1 322 ? -7.428 -14.104 42.306 1.00 96.19 322 GLY A C 1
ATOM 2393 O O . GLY A 1 322 ? -7.593 -13.208 41.481 1.00 96.19 322 GLY A O 1
ATOM 2394 N N . PHE A 1 323 ? -6.410 -14.085 43.167 1.00 95.81 323 PHE A N 1
ATOM 2395 C CA . PHE A 1 323 ? -5.413 -13.014 43.229 1.00 95.81 323 PHE A CA 1
ATOM 2396 C C . PHE A 1 323 ? -4.273 -13.204 42.204 1.00 95.81 323 PHE A C 1
ATOM 2398 O O . PHE A 1 323 ? -3.890 -14.344 41.934 1.00 95.81 323 PHE A O 1
ATOM 2405 N N . PRO A 1 324 ? -3.639 -12.117 41.712 1.00 97.12 324 PRO A N 1
ATOM 2406 C CA . PRO A 1 324 ? -3.897 -10.718 42.057 1.00 97.12 324 PRO A CA 1
ATOM 2407 C C . PRO A 1 324 ? -5.111 -10.116 41.333 1.00 97.12 324 PRO A C 1
ATOM 2409 O O . PRO A 1 324 ? -5.397 -10.447 40.186 1.00 97.12 324 PRO A O 1
ATOM 2412 N N . ILE A 1 325 ? -5.784 -9.170 41.994 1.00 97.75 325 ILE A N 1
ATOM 2413 C CA . ILE A 1 325 ? -6.952 -8.464 41.448 1.00 97.75 325 ILE A CA 1
ATOM 2414 C C . ILE A 1 325 ? -6.732 -6.951 41.332 1.00 97.75 325 ILE A C 1
ATOM 2416 O O . ILE A 1 325 ? -5.785 -6.371 41.880 1.00 97.75 325 ILE A O 1
ATOM 2420 N N . VAL A 1 326 ? -7.660 -6.312 40.627 1.00 97.31 326 VAL A N 1
ATOM 2421 C CA . VAL A 1 326 ? -7.828 -4.867 40.508 1.00 97.31 326 VAL A CA 1
ATOM 2422 C C . VAL A 1 326 ? -9.208 -4.487 41.047 1.00 97.31 326 VAL A C 1
ATOM 2424 O O . VAL A 1 326 ? -10.205 -5.120 40.704 1.00 97.31 326 VAL A O 1
ATOM 2427 N N . MET A 1 327 ? -9.268 -3.434 41.861 1.00 97.69 327 MET A N 1
ATOM 2428 C CA . MET A 1 327 ? -10.507 -2.839 42.366 1.00 97.69 327 MET A CA 1
ATOM 2429 C C . MET A 1 327 ? -10.685 -1.432 41.806 1.00 97.69 327 MET A C 1
ATOM 2431 O O . MET A 1 327 ? -9.741 -0.636 41.802 1.00 97.69 327 MET A O 1
ATOM 2435 N N . LYS A 1 328 ? -11.886 -1.114 41.317 1.00 96.25 328 LYS A N 1
ATOM 2436 C CA . LYS A 1 328 ? -12.192 0.191 40.710 1.00 96.25 328 LYS A CA 1
ATOM 2437 C C . LYS A 1 328 ? -13.594 0.642 41.078 1.00 96.25 328 LYS A C 1
ATOM 2439 O O . LYS A 1 328 ? -14.517 -0.164 41.005 1.00 96.25 328 LYS A O 1
ATOM 2444 N N . ILE A 1 329 ? -13.783 1.925 41.374 1.00 96.00 329 ILE A N 1
ATOM 2445 C CA . ILE A 1 329 ? -15.135 2.465 41.560 1.00 96.00 329 ILE A CA 1
ATOM 2446 C C . ILE A 1 329 ? -15.980 2.267 40.292 1.00 96.00 329 ILE A C 1
ATOM 2448 O O . ILE A 1 329 ? -15.484 2.356 39.160 1.00 96.00 329 ILE A O 1
ATOM 2452 N N . VAL A 1 330 ? -17.266 1.989 40.469 1.00 94.06 330 VAL A N 1
ATOM 2453 C CA . VAL A 1 330 ? -18.267 2.028 39.406 1.00 94.06 330 VAL A CA 1
ATOM 2454 C C . VAL A 1 330 ? -19.270 3.106 39.774 1.00 94.06 330 VAL A C 1
ATOM 2456 O O . VAL A 1 330 ? -20.005 2.987 40.748 1.00 94.06 330 VAL A O 1
ATOM 2459 N N . SER A 1 331 ? -19.237 4.188 39.008 1.00 91.94 331 SER A N 1
ATOM 2460 C CA . SER A 1 331 ? -20.108 5.339 39.185 1.00 91.94 331 SER A CA 1
ATOM 2461 C C . SER A 1 331 ? -20.333 5.990 37.818 1.00 91.94 331 SER A C 1
ATOM 2463 O O . SER A 1 331 ? -19.349 6.224 37.105 1.00 91.94 331 SER A O 1
ATOM 2465 N N . PRO A 1 332 ? -21.584 6.292 37.426 1.00 85.75 332 PRO A N 1
ATOM 2466 C CA . PRO A 1 332 ? -21.857 7.085 36.228 1.00 85.75 332 PRO A CA 1
ATOM 2467 C C . PRO A 1 332 ? -21.307 8.516 36.337 1.00 85.75 332 PRO A C 1
ATOM 2469 O O . PRO A 1 332 ? -21.055 9.153 35.316 1.00 85.75 332 PRO A O 1
ATOM 2472 N N . ASP A 1 333 ? -21.080 8.997 37.560 1.00 87.94 333 ASP A N 1
ATOM 2473 C CA . ASP A 1 333 ? -20.604 10.342 37.869 1.00 87.94 333 ASP A CA 1
ATOM 2474 C C . ASP A 1 333 ? -19.074 10.484 37.887 1.00 87.94 333 ASP A C 1
ATOM 2476 O O . ASP A 1 333 ? -18.571 11.610 37.880 1.00 87.94 333 ASP A O 1
ATOM 2480 N N . ILE A 1 334 ? -18.330 9.370 37.906 1.00 87.44 334 ILE A N 1
ATOM 2481 C CA . ILE A 1 334 ? -16.860 9.341 37.980 1.00 87.44 334 ILE A CA 1
ATOM 2482 C C . ILE A 1 334 ? -16.301 8.508 36.815 1.00 87.44 334 ILE A C 1
ATOM 2484 O O . ILE A 1 334 ? -15.911 7.347 36.965 1.00 87.44 334 ILE A O 1
ATOM 2488 N N . LEU A 1 335 ? -16.250 9.114 35.624 1.00 81.12 335 LEU A N 1
ATOM 2489 C CA . LEU A 1 335 ? -15.727 8.467 34.411 1.00 81.12 335 LEU A CA 1
ATOM 2490 C C . LEU A 1 335 ? -14.195 8.308 34.446 1.00 81.12 335 LEU A C 1
ATOM 2492 O O . LEU A 1 335 ? -13.671 7.245 34.109 1.00 81.12 335 LEU A O 1
ATOM 2496 N N . HIS A 1 336 ? -13.471 9.332 34.910 1.00 84.62 336 HIS A N 1
ATOM 2497 C CA . HIS A 1 336 ? -12.006 9.336 35.017 1.00 84.62 336 HIS A CA 1
ATOM 2498 C C . HIS A 1 336 ? -11.534 8.844 36.396 1.00 84.62 336 HIS A C 1
ATOM 2500 O O . HIS A 1 336 ? -10.997 9.583 37.215 1.00 84.62 336 HIS A O 1
ATOM 2506 N N . LYS A 1 337 ? -11.747 7.552 36.663 1.00 88.44 337 LYS A N 1
ATOM 2507 C CA . LYS A 1 337 ? -11.511 6.913 37.975 1.00 88.44 337 LYS A CA 1
ATOM 2508 C C . LYS A 1 337 ? -10.071 7.031 38.483 1.00 88.44 337 LYS A C 1
ATOM 2510 O O . LYS A 1 337 ? -9.852 7.115 39.688 1.00 88.44 337 LYS A O 1
ATOM 2515 N N . SER A 1 338 ? -9.094 6.992 37.577 1.00 85.38 338 SER A N 1
ATOM 2516 C CA . SER A 1 338 ? -7.677 7.130 37.932 1.00 85.38 338 SER A CA 1
ATOM 2517 C C . SER A 1 338 ? -7.376 8.520 38.493 1.00 85.38 338 SER A C 1
ATOM 2519 O O . SER A 1 338 ? -6.674 8.618 39.496 1.00 85.38 338 SER A O 1
ATOM 2521 N N . ASP A 1 339 ? -7.972 9.566 37.914 1.00 85.88 339 ASP A N 1
ATOM 2522 C CA . ASP A 1 339 ? -7.816 10.955 38.366 1.00 85.88 339 ASP A CA 1
ATOM 2523 C C . ASP A 1 339 ? -8.467 11.163 39.736 1.00 85.88 339 ASP A C 1
ATOM 2525 O O . ASP A 1 339 ? -7.941 11.883 40.582 1.00 85.88 339 ASP A O 1
ATOM 2529 N N . ALA A 1 340 ? -9.573 10.457 39.985 1.00 88.38 340 ALA A N 1
ATOM 2530 C CA . ALA A 1 340 ? -10.217 10.391 41.291 1.00 88.38 340 ALA A CA 1
ATOM 2531 C C . ALA A 1 340 ? -9.467 9.499 42.297 1.00 88.38 340 ALA A C 1
ATOM 2533 O O . ALA A 1 340 ? -9.956 9.308 43.400 1.00 88.38 340 ALA A O 1
ATOM 2534 N N . GLY A 1 341 ? -8.329 8.882 41.947 1.00 91.62 341 GLY A N 1
ATOM 2535 C CA . GLY A 1 341 ? -7.615 7.951 42.833 1.00 91.62 341 GLY A CA 1
ATOM 2536 C C . GLY A 1 341 ? -8.422 6.698 43.206 1.00 91.62 341 GLY A C 1
ATOM 2537 O O . GLY A 1 341 ? -8.093 6.008 44.177 1.00 91.62 341 GLY A O 1
ATOM 2538 N N . ALA A 1 342 ? -9.469 6.396 42.438 1.00 94.06 342 ALA A N 1
ATOM 2539 C CA . ALA A 1 342 ? -10.489 5.389 42.709 1.00 94.06 342 ALA A CA 1
ATOM 2540 C C . ALA A 1 342 ? -10.217 4.059 41.973 1.00 94.06 342 ALA A C 1
ATOM 2542 O O . ALA A 1 342 ? -11.133 3.318 41.602 1.00 94.06 342 ALA A O 1
ATOM 2543 N N . VAL A 1 343 ? -8.930 3.769 41.749 1.00 96.00 343 VAL A N 1
ATOM 2544 C CA . VAL A 1 343 ? -8.400 2.542 41.141 1.00 96.00 343 VAL A CA 1
ATOM 2545 C C . VAL A 1 343 ? -7.259 2.014 42.009 1.00 96.00 343 VAL A C 1
ATOM 2547 O O . VAL A 1 343 ? -6.325 2.748 42.343 1.00 96.00 343 VAL A O 1
ATOM 2550 N N . LYS A 1 344 ? -7.308 0.726 42.357 1.00 97.50 344 LYS A N 1
ATOM 2551 C CA . LYS A 1 344 ? -6.229 0.013 43.051 1.00 97.50 344 LYS A CA 1
ATOM 2552 C C . LYS A 1 344 ? -5.913 -1.284 42.324 1.00 97.50 344 LYS A C 1
ATOM 2554 O O . LYS A 1 344 ? -6.784 -2.118 42.118 1.00 97.50 344 LYS A O 1
ATOM 2559 N N . VAL A 1 345 ? -4.658 -1.426 41.913 1.00 96.12 345 VAL A N 1
ATOM 2560 C CA . VAL A 1 345 ? -4.144 -2.576 41.156 1.00 96.12 345 VAL A CA 1
ATOM 2561 C C . VAL A 1 345 ? -3.260 -3.451 42.040 1.00 96.12 345 VAL A C 1
ATOM 2563 O O . VAL A 1 345 ? -2.769 -2.986 43.069 1.00 96.12 345 VAL A O 1
ATOM 2566 N N . ASN A 1 346 ? -2.993 -4.683 41.598 1.00 96.38 346 ASN A N 1
ATOM 2567 C CA . ASN A 1 346 ? -2.034 -5.591 42.234 1.00 96.38 346 ASN A CA 1
ATOM 2568 C C . ASN A 1 346 ? -2.363 -5.890 43.707 1.00 96.38 346 ASN A C 1
ATOM 2570 O O . ASN A 1 346 ? -1.473 -5.953 44.557 1.00 96.38 346 ASN A O 1
ATOM 2574 N N . ILE A 1 347 ? -3.651 -6.061 44.008 1.00 97.88 347 ILE A N 1
ATOM 2575 C CA . ILE A 1 347 ? -4.126 -6.486 45.325 1.00 97.88 347 ILE A CA 1
ATOM 2576 C C . ILE A 1 347 ? -3.943 -7.998 45.407 1.00 97.88 347 ILE A C 1
ATOM 2578 O O . ILE A 1 347 ? -4.371 -8.718 44.509 1.00 97.88 347 ILE A O 1
ATOM 2582 N N . LYS A 1 348 ? -3.274 -8.480 46.458 1.00 97.69 348 LYS A N 1
ATOM 2583 C CA . LYS A 1 348 ? -2.766 -9.864 46.529 1.00 97.69 348 LYS A CA 1
ATOM 2584 C C . LYS A 1 348 ? -3.414 -10.731 47.606 1.00 97.69 348 LYS A C 1
ATOM 2586 O O . LYS A 1 348 ? -3.075 -11.904 47.707 1.00 97.69 348 LYS A O 1
ATOM 2591 N N . ASN A 1 349 ? -4.247 -10.147 48.459 1.00 97.75 349 ASN A N 1
ATOM 2592 C CA . ASN A 1 349 ? -4.853 -10.824 49.600 1.00 97.75 349 ASN A CA 1
ATOM 2593 C C . ASN A 1 349 ? -6.066 -10.040 50.117 1.00 97.75 349 ASN A C 1
ATOM 2595 O O . ASN A 1 349 ? -6.275 -8.889 49.733 1.00 97.75 349 ASN A O 1
ATOM 2599 N N . GLU A 1 350 ? -6.816 -10.664 51.026 1.00 97.75 350 GLU A N 1
ATOM 2600 C CA . GLU A 1 350 ? -7.996 -10.093 51.683 1.00 97.75 350 GLU A CA 1
ATOM 2601 C C . GLU A 1 350 ? -7.721 -8.737 52.351 1.00 97.75 350 GLU A C 1
ATOM 2603 O O . GLU A 1 350 ? -8.490 -7.797 52.161 1.00 97.75 350 GLU A O 1
ATOM 2608 N N . GLN A 1 351 ? -6.618 -8.591 53.096 1.00 97.88 351 GLN A N 1
ATOM 2609 C CA . GLN A 1 351 ? -6.308 -7.323 53.768 1.00 97.88 351 GLN A CA 1
ATOM 2610 C C . GLN A 1 351 ? -6.173 -6.177 52.757 1.00 97.88 351 GLN A C 1
ATOM 2612 O O . GLN A 1 351 ? -6.723 -5.098 52.962 1.00 97.88 351 GLN A O 1
ATOM 2617 N N . GLY A 1 352 ? -5.523 -6.437 51.620 1.00 97.75 352 GLY A N 1
ATOM 2618 C CA . GLY A 1 352 ? -5.423 -5.471 50.534 1.00 97.75 352 GLY A CA 1
ATOM 2619 C C . GLY A 1 352 ? -6.776 -5.108 49.913 1.00 97.75 352 GLY A C 1
ATOM 2620 O O . GLY A 1 352 ? -6.930 -3.978 49.457 1.00 97.75 352 GLY A O 1
ATOM 2621 N N . VAL A 1 353 ? -7.761 -6.017 49.921 1.00 98.06 353 VAL A N 1
ATOM 2622 C CA . VAL A 1 353 ? -9.142 -5.725 49.488 1.00 98.06 353 VAL A CA 1
ATOM 2623 C C . VAL A 1 353 ? -9.801 -4.737 50.444 1.00 98.06 353 VAL A C 1
ATOM 2625 O O . VAL A 1 353 ? -10.356 -3.739 49.991 1.00 98.06 353 VAL A O 1
ATOM 2628 N N . ARG A 1 354 ? -9.690 -4.964 51.759 1.00 98.25 354 ARG A N 1
ATOM 2629 C CA . ARG A 1 354 ? -10.252 -4.068 52.789 1.00 98.25 354 ARG A CA 1
ATOM 2630 C C . ARG A 1 354 ? -9.645 -2.671 52.716 1.00 98.25 354 ARG A C 1
ATOM 2632 O O . ARG A 1 354 ? -10.363 -1.671 52.729 1.00 98.25 354 ARG A O 1
ATOM 2639 N N . ASP A 1 355 ? -8.322 -2.604 52.593 1.00 97.75 355 ASP A N 1
ATOM 2640 C CA . ASP A 1 355 ? -7.596 -1.337 52.500 1.00 97.75 355 ASP A CA 1
ATOM 2641 C C . ASP A 1 355 ? -7.968 -0.583 51.212 1.00 97.75 355 ASP A C 1
ATOM 2643 O O . ASP A 1 355 ? -8.207 0.626 51.234 1.00 97.75 355 ASP A O 1
ATOM 2647 N N . ALA A 1 356 ? -8.073 -1.298 50.086 1.00 97.62 356 ALA A N 1
ATOM 2648 C CA . ALA A 1 356 ? -8.481 -0.717 48.813 1.00 97.62 356 ALA A CA 1
ATOM 2649 C C . ALA A 1 356 ? -9.944 -0.254 48.816 1.00 97.62 356 ALA A C 1
ATOM 2651 O O . ALA A 1 356 ? -10.221 0.812 48.272 1.00 97.62 356 ALA A O 1
ATOM 2652 N N . TRP A 1 357 ? -10.863 -1.007 49.430 1.00 97.94 357 TRP A N 1
ATOM 2653 C CA . TRP A 1 357 ? -12.283 -0.659 49.527 1.00 97.94 357 TRP A CA 1
ATOM 2654 C C . TRP A 1 357 ? -12.481 0.710 50.183 1.00 97.94 357 TRP A C 1
ATOM 2656 O O . TRP A 1 357 ? -13.071 1.610 49.580 1.00 97.94 357 TRP A O 1
ATOM 2666 N N . LYS A 1 358 ? -11.913 0.891 51.382 1.00 96.62 358 LYS A N 1
ATOM 2667 C CA . LYS A 1 358 ? -11.993 2.150 52.138 1.00 96.62 358 LYS A CA 1
ATOM 2668 C C . LYS A 1 358 ? -11.408 3.308 51.341 1.00 96.62 358 LYS A C 1
ATOM 2670 O O . LYS A 1 358 ? -12.084 4.308 51.125 1.00 96.62 358 LYS A O 1
ATOM 2675 N N . LEU A 1 359 ? -10.195 3.123 50.820 1.00 96.81 359 LEU A N 1
ATOM 2676 C CA . LEU A 1 359 ? -9.483 4.160 50.081 1.00 96.81 359 LEU A CA 1
ATOM 2677 C C . LEU A 1 359 ? -10.208 4.571 48.790 1.00 96.81 359 LEU A C 1
ATOM 2679 O O . LEU A 1 359 ? -10.244 5.751 48.455 1.00 96.81 359 LEU A O 1
ATOM 2683 N N . ILE A 1 360 ? -10.785 3.617 48.053 1.00 96.62 360 ILE A N 1
ATOM 2684 C CA . ILE A 1 360 ? -11.533 3.904 46.823 1.00 96.62 360 ILE A CA 1
ATOM 2685 C C . ILE A 1 360 ? -12.793 4.714 47.137 1.00 96.62 360 ILE A C 1
ATOM 2687 O O . ILE A 1 360 ? -13.055 5.693 46.437 1.00 96.62 360 ILE A O 1
ATOM 2691 N N . LEU A 1 361 ? -13.559 4.344 48.169 1.00 94.81 361 LEU A N 1
ATOM 2692 C CA . LEU A 1 361 ? -14.774 5.071 48.550 1.00 94.81 361 LEU A CA 1
ATOM 2693 C C . LEU A 1 361 ? -14.463 6.472 49.084 1.00 94.81 361 LEU A C 1
ATOM 2695 O O . LEU A 1 361 ? -15.092 7.436 48.651 1.00 94.81 361 LEU A O 1
ATOM 2699 N N . GLU A 1 362 ? -13.466 6.593 49.963 1.00 95.62 362 GLU A N 1
ATOM 2700 C CA . GLU A 1 362 ? -13.001 7.881 50.487 1.00 95.62 362 GLU A CA 1
ATOM 2701 C C . GLU A 1 362 ? -12.579 8.819 49.353 1.00 95.62 362 GLU A C 1
ATOM 2703 O O . GLU A 1 362 ? -13.065 9.946 49.268 1.00 95.62 362 GLU A O 1
ATOM 2708 N N . ASN A 1 363 ? -11.739 8.337 48.433 1.00 95.75 363 ASN A N 1
ATOM 2709 C CA . ASN A 1 363 ? -11.276 9.134 47.302 1.00 95.75 363 ASN A CA 1
ATOM 2710 C C . ASN A 1 363 ? -12.418 9.510 46.343 1.00 95.75 363 ASN A C 1
ATOM 2712 O O . ASN A 1 363 ? -12.454 10.632 45.841 1.00 95.75 363 ASN A O 1
ATOM 2716 N N . SER A 1 364 ? -13.373 8.603 46.115 1.00 93.69 364 SER A N 1
ATOM 2717 C CA . SER A 1 364 ? -14.519 8.854 45.229 1.00 93.69 364 SER A CA 1
ATOM 2718 C C . SER A 1 364 ? -15.425 9.960 45.774 1.00 93.69 364 SER A C 1
ATOM 2720 O O . SER A 1 364 ? -15.759 10.890 45.043 1.00 93.69 364 SER A O 1
ATOM 2722 N N . LEU A 1 365 ? -15.764 9.906 47.067 1.00 93.12 365 LEU A N 1
ATOM 2723 C CA . LEU A 1 365 ? -16.593 10.922 47.726 1.00 93.12 365 LEU A CA 1
ATOM 2724 C C . LEU A 1 365 ? -15.838 12.241 47.945 1.00 93.12 365 LEU A C 1
ATOM 2726 O O . LEU A 1 365 ? -16.448 13.307 47.934 1.00 93.12 365 LEU A O 1
ATOM 2730 N N . ALA A 1 366 ? -14.513 12.201 48.104 1.00 93.56 366 ALA A N 1
ATOM 2731 C CA . ALA A 1 366 ? -13.693 13.409 48.124 1.00 93.56 366 ALA A CA 1
ATOM 2732 C C . ALA A 1 366 ? -13.632 14.090 46.746 1.00 93.56 366 ALA A C 1
ATOM 2734 O O . ALA A 1 366 ? -13.628 15.318 46.668 1.00 93.56 366 ALA A O 1
ATOM 2735 N N . TYR A 1 367 ? -13.599 13.306 45.663 1.00 93.12 367 TYR A N 1
ATOM 2736 C CA . TYR A 1 367 ? -13.608 13.814 44.291 1.00 93.12 367 TYR A CA 1
ATOM 2737 C C . TYR A 1 367 ? -14.974 14.396 43.905 1.00 93.12 367 TYR A C 1
ATOM 2739 O O . TYR A 1 367 ? -15.045 15.474 43.314 1.00 93.12 367 TYR A O 1
ATOM 2747 N N . LYS A 1 368 ? -16.064 13.703 44.260 1.00 91.75 368 LYS A N 1
ATOM 2748 C CA . LYS A 1 368 ? -17.438 14.170 44.057 1.00 91.75 368 LYS A CA 1
ATOM 2749 C C . LYS A 1 368 ? -18.351 13.653 45.172 1.00 91.75 368 LYS A C 1
ATOM 2751 O O . LYS A 1 368 ? -18.738 12.488 45.192 1.00 91.75 368 LYS A O 1
ATOM 2756 N N . ALA A 1 369 ? -18.698 14.550 46.093 1.00 91.88 369 ALA A N 1
ATOM 2757 C CA . ALA A 1 369 ? -19.396 14.215 47.337 1.00 91.88 369 ALA A CA 1
ATOM 2758 C C . ALA A 1 369 ? -20.816 13.666 47.141 1.00 91.88 369 ALA A C 1
ATOM 2760 O O . ALA A 1 369 ? -21.301 12.916 47.984 1.00 91.88 369 ALA A O 1
ATOM 2761 N N . ASP A 1 370 ? -21.475 14.039 46.046 1.00 91.50 370 ASP A N 1
ATOM 2762 C CA . ASP A 1 370 ? -22.830 13.629 45.679 1.00 91.50 370 ASP A CA 1
ATOM 2763 C C . ASP A 1 370 ? -22.857 12.580 44.554 1.00 91.50 370 ASP A C 1
ATOM 2765 O O . ASP A 1 370 ? -23.903 12.367 43.947 1.00 91.50 370 ASP A O 1
ATOM 2769 N N . ALA A 1 371 ? -21.721 11.933 44.261 1.00 90.69 371 ALA A N 1
ATOM 2770 C CA . ALA A 1 371 ? -21.647 10.917 43.217 1.00 90.69 371 ALA A CA 1
ATOM 2771 C C . ALA A 1 371 ? -22.548 9.715 43.531 1.00 90.69 371 ALA A C 1
ATOM 2773 O O . ALA A 1 371 ? -22.468 9.119 44.607 1.00 90.69 371 ALA A O 1
ATOM 2774 N N . GLU A 1 372 ? -23.342 9.299 42.548 1.00 90.19 372 GLU A N 1
ATOM 2775 C CA . GLU A 1 372 ? -24.026 8.012 42.578 1.00 90.19 372 GLU A CA 1
ATOM 2776 C C . GLU A 1 372 ? -22.979 6.898 42.453 1.00 90.19 372 GLU A C 1
ATOM 2778 O O . GLU A 1 372 ? -22.267 6.804 41.451 1.00 90.19 372 GLU A O 1
ATOM 2783 N N . ILE A 1 373 ? -22.842 6.063 43.484 1.00 92.25 373 ILE A N 1
ATOM 2784 C CA . ILE A 1 373 ? -21.921 4.922 43.488 1.00 92.25 373 ILE A CA 1
ATOM 2785 C C . ILE A 1 373 ? -22.740 3.647 43.308 1.00 92.25 373 ILE A C 1
ATOM 2787 O O . ILE A 1 373 ? -23.477 3.247 44.206 1.00 92.25 373 ILE A O 1
ATOM 2791 N N . ASP A 1 374 ? -22.560 2.984 42.165 1.00 91.50 374 ASP A N 1
ATOM 2792 C CA . ASP A 1 374 ? -23.187 1.689 41.891 1.00 91.50 374 ASP A CA 1
ATOM 2793 C C . ASP A 1 374 ? -22.507 0.566 42.692 1.00 91.50 374 ASP A C 1
ATOM 2795 O O . ASP A 1 374 ? -23.150 -0.406 43.082 1.00 91.50 374 ASP A O 1
ATOM 2799 N N . GLY A 1 375 ? -21.197 0.685 42.930 1.00 94.81 375 GLY A N 1
ATOM 2800 C CA . GLY A 1 375 ? -20.400 -0.280 43.687 1.00 94.81 375 GLY A CA 1
ATOM 2801 C C . GLY A 1 375 ? -18.914 -0.222 43.335 1.00 94.81 375 GLY A C 1
ATOM 2802 O O . GLY A 1 375 ? -18.431 0.744 42.738 1.00 94.81 375 GLY A O 1
ATOM 2803 N N . VAL A 1 376 ? -18.176 -1.279 43.674 1.00 96.50 376 VAL A N 1
ATOM 2804 C CA . VAL A 1 376 ? -16.758 -1.445 43.317 1.00 96.50 376 VAL A CA 1
ATOM 2805 C C . VAL A 1 376 ? -16.603 -2.675 42.428 1.00 96.50 376 VAL A C 1
ATOM 2807 O O . VAL A 1 376 ? -16.997 -3.781 42.791 1.00 96.50 376 VAL A O 1
ATOM 2810 N N . ALA A 1 377 ? -16.027 -2.489 41.243 1.00 95.94 377 ALA A N 1
ATOM 2811 C CA . ALA A 1 377 ? -15.692 -3.579 40.341 1.00 95.94 377 ALA A CA 1
ATOM 2812 C C . ALA A 1 377 ? -14.477 -4.339 40.876 1.00 95.94 377 ALA A C 1
ATOM 2814 O O . ALA A 1 377 ? -13.415 -3.745 41.072 1.00 95.94 377 ALA A O 1
ATOM 2815 N N . ILE A 1 378 ? -14.639 -5.647 41.053 1.00 96.94 378 ILE A N 1
ATOM 2816 C CA . ILE A 1 378 ? -13.599 -6.614 41.395 1.00 96.94 378 ILE A CA 1
ATOM 2817 C C . ILE A 1 378 ? -13.219 -7.338 40.107 1.00 96.94 378 ILE A C 1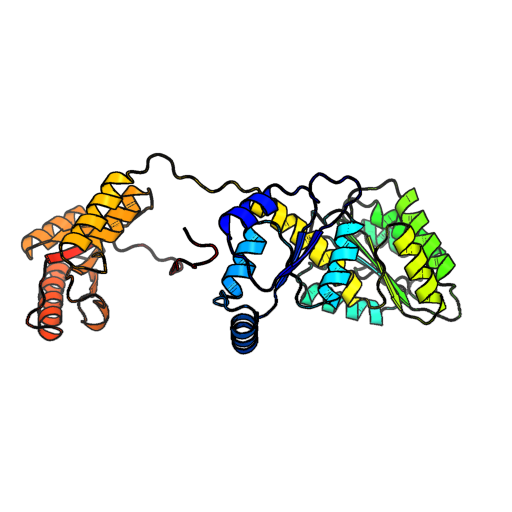
ATOM 2819 O O . ILE A 1 378 ? -14.070 -7.950 39.457 1.00 96.94 378 ILE A O 1
ATOM 2823 N N . GLN A 1 379 ? -11.963 -7.212 39.692 1.00 96.06 379 GLN A N 1
ATOM 2824 C CA . GLN A 1 379 ? -11.514 -7.629 38.367 1.00 96.06 379 GLN A CA 1
ATOM 2825 C C . GLN A 1 379 ? -10.206 -8.420 38.437 1.00 96.06 379 GLN A C 1
ATOM 2827 O O . GLN A 1 379 ? -9.297 -8.045 39.173 1.00 96.06 379 GLN A O 1
ATOM 2832 N N . GLU A 1 380 ? -10.075 -9.454 37.605 1.00 95.31 380 GLU A N 1
ATOM 2833 C CA . GLU A 1 380 ? -8.796 -10.143 37.380 1.00 95.31 380 GLU A CA 1
ATOM 2834 C C . GLU A 1 380 ? -7.712 -9.160 36.898 1.00 95.31 380 GLU A C 1
ATOM 2836 O O . GLU A 1 380 ? -7.938 -8.355 35.985 1.00 95.31 380 GLU A O 1
ATOM 2841 N N . MET A 1 381 ? -6.511 -9.230 37.477 1.00 95.19 381 MET A N 1
ATOM 2842 C CA . MET A 1 381 ? -5.371 -8.483 36.955 1.00 95.19 381 MET A CA 1
ATOM 2843 C C . MET A 1 381 ? -4.800 -9.188 35.720 1.00 95.19 381 MET A C 1
ATOM 2845 O O . MET A 1 381 ? -4.181 -10.243 35.829 1.00 95.19 381 MET A O 1
ATOM 2849 N N . ALA A 1 382 ? -4.984 -8.577 34.549 1.00 91.88 382 ALA A N 1
ATOM 2850 C CA . ALA A 1 382 ? -4.432 -9.085 33.297 1.00 91.88 382 ALA A CA 1
ATOM 2851 C C . ALA A 1 382 ? -2.892 -9.223 33.356 1.00 91.88 382 ALA A C 1
ATOM 2853 O O . ALA A 1 382 ? -2.229 -8.432 34.041 1.00 91.88 382 ALA A O 1
ATOM 2854 N N . PRO A 1 383 ? -2.306 -10.194 32.630 1.00 90.12 383 PRO A N 1
ATOM 2855 C CA . PRO A 1 383 ? -0.859 -10.353 32.546 1.00 90.12 383 PRO A CA 1
ATOM 2856 C C . PRO A 1 383 ? -0.200 -9.180 31.810 1.00 90.12 383 PRO A C 1
ATOM 2858 O O . PRO A 1 383 ? -0.854 -8.387 31.133 1.00 90.12 383 PRO A O 1
ATOM 2861 N N . TRP A 1 384 ? 1.127 -9.099 31.909 1.00 90.88 384 TRP A N 1
ATOM 2862 C CA . TRP A 1 384 ? 1.916 -8.152 31.121 1.00 90.88 384 TRP A CA 1
ATOM 2863 C C . TRP A 1 384 ? 1.743 -8.393 29.616 1.00 90.88 384 TRP A C 1
ATOM 2865 O O . TRP A 1 384 ? 1.896 -9.518 29.143 1.00 90.88 384 TRP A O 1
ATOM 2875 N N . ALA A 1 385 ? 1.465 -7.321 28.875 1.00 92.00 385 ALA A N 1
ATOM 2876 C CA . ALA A 1 385 ? 1.321 -7.311 27.422 1.00 92.00 385 ALA A CA 1
ATOM 2877 C C . ALA A 1 385 ? 1.554 -5.893 26.867 1.00 92.00 385 ALA A C 1
ATOM 2879 O O . ALA A 1 385 ? 1.709 -4.937 27.629 1.00 92.00 385 ALA A O 1
ATOM 2880 N N . THR A 1 386 ? 1.559 -5.753 25.539 1.00 93.56 386 THR A N 1
ATOM 2881 C CA . THR A 1 386 ? 1.521 -4.444 24.874 1.00 93.56 386 THR A CA 1
ATOM 2882 C C . THR A 1 386 ? 0.127 -3.839 25.013 1.00 93.56 386 THR A C 1
ATOM 2884 O O . THR A 1 386 ? -0.856 -4.431 24.569 1.00 93.56 386 THR A O 1
ATOM 2887 N N . GLU A 1 387 ? 0.036 -2.657 25.619 1.00 88.88 387 GLU A N 1
ATOM 2888 C CA . GLU A 1 387 ? -1.221 -1.918 25.723 1.00 88.88 387 GLU A CA 1
ATOM 2889 C C . GLU A 1 387 ? -1.589 -1.296 24.370 1.00 88.88 387 GLU A C 1
ATOM 2891 O O . GLU A 1 387 ? -0.778 -0.614 23.742 1.00 88.88 387 GLU A O 1
ATOM 2896 N N . VAL A 1 388 ? -2.823 -1.536 23.922 1.00 91.25 388 VAL A N 1
ATOM 2897 C CA . VAL A 1 388 ? -3.373 -0.976 22.684 1.00 91.25 388 VAL A CA 1
ATOM 2898 C C . VAL A 1 388 ? -4.712 -0.325 22.999 1.00 91.25 388 VAL A C 1
ATOM 2900 O O . VAL A 1 388 ? -5.603 -0.960 23.563 1.00 91.25 388 VAL A O 1
ATOM 2903 N N . ILE A 1 389 ? -4.866 0.939 22.604 1.00 87.38 389 ILE A N 1
ATOM 2904 C CA . ILE A 1 389 ? -6.124 1.679 22.716 1.00 87.38 389 ILE A CA 1
ATOM 2905 C C . ILE A 1 389 ? -6.749 1.768 21.327 1.00 87.38 389 ILE A C 1
ATOM 2907 O O . ILE A 1 389 ? -6.126 2.263 20.389 1.00 87.38 389 ILE A O 1
ATOM 2911 N N . VAL A 1 390 ? -7.993 1.307 21.206 1.00 86.88 390 VAL A N 1
ATOM 2912 C CA . VAL A 1 390 ? -8.767 1.379 19.964 1.00 86.88 390 VAL A CA 1
ATOM 2913 C C . VAL A 1 390 ? -9.881 2.405 20.130 1.00 86.88 390 VAL A C 1
ATOM 2915 O O . VAL A 1 390 ? -10.711 2.296 21.032 1.00 86.88 390 VAL A O 1
ATOM 2918 N N . GLY A 1 391 ? -9.896 3.398 19.244 1.00 84.25 391 GLY A N 1
ATOM 2919 C CA . GLY A 1 391 ? -10.972 4.376 19.111 1.00 84.25 391 GLY A CA 1
ATOM 2920 C C . GLY A 1 391 ? -11.706 4.193 17.786 1.00 84.25 391 GLY A C 1
ATOM 2921 O O . GLY A 1 391 ? -11.118 3.756 16.799 1.00 84.25 391 GLY A O 1
ATOM 2922 N N . SER A 1 392 ? -12.989 4.540 17.757 1.00 83.81 392 SER A N 1
ATOM 2923 C CA . SER A 1 392 ? -13.795 4.552 16.537 1.00 83.81 392 SER A CA 1
ATOM 2924 C C . SER A 1 392 ? -14.563 5.865 16.449 1.00 83.81 392 SER A C 1
ATOM 2926 O O . SER A 1 392 ? -15.016 6.399 17.462 1.00 83.81 392 SER A O 1
ATOM 2928 N N . VAL A 1 393 ? -14.689 6.385 15.233 1.00 82.94 393 VAL A N 1
ATOM 2929 C CA . VAL A 1 393 ? -15.478 7.572 14.907 1.00 82.94 393 VAL A CA 1
ATOM 2930 C C . VAL A 1 393 ? -16.412 7.186 13.771 1.00 82.94 393 VAL A C 1
ATOM 2932 O O . VAL A 1 393 ? -15.986 6.532 12.820 1.00 82.94 393 VAL A O 1
ATOM 2935 N N . ASN A 1 394 ? -17.680 7.582 13.875 1.00 84.62 394 ASN A N 1
ATOM 2936 C CA . ASN A 1 394 ? -18.620 7.439 12.773 1.00 84.62 394 ASN A CA 1
ATOM 2937 C C . ASN A 1 394 ? -18.449 8.626 11.812 1.00 84.62 394 ASN A C 1
ATOM 2939 O O . ASN A 1 394 ? -18.796 9.757 12.157 1.00 84.62 394 ASN A O 1
ATOM 2943 N N . ASP A 1 395 ? -17.855 8.375 10.646 1.00 87.81 395 ASP A N 1
ATOM 2944 C CA . ASP A 1 395 ? -17.685 9.378 9.597 1.00 87.81 395 ASP A CA 1
ATOM 2945 C C . ASP A 1 395 ? -18.966 9.517 8.764 1.00 87.81 395 ASP A C 1
ATOM 2947 O O . ASP A 1 395 ? -19.542 8.531 8.325 1.00 87.81 395 ASP A O 1
ATOM 2951 N N . SER A 1 396 ? -19.396 10.747 8.489 1.00 86.56 396 SER A N 1
ATOM 2952 C CA . SER A 1 396 ? -20.645 10.999 7.750 1.00 86.56 396 SER A CA 1
ATOM 2953 C C . SER A 1 396 ? -20.666 10.493 6.298 1.00 86.56 396 SER A C 1
ATOM 2955 O O . SER A 1 396 ? -21.746 10.372 5.726 1.00 86.56 396 SER A O 1
ATOM 2957 N N . THR A 1 397 ? -19.501 10.242 5.688 1.00 88.25 397 THR A N 1
ATOM 2958 C CA . THR A 1 397 ? -19.378 9.760 4.304 1.00 88.25 397 THR A CA 1
ATOM 2959 C C . THR A 1 397 ? -19.245 8.242 4.241 1.00 88.25 397 THR A C 1
ATOM 2961 O O . THR A 1 397 ? -19.891 7.613 3.404 1.00 88.25 397 THR A O 1
ATOM 2964 N N . PHE A 1 398 ? -18.390 7.659 5.088 1.00 87.88 398 PHE A N 1
ATOM 2965 C CA . PHE A 1 398 ? -18.017 6.236 5.022 1.00 87.88 398 PHE A CA 1
ATOM 2966 C C . PHE A 1 398 ? -18.498 5.390 6.202 1.00 87.88 398 PHE A C 1
ATOM 2968 O O . PHE A 1 398 ? -18.447 4.161 6.129 1.00 87.88 398 PHE A O 1
ATOM 2975 N N . GLY A 1 399 ? -18.906 6.022 7.297 1.00 79.81 399 GLY A N 1
ATOM 2976 C CA . GLY A 1 399 ? -19.374 5.336 8.489 1.00 79.81 399 GLY A CA 1
ATOM 2977 C C . GLY A 1 399 ? -20.824 4.835 8.370 1.00 79.81 399 GLY A C 1
ATOM 2978 O O . GLY A 1 399 ? -21.540 5.224 7.444 1.00 79.81 399 GLY A O 1
ATOM 2979 N N . PRO A 1 400 ? -21.231 3.906 9.254 1.00 71.94 400 PRO A N 1
ATOM 2980 C CA . PRO A 1 400 ? -22.543 3.256 9.226 1.00 71.94 400 PRO A CA 1
ATOM 2981 C C . PRO A 1 400 ? -23.714 4.112 9.726 1.00 71.94 400 PRO A C 1
ATOM 2983 O O . PRO A 1 400 ? -23.511 5.002 10.588 1.00 71.94 400 PRO A O 1
#

Radius of gyration: 30.78 Å; chains: 1; bounding box: 68×44×84 Å

Secondary structure (DSSP, 8-state):
-TT-TT-S-EEEEES--S-HHHHHHHHHT-SS-EEEEES--SHHHHHHHHHHHSSPPPPHHHHHHHHHHHTEEEESSHHHHHHHHHHHHHS----SS-EEEEES-HHHHHHHHHHHHHTT---PPPPHHHHHHHGGGS-TTSB-SSSEE--TTSHHHHHHHHHHHHHH-TT-SEEEEEEE--TT--HHHHHHHHHHHHHHT---S--EEEEEESSHHHHHHHHHHHHTT--EESSHHHHHHHHHHHHHHHHHHHHHHS-----SS--HHHHHHHHHHHHHTT-SS--HHHHHHHHHHTT-----EEEESSHHHHHHHHHHH-SSEEEEEE-TT-S-TTTTT-EEEEE-SHHHHHHHHHHHHHHHHHH-TT----EEEEEE-PPS-----------TTT--

Sequence (400 aa):
LNEDESTSCITLYIEGIKDGPKFMDAARKCTKPIIALKAGTSAHGAAAAASHTGSLAGSAKVYEAAFEQAGVAQAEDLNDMFDTTLALSLQPTMKGDNLLIVTNGGGVGVLATDAAEKYGLPLKFAPEDVQAELRKHMPSFGSAKNPVDITGGAGLAGYYEGVKYAYAHPWVDGMVVLYCETSVTDPQEIAEAIYNAQKESGASGKPLAVSFIGGERCEKATEWLIEHDIPTYNAPDLAVKALSSLRKQDELLQTAHNGMYKPSDVDSEKARQIIAGARAKGRSALTEVEAKNVFKAYGLPVTPTLLAHSEEEAIQLAEQIGFPIVMKIVSPDILHKSDAGAVKVNIKNEQGVRDAWKLILENSLAYKADAEIDGVAIQEMAPWATEVIVGSVNDSTFGP

Foldseek 3Di:
DQPDPVDQAAEEEDADFFALVVVLVVLLPRPHAAEYEYFQQDPVRQVVSCVVPVHRRFHNVVVVVSCLLSLHHYADDDVSRVLLRLLRSQAAFQADQEEEEEEQDVVQQVVLVVLCVVLVRDFFFDDPVLLVQLPVQAPPPFGSGGNGHSHPPSALSSLQSNLLVVLLDPSHSEYEYEYEDDPVYQLLSSLVSNLCSNVNSPDGNHAYEYEYADPPRNVVSQVVNSVVSHHYYPGSSSRSVNNSSSHSSNVSSVSNPPPPDDQPQAPVVLLVVLVVVCVVVVAPDHWPVSVVVNCVSSVHDDWDKDFDPDLVRLQVVCVVSADDKKKAWTFSQCPPGVVLVLIDGRQGHSVSSNVSQVRNVVSNCVVPVPTDTPGMMITDDDDDDDDDDDDDDAIPRNGD